Protein AF-0000000080634122 (afdb_homodimer)

Solvent-accessible surface area (backbone atoms only — not comparable to full-atom values): 27748 Å² total; per-residue (Å²): 78,55,60,84,35,41,52,73,61,52,48,47,72,72,82,83,82,85,76,82,63,89,59,87,49,74,66,45,54,50,54,50,49,52,52,48,43,43,44,41,51,14,67,86,52,100,61,82,89,54,93,64,87,66,77,56,82,45,51,72,56,54,47,49,28,40,45,61,57,36,40,55,66,54,53,77,71,48,57,76,59,56,40,48,53,52,23,52,53,48,50,38,39,75,72,64,75,42,51,67,65,57,51,49,51,51,49,50,52,40,69,75,37,74,78,59,80,73,90,81,84,83,50,71,60,48,54,51,43,34,53,48,35,72,72,69,58,81,78,48,67,39,98,49,93,64,82,63,94,69,52,64,69,39,65,31,20,28,46,75,58,24,56,77,72,42,77,88,66,56,50,64,46,45,71,36,65,32,30,28,68,38,66,50,87,51,19,37,34,46,92,50,75,44,62,73,40,53,48,20,69,64,35,34,39,30,33,31,35,31,53,38,54,76,76,35,28,88,64,55,68,81,93,40,74,43,75,45,78,40,51,51,68,43,49,40,74,55,82,88,78,55,60,84,34,41,54,73,59,51,48,47,72,72,81,83,82,82,76,82,63,90,60,86,49,74,66,46,52,49,56,50,48,50,53,48,43,43,44,42,50,14,65,87,52,99,63,83,86,53,92,62,87,64,78,56,83,46,49,72,56,54,48,50,29,39,46,62,58,35,39,52,66,55,52,77,71,48,56,77,58,55,41,50,52,52,23,53,52,48,49,38,39,76,71,65,75,41,51,70,66,57,52,50,53,52,50,50,51,40,68,75,36,74,80,58,82,73,91,80,82,82,52,71,59,48,55,50,42,35,52,49,35,71,72,68,57,83,76,48,67,40,99,50,96,66,81,63,95,68,52,64,68,39,66,30,20,28,46,74,57,26,57,77,73,44,77,86,65,57,50,65,47,45,70,34,67,31,29,28,66,37,66,50,87,51,18,37,33,47,91,52,73,42,61,74,40,54,50,20,70,63,36,35,39,31,32,31,33,31,53,39,53,76,76,35,29,85,64,55,69,81,94,41,72,44,76,44,77,39,52,51,66,43,47,40,74,54,83,88

Structure (mmCIF, N/CA/C/O backbone):
data_AF-0000000080634122-model_v1
#
loop_
_entity.id
_entity.type
_entity.pdbx_description
1 polymer 'nitrile hydratase'
#
loop_
_atom_site.group_PDB
_atom_site.id
_atom_site.type_symbol
_atom_site.label_atom_id
_atom_site.label_alt_id
_atom_site.label_comp_id
_atom_site.label_asym_id
_atom_site.label_entity_id
_atom_site.label_seq_id
_atom_site.pdbx_PDB_ins_code
_atom_site.Cartn_x
_atom_site.Cartn_y
_atom_site.Cartn_z
_atom_site.occupancy
_atom_site.B_iso_or_equiv
_atom_site.auth_seq_id
_atom_site.auth_comp_id
_atom_site.auth_asym_id
_atom_site.auth_atom_id
_atom_site.pdbx_PDB_model_num
ATOM 1 N N . MET A 1 1 ? -1.755 -7.734 4.613 1 80.75 1 MET A N 1
ATOM 2 C CA . MET A 1 1 ? -1.97 -7.074 3.33 1 80.75 1 MET A CA 1
ATOM 3 C C . MET A 1 1 ? -0.684 -7.051 2.51 1 80.75 1 MET A C 1
ATOM 5 O O . MET A 1 1 ? 0.362 -6.621 3 1 80.75 1 MET A O 1
ATOM 9 N N . LYS A 1 2 ? -0.737 -7.582 1.397 1 85.69 2 LYS A N 1
ATOM 10 C CA . LYS A 1 2 ? 0.372 -7.5 0.451 1 85.69 2 LYS A CA 1
ATOM 11 C C . LYS A 1 2 ? 0.207 -6.305 -0.486 1 85.69 2 LYS A C 1
ATOM 13 O O . LYS A 1 2 ? -0.756 -6.242 -1.253 1 85.69 2 LYS A O 1
ATOM 18 N N . LEU A 1 3 ? 1.161 -5.422 -0.369 1 86.69 3 LEU A N 1
ATOM 19 C CA . LEU A 1 3 ? 1.064 -4.148 -1.074 1 86.69 3 LEU A CA 1
ATOM 20 C C . LEU A 1 3 ? 0.856 -4.371 -2.568 1 86.69 3 LEU A C 1
ATOM 22 O O . LEU A 1 3 ? 0.128 -3.615 -3.217 1 86.69 3 LEU A O 1
ATOM 26 N N . GLN A 1 4 ? 1.394 -5.414 -3.1 1 88.25 4 GLN A N 1
ATOM 27 C CA . GLN A 1 4 ? 1.354 -5.707 -4.527 1 88.25 4 GLN A CA 1
ATOM 28 C C . GLN A 1 4 ? -0.083 -5.879 -5.016 1 88.25 4 GLN A C 1
ATOM 30 O O . GLN A 1 4 ? -0.376 -5.652 -6.191 1 88.25 4 GLN A O 1
ATOM 35 N N . HIS A 1 5 ? -0.913 -6.191 -4.086 1 89.19 5 HIS A N 1
ATOM 36 C CA . HIS A 1 5 ? -2.303 -6.449 -4.453 1 89.19 5 HIS A CA 1
ATOM 37 C C . HIS A 1 5 ? -3.154 -5.195 -4.289 1 89.19 5 HIS A C 1
ATOM 39 O O . HIS A 1 5 ? -4.352 -5.211 -4.582 1 89.19 5 HIS A O 1
ATOM 45 N N . TYR A 1 6 ? -2.516 -4.137 -3.902 1 89.19 6 TYR A N 1
ATOM 46 C CA . TYR A 1 6 ? -3.244 -2.898 -3.648 1 89.19 6 TYR A CA 1
ATOM 47 C C . TYR A 1 6 ? -2.725 -1.768 -4.527 1 89.19 6 TYR A C 1
ATOM 49 O O . TYR A 1 6 ? -2.713 -0.606 -4.113 1 89.19 6 TYR A O 1
ATOM 57 N N . LEU A 1 7 ? -2.324 -2.092 -5.66 1 88.06 7 LEU A N 1
ATOM 58 C CA . LEU A 1 7 ? -1.768 -1.087 -6.562 1 88.06 7 LEU A CA 1
ATOM 59 C C . LEU A 1 7 ? -2.877 -0.283 -7.23 1 88.06 7 LEU A C 1
ATOM 61 O O . LEU A 1 7 ? -2.676 0.88 -7.59 1 88.06 7 LEU A O 1
ATOM 65 N N . GLY A 1 8 ? -3.957 -0.978 -7.418 1 87.06 8 GLY A N 1
ATOM 66 C CA . GLY A 1 8 ? -5.066 -0.248 -8.016 1 87.06 8 GLY A CA 1
ATOM 67 C C . GLY A 1 8 ? -5.484 0.963 -7.203 1 87.06 8 GLY A C 1
ATOM 68 O O . GLY A 1 8 ? -5.879 0.835 -6.043 1 87.06 8 GLY A O 1
ATOM 69 N N . GLY A 1 9 ? -5.328 2.133 -7.812 1 86.81 9 GLY A N 1
ATOM 70 C CA . GLY A 1 9 ? -5.742 3.359 -7.148 1 86.81 9 GLY A CA 1
ATOM 71 C C . GLY A 1 9 ? -4.621 4.027 -6.379 1 86.81 9 GLY A C 1
ATOM 72 O O . GLY A 1 9 ? -4.812 5.094 -5.793 1 86.81 9 GLY A O 1
ATOM 73 N N . LEU A 1 10 ? -3.518 3.385 -6.328 1 87.19 10 LEU A N 1
ATOM 74 C CA . LEU A 1 10 ? -2.379 3.979 -5.633 1 87.19 10 LEU A CA 1
ATOM 75 C C . LEU A 1 10 ? -1.956 5.281 -6.305 1 87.19 10 LEU A C 1
ATOM 77 O O . LEU A 1 10 ? -1.804 5.336 -7.527 1 87.19 10 LEU A O 1
ATOM 81 N N . GLU A 1 11 ? -1.762 6.27 -5.496 1 86.5 11 GLU A N 1
ATOM 82 C CA . GLU A 1 11 ? -1.452 7.605 -6 1 86.5 11 GLU A CA 1
ATOM 83 C C . GLU A 1 11 ? 0.03 7.926 -5.832 1 86.5 11 GLU A C 1
ATOM 85 O O . GLU A 1 11 ? 0.728 7.277 -5.051 1 86.5 11 GLU A O 1
ATOM 90 N N . GLY A 1 12 ? 0.476 8.953 -6.625 1 85.12 12 GLY A N 1
ATOM 91 C CA . GLY A 1 12 ? 1.796 9.531 -6.426 1 85.12 12 GLY A CA 1
ATOM 92 C C . GLY A 1 12 ? 2.9 8.75 -7.109 1 85.12 12 GLY A C 1
ATOM 93 O O . GLY A 1 12 ? 4.074 8.891 -6.762 1 85.12 12 GLY A O 1
ATOM 94 N N . LEU A 1 13 ? 2.551 7.91 -7.992 1 84.75 13 LEU A N 1
ATOM 95 C CA . LEU A 1 13 ? 3.551 7.059 -8.625 1 84.75 13 LEU A CA 1
ATOM 96 C C . LEU A 1 13 ? 4.23 7.789 -9.781 1 84.75 13 LEU A C 1
ATOM 98 O O . LEU A 1 13 ? 5.297 7.375 -10.242 1 84.75 13 LEU A O 1
ATOM 102 N N . GLY A 1 14 ? 3.662 8.914 -10.195 1 82.25 14 GLY A N 1
ATOM 103 C CA . GLY A 1 14 ? 4.238 9.617 -11.328 1 82.25 14 GLY A CA 1
ATOM 104 C C . GLY A 1 14 ? 4 8.914 -12.648 1 82.25 14 GLY A C 1
ATOM 105 O O . GLY A 1 14 ? 3.188 7.992 -12.734 1 82.25 14 GLY A O 1
ATOM 106 N N . PRO A 1 15 ? 4.633 9.383 -13.656 1 84.81 15 PRO A N 1
ATOM 107 C CA . PRO A 1 15 ? 4.449 8.773 -14.984 1 84.81 15 PRO A CA 1
ATOM 108 C C . PRO A 1 15 ? 5.078 7.387 -15.086 1 84.81 15 PRO A C 1
ATOM 110 O O . PRO A 1 15 ? 6.062 7.102 -14.398 1 84.81 15 PRO A O 1
ATOM 113 N N . ILE A 1 16 ? 4.406 6.621 -15.891 1 77.56 16 ILE A N 1
ATOM 114 C CA . ILE A 1 16 ? 4.887 5.262 -16.109 1 77.56 16 ILE A CA 1
ATOM 115 C C . ILE A 1 16 ? 5.773 5.219 -17.344 1 77.56 16 ILE A C 1
ATOM 117 O O . ILE A 1 16 ? 5.418 5.766 -18.391 1 77.56 16 ILE A O 1
ATOM 121 N N . THR A 1 17 ? 7.004 4.871 -17.078 1 80.31 17 THR A N 1
ATOM 122 C CA . THR A 1 17 ? 7.875 4.57 -18.203 1 80.31 17 THR A CA 1
ATOM 123 C C . THR A 1 17 ? 7.711 3.115 -18.641 1 80.31 17 THR A C 1
ATOM 125 O O . THR A 1 17 ? 8.016 2.195 -17.875 1 80.31 17 THR A O 1
ATOM 128 N N . VAL A 1 18 ? 7.23 2.947 -19.875 1 84.38 18 VAL A N 1
ATOM 129 C CA . VAL A 1 18 ? 6.898 1.599 -20.328 1 84.38 18 VAL A CA 1
ATOM 130 C C . VAL A 1 18 ? 8.102 0.976 -21.031 1 84.38 18 VAL A C 1
ATOM 132 O O . VAL A 1 18 ? 8.656 1.558 -21.969 1 84.38 18 VAL A O 1
ATOM 135 N N . GLU A 1 19 ? 8.578 -0.032 -20.516 1 85.5 19 GLU A N 1
ATOM 136 C CA . GLU A 1 19 ? 9.539 -0.895 -21.203 1 85.5 19 GLU A CA 1
ATOM 137 C C . GLU A 1 19 ? 8.836 -1.971 -22.016 1 85.5 19 GLU A C 1
ATOM 139 O O . GLU A 1 19 ? 8.148 -2.83 -21.469 1 85.5 19 GLU A O 1
ATOM 144 N N . THR A 1 20 ? 9.016 -1.938 -23.328 1 90.19 20 THR A N 1
ATOM 145 C CA . THR A 1 20 ? 8.25 -2.838 -24.188 1 90.19 20 THR A CA 1
ATOM 146 C C . THR A 1 20 ? 9.055 -4.098 -24.5 1 90.19 20 THR A C 1
ATOM 148 O O . THR A 1 20 ? 8.5 -5.094 -24.969 1 90.19 20 THR A O 1
ATOM 151 N N . ARG A 1 21 ? 10.375 -3.977 -24.328 1 90.94 21 ARG A N 1
ATOM 152 C CA . ARG A 1 21 ? 11.164 -5.18 -24.562 1 90.94 21 ARG A CA 1
ATOM 153 C C . ARG A 1 21 ? 10.828 -6.258 -23.531 1 90.94 21 ARG A C 1
ATOM 155 O O . ARG A 1 21 ? 10.82 -5.992 -22.328 1 90.94 21 ARG A O 1
ATOM 162 N N . VAL A 1 22 ? 10.586 -7.414 -23.953 1 91.88 22 VAL A N 1
ATOM 163 C CA . VAL A 1 22 ? 10.289 -8.523 -23.047 1 91.88 22 VAL A CA 1
ATOM 164 C C . VAL A 1 22 ? 11.523 -8.836 -22.188 1 91.88 22 VAL A C 1
ATOM 166 O O . VAL A 1 22 ? 11.414 -9.023 -20.984 1 91.88 22 VAL A O 1
ATOM 169 N N . PHE A 1 23 ? 12.625 -8.953 -22.812 1 95.31 23 PHE A N 1
ATOM 170 C CA . PHE A 1 23 ? 13.914 -9.156 -22.172 1 95.31 23 PHE A CA 1
ATOM 171 C C . PHE A 1 23 ? 14.836 -7.969 -22.406 1 95.31 23 PHE A C 1
ATOM 173 O O . PHE A 1 23 ? 15.172 -7.66 -23.547 1 95.31 23 PHE A O 1
ATOM 180 N N . VAL A 1 24 ? 15.227 -7.355 -21.359 1 93 24 VAL A N 1
ATOM 181 C CA . VAL A 1 24 ? 16.094 -6.184 -21.453 1 93 24 VAL A CA 1
ATOM 182 C C . VAL A 1 24 ? 17.562 -6.617 -21.453 1 93 24 VAL A C 1
ATOM 184 O O . VAL A 1 24 ? 18.375 -6.09 -22.203 1 93 24 VAL A O 1
ATOM 187 N N . GLU A 1 25 ? 17.859 -7.551 -20.594 1 93.62 25 GLU A N 1
ATOM 188 C CA . GLU A 1 25 ? 19.188 -8.133 -20.484 1 93.62 25 GLU A CA 1
ATOM 189 C C . GLU A 1 25 ? 19.188 -9.617 -20.812 1 93.62 25 GLU A C 1
ATOM 191 O O . GLU A 1 25 ? 18.156 -10.289 -20.656 1 93.62 25 GLU A O 1
ATOM 196 N N . GLU A 1 26 ? 20.25 -10.102 -21.219 1 91.88 26 GLU A N 1
ATOM 197 C CA . GLU A 1 26 ? 20.359 -11.484 -21.672 1 91.88 26 GLU A CA 1
ATOM 198 C C . GLU A 1 26 ? 20.031 -12.453 -20.531 1 91.88 26 GLU A C 1
ATOM 200 O O . GLU A 1 26 ? 19.453 -13.516 -20.766 1 91.88 26 GLU A O 1
ATOM 205 N N . TRP A 1 27 ? 20.453 -12.117 -19.312 1 92.88 27 TRP A N 1
ATOM 206 C CA . TRP A 1 27 ? 20.234 -13.016 -18.188 1 92.88 27 TRP A CA 1
ATOM 207 C C . TRP A 1 27 ? 18.75 -13.211 -17.938 1 92.88 27 TRP A C 1
ATOM 209 O O . TRP A 1 27 ? 18.328 -14.219 -17.359 1 92.88 27 TRP A O 1
ATOM 219 N N . GLU A 1 28 ? 17.922 -12.336 -18.344 1 96.06 28 GLU A N 1
ATOM 220 C CA . GLU A 1 28 ? 16.469 -12.445 -18.172 1 96.06 28 GLU A CA 1
ATOM 221 C C . GLU A 1 28 ? 15.898 -13.586 -19 1 96.06 28 GLU A C 1
ATOM 223 O O . GLU A 1 28 ? 14.969 -14.266 -18.578 1 96.06 28 GLU A O 1
ATOM 228 N N . LYS A 1 29 ? 16.484 -13.828 -20.125 1 95.38 29 LYS A N 1
ATOM 229 C CA . LYS A 1 29 ? 16.094 -14.977 -20.922 1 95.38 29 LYS A CA 1
ATOM 230 C C . LYS A 1 29 ? 16.406 -16.281 -20.203 1 95.38 29 LYS A C 1
ATOM 232 O O . LYS A 1 29 ? 15.609 -17.234 -20.25 1 95.38 29 LYS A O 1
ATOM 237 N N . ARG A 1 30 ? 17.5 -16.25 -19.594 1 93.94 30 ARG A N 1
ATOM 238 C CA . ARG A 1 30 ? 17.953 -17.453 -18.906 1 93.94 30 ARG A CA 1
ATOM 239 C C . ARG A 1 30 ? 17.047 -17.797 -17.734 1 93.94 30 ARG A C 1
ATOM 241 O O . ARG A 1 30 ? 16.672 -18.953 -17.547 1 93.94 30 ARG A O 1
ATOM 248 N N . ILE A 1 31 ? 16.797 -16.75 -16.938 1 96.25 31 ILE A N 1
ATOM 249 C CA . ILE A 1 31 ? 15.961 -17.031 -15.773 1 96.25 31 ILE A CA 1
ATOM 250 C C . ILE A 1 31 ? 14.562 -17.453 -16.219 1 96.25 31 ILE A C 1
ATOM 252 O O . ILE A 1 31 ? 13.922 -18.281 -15.57 1 96.25 31 ILE A O 1
ATOM 256 N N . PHE A 1 32 ? 14.086 -16.938 -17.344 1 95.88 32 PHE A N 1
ATOM 257 C CA . PHE A 1 32 ? 12.828 -17.391 -17.922 1 95.88 32 PHE A CA 1
ATOM 258 C C . PHE A 1 32 ? 12.914 -18.859 -18.328 1 95.88 32 PHE A C 1
ATOM 260 O O . PHE A 1 32 ? 11.992 -19.641 -18.078 1 95.88 32 PHE A O 1
ATOM 267 N N . GLY A 1 33 ? 13.977 -19.203 -18.922 1 94.88 33 GLY A N 1
ATOM 268 C CA . GLY A 1 33 ? 14.195 -20.594 -19.297 1 94.88 33 GLY A CA 1
ATOM 269 C C . GLY A 1 33 ? 14.227 -21.531 -18.109 1 94.88 33 GLY A C 1
ATOM 270 O O . GLY A 1 33 ? 13.664 -22.625 -18.172 1 94.88 33 GLY A O 1
ATOM 271 N N . ILE A 1 34 ? 14.922 -21.109 -17.078 1 95.62 34 ILE A N 1
ATOM 272 C CA . ILE A 1 34 ? 14.992 -21.906 -15.859 1 95.62 34 ILE A CA 1
ATOM 273 C C . ILE A 1 34 ? 13.594 -22.125 -15.297 1 95.62 34 ILE A C 1
ATOM 275 O O . ILE A 1 34 ? 13.219 -23.25 -14.945 1 95.62 34 ILE A O 1
ATOM 279 N N . HIS A 1 35 ? 12.82 -21.031 -15.227 1 96.69 35 HIS A N 1
ATOM 280 C CA . HIS A 1 35 ? 11.445 -21.125 -14.766 1 96.69 35 HIS A CA 1
ATOM 281 C C . HIS A 1 35 ? 10.641 -22.109 -15.602 1 96.69 35 HIS A C 1
ATOM 283 O O . HIS A 1 35 ? 9.938 -22.969 -15.055 1 96.69 35 HIS A O 1
ATOM 289 N N . THR A 1 36 ? 10.797 -22.016 -16.859 1 95.62 36 THR A N 1
ATOM 290 C CA . THR A 1 36 ? 10.062 -22.875 -17.781 1 95.62 36 THR A CA 1
ATOM 291 C C . THR A 1 36 ? 10.461 -24.328 -17.609 1 95.62 36 THR A C 1
ATOM 293 O O . THR A 1 36 ? 9.609 -25.219 -17.609 1 95.62 36 THR A O 1
ATOM 296 N N . ALA A 1 37 ? 11.734 -24.531 -17.469 1 96.19 37 ALA A N 1
ATOM 297 C CA . ALA A 1 37 ? 12.219 -25.891 -17.234 1 96.19 37 ALA A CA 1
ATOM 298 C C . ALA A 1 37 ? 11.656 -26.453 -15.93 1 96.19 37 ALA A C 1
ATOM 300 O O . ALA A 1 37 ? 11.234 -27.609 -15.883 1 96.19 37 ALA A O 1
ATOM 301 N N . MET A 1 38 ? 11.664 -25.641 -14.914 1 97.06 38 MET A N 1
ATOM 302 C CA . MET A 1 38 ? 11.109 -26.062 -13.633 1 97.06 38 MET A CA 1
ATOM 303 C C . MET A 1 38 ? 9.641 -26.438 -13.773 1 97.06 38 MET A C 1
ATOM 305 O O . MET A 1 38 ? 9.211 -27.469 -13.258 1 97.06 38 MET A O 1
ATOM 309 N N . MET A 1 39 ? 8.938 -25.641 -14.508 1 96 39 MET A N 1
ATOM 310 C CA . MET A 1 39 ? 7.531 -25.922 -14.75 1 96 39 MET A CA 1
ATOM 311 C C . MET A 1 39 ? 7.371 -27.266 -15.477 1 96 39 MET A C 1
ATOM 313 O O . MET A 1 39 ? 6.617 -28.125 -15.031 1 96 39 MET A O 1
ATOM 317 N N . ALA A 1 40 ? 8.102 -27.422 -16.484 1 96.81 40 ALA A N 1
ATOM 318 C CA . ALA A 1 40 ? 7.992 -28.578 -17.375 1 96.81 40 ALA A CA 1
ATOM 319 C C . ALA A 1 40 ? 8.43 -29.859 -16.656 1 96.81 40 ALA A C 1
ATOM 321 O O . ALA A 1 40 ? 7.914 -30.953 -16.953 1 96.81 40 ALA A O 1
ATOM 322 N N . LEU A 1 41 ? 9.312 -29.75 -15.75 1 96.56 41 LEU A N 1
ATOM 323 C CA . LEU A 1 41 ? 9.914 -30.938 -15.133 1 96.56 41 LEU A CA 1
ATOM 324 C C . LEU A 1 41 ? 9.211 -31.281 -13.828 1 96.56 41 LEU A C 1
ATOM 326 O O . LEU A 1 41 ? 9.562 -32.25 -13.164 1 96.56 41 LEU A O 1
ATOM 330 N N . SER A 1 42 ? 8.258 -30.5 -13.477 1 95.19 42 SER A N 1
ATOM 331 C CA . SER A 1 42 ? 7.496 -30.766 -12.258 1 95.19 42 SER A CA 1
ATOM 332 C C . SER A 1 42 ? 6.766 -32.094 -12.352 1 95.19 42 SER A C 1
ATOM 334 O O . SER A 1 42 ? 6.16 -32.438 -13.375 1 95.19 42 SER A O 1
ATOM 336 N N . PRO A 1 43 ? 6.746 -32.812 -11.273 1 92.69 43 PRO A N 1
ATOM 337 C CA . PRO A 1 43 ? 6.32 -34.219 -11.344 1 92.69 43 PRO A CA 1
ATOM 338 C C . PRO A 1 43 ? 4.805 -34.375 -11.43 1 92.69 43 PRO A C 1
ATOM 340 O O . PRO A 1 43 ? 4.305 -35.469 -11.773 1 92.69 43 PRO A O 1
ATOM 343 N N . GLN A 1 44 ? 4.027 -33.406 -11.094 1 87 44 GLN A N 1
ATOM 344 C CA . GLN A 1 44 ? 2.574 -33.531 -11.094 1 87 44 GLN A CA 1
ATOM 345 C C . GLN A 1 44 ? 2.02 -33.531 -12.516 1 87 44 GLN A C 1
ATOM 347 O O . GLN A 1 44 ? 0.853 -33.875 -12.727 1 87 44 GLN A O 1
ATOM 352 N N . LEU A 1 45 ? 2.812 -33.156 -13.5 1 91.12 45 LEU A N 1
ATOM 353 C CA . LEU A 1 45 ? 2.355 -33.094 -14.883 1 91.12 45 LEU A CA 1
ATOM 354 C C . LEU A 1 45 ? 2.254 -34.5 -15.484 1 91.12 45 LEU A C 1
ATOM 356 O O . LEU A 1 45 ? 3.102 -35.344 -15.227 1 91.12 45 LEU A O 1
ATOM 360 N N . PRO A 1 46 ? 1.19 -34.656 -16.266 1 89.31 46 PRO A N 1
ATOM 361 C CA . PRO A 1 46 ? 1.049 -35.969 -16.922 1 89.31 46 PRO A CA 1
ATOM 362 C C . PRO A 1 46 ? 1.957 -36.125 -18.141 1 89.31 46 PRO A C 1
ATOM 364 O O . PRO A 1 46 ? 1.473 -36.344 -19.25 1 89.31 46 PRO A O 1
ATOM 367 N N . LEU A 1 47 ? 3.252 -36 -17.969 1 93.12 47 LEU A N 1
ATOM 368 C CA . LEU A 1 47 ? 4.262 -36.125 -19.016 1 93.12 47 LEU A CA 1
ATOM 369 C C . LEU A 1 47 ? 5.262 -37.219 -18.688 1 93.12 47 LEU A C 1
ATOM 371 O O . LEU A 1 47 ? 5.434 -37.594 -17.531 1 93.12 47 LEU A O 1
ATOM 375 N N . PRO A 1 48 ? 5.938 -37.688 -19.703 1 92.06 48 PRO A N 1
ATOM 376 C CA . PRO A 1 48 ? 6.879 -38.781 -19.469 1 92.06 48 PRO A CA 1
ATOM 377 C C . PRO A 1 48 ? 8.016 -38.406 -18.531 1 92.06 48 PRO A C 1
ATOM 379 O O . PRO A 1 48 ? 8.469 -37.25 -18.531 1 92.06 48 PRO A O 1
ATOM 382 N N . ALA A 1 49 ? 8.484 -39.406 -17.766 1 93.12 49 ALA A N 1
ATOM 383 C CA . ALA A 1 49 ? 9.609 -39.188 -16.844 1 93.12 49 ALA A CA 1
ATOM 384 C C . ALA A 1 49 ? 10.883 -38.844 -17.609 1 93.12 49 ALA A C 1
ATOM 386 O O . ALA A 1 49 ? 11.031 -39.219 -18.781 1 93.12 49 ALA A O 1
ATOM 387 N N . THR A 1 50 ? 11.688 -38.062 -17 1 95.88 50 THR A N 1
ATOM 388 C CA . THR A 1 50 ? 13 -37.688 -17.531 1 95.88 50 THR A CA 1
ATOM 389 C C . THR A 1 50 ? 14.102 -38 -16.516 1 95.88 50 THR A C 1
ATOM 391 O O . THR A 1 50 ? 13.82 -38.25 -15.352 1 95.88 50 THR A O 1
ATOM 394 N N . PRO A 1 51 ? 15.359 -38.031 -16.984 1 94.94 51 PRO A N 1
ATOM 395 C CA . PRO A 1 51 ? 16.453 -38.25 -16.047 1 94.94 51 PRO A CA 1
ATOM 396 C C . PRO A 1 51 ? 16.766 -37.031 -15.203 1 94.94 51 PRO A C 1
ATOM 398 O O . PRO A 1 51 ? 17.828 -36.969 -14.562 1 94.94 51 PRO A O 1
ATOM 401 N N . SER A 1 52 ? 15.938 -36 -15.195 1 94.62 52 SER A N 1
ATOM 402 C CA . SER A 1 52 ? 16.172 -34.781 -14.438 1 94.62 52 SER A CA 1
ATOM 403 C C . SER A 1 52 ? 16.266 -35.062 -12.945 1 94.62 52 SER A C 1
ATOM 405 O O . SER A 1 52 ? 15.555 -35.906 -12.422 1 94.62 52 SER A O 1
ATOM 407 N N . ALA A 1 53 ? 17.094 -34.281 -12.289 1 92.69 53 ALA A N 1
ATOM 408 C CA . ALA A 1 53 ? 17.234 -34.375 -10.836 1 92.69 53 ALA A CA 1
ATOM 409 C C . ALA A 1 53 ? 16.156 -33.531 -10.141 1 92.69 53 ALA A C 1
ATOM 411 O O . ALA A 1 53 ? 16.016 -33.594 -8.914 1 92.69 53 ALA A O 1
ATOM 412 N N . PHE A 1 54 ? 15.414 -32.75 -10.906 1 95.44 54 PHE A N 1
ATOM 413 C CA . PHE A 1 54 ? 14.344 -31.938 -10.344 1 95.44 54 PHE A CA 1
ATOM 414 C C . PHE A 1 54 ? 13.172 -32.812 -9.922 1 95.44 54 PHE A C 1
ATOM 416 O O . PHE A 1 54 ? 12.586 -33.531 -10.75 1 95.44 54 PHE A O 1
ATOM 423 N N . ARG A 1 55 ? 12.758 -32.781 -8.594 1 94.31 55 ARG A N 1
ATOM 424 C CA . ARG A 1 55 ? 11.805 -33.75 -8.07 1 94.31 55 ARG A CA 1
ATOM 425 C C . ARG A 1 55 ? 10.672 -33.062 -7.312 1 94.31 55 ARG A C 1
ATOM 427 O O . ARG A 1 55 ? 9.797 -33.719 -6.75 1 94.31 55 ARG A O 1
ATOM 434 N N . THR A 1 56 ? 10.719 -31.812 -7.238 1 95.69 56 THR A N 1
ATOM 435 C CA . THR A 1 56 ? 9.711 -31.062 -6.5 1 95.69 56 THR A CA 1
ATOM 436 C C . THR A 1 56 ? 8.742 -30.359 -7.453 1 95.69 56 THR A C 1
ATOM 438 O O . THR A 1 56 ? 8.977 -30.328 -8.664 1 95.69 56 THR A O 1
ATOM 441 N N . VAL A 1 57 ? 7.664 -29.906 -6.859 1 94.44 57 VAL A N 1
ATOM 442 C CA . VAL A 1 57 ? 6.613 -29.281 -7.656 1 94.44 57 VAL A CA 1
ATOM 443 C C . VAL A 1 57 ? 6.848 -27.766 -7.73 1 94.44 57 VAL A C 1
ATOM 445 O O . VAL A 1 57 ? 7.008 -27.109 -6.699 1 94.44 57 VAL A O 1
ATOM 448 N N . TRP A 1 58 ? 6.926 -27.281 -8.938 1 95.19 58 TRP A N 1
ATOM 449 C CA . TRP A 1 58 ? 7.027 -25.844 -9.203 1 95.19 58 TRP A CA 1
ATOM 450 C C . TRP A 1 58 ? 5.891 -25.375 -10.102 1 95.19 58 TRP A C 1
ATOM 452 O O . TRP A 1 58 ? 5.656 -25.953 -11.172 1 95.19 58 TRP A O 1
ATOM 462 N N . THR A 1 59 ? 5.129 -24.422 -9.633 1 92.5 59 THR A N 1
ATOM 463 C CA . THR A 1 59 ? 4.043 -23.812 -10.398 1 92.5 59 THR A CA 1
ATOM 464 C C . THR A 1 59 ? 4.16 -22.281 -10.383 1 92.5 59 THR A C 1
ATOM 466 O O . THR A 1 59 ? 5.012 -21.734 -9.68 1 92.5 59 THR A O 1
ATOM 469 N N . TRP A 1 60 ? 3.309 -21.625 -11.18 1 91.94 60 TRP A N 1
ATOM 470 C CA . TRP A 1 60 ? 3.24 -20.172 -11.172 1 91.94 60 TRP A CA 1
ATOM 471 C C . TRP A 1 60 ? 2.934 -19.656 -9.773 1 91.94 60 TRP A C 1
ATOM 473 O O . TRP A 1 60 ? 3.396 -18.578 -9.391 1 91.94 60 TRP A O 1
ATOM 483 N N . ALA A 1 61 ? 2.164 -20.391 -9 1 91.88 61 ALA A N 1
ATOM 484 C CA . ALA A 1 61 ? 1.807 -19.984 -7.645 1 91.88 61 ALA A CA 1
ATOM 485 C C . ALA A 1 61 ? 3.043 -19.891 -6.754 1 91.88 61 ALA A C 1
ATOM 487 O O . ALA A 1 61 ? 3.133 -19 -5.898 1 91.88 61 ALA A O 1
ATOM 488 N N . HIS A 1 62 ? 3.949 -20.812 -7.004 1 92.88 62 HIS A N 1
ATOM 489 C CA . HIS A 1 62 ? 5.188 -20.781 -6.234 1 92.88 62 HIS A CA 1
ATOM 490 C C . HIS A 1 62 ? 5.977 -19.5 -6.516 1 92.88 62 HIS A C 1
ATOM 492 O O . HIS A 1 62 ? 6.449 -18.844 -5.586 1 92.88 62 HIS A O 1
ATOM 498 N N . LEU A 1 63 ? 6.109 -19.234 -7.797 1 93.25 63 LEU A N 1
ATOM 499 C CA . LEU A 1 63 ? 6.832 -18.016 -8.195 1 93.25 63 LEU A CA 1
ATOM 500 C C . LEU A 1 63 ? 6.168 -16.781 -7.605 1 93.25 63 LEU A C 1
ATOM 502 O O . LEU A 1 63 ? 6.852 -15.906 -7.055 1 93.25 63 LEU A O 1
ATOM 506 N N . ARG A 1 64 ? 4.871 -16.688 -7.688 1 91.56 64 ARG A N 1
ATOM 507 C CA . ARG A 1 64 ? 4.117 -15.539 -7.203 1 91.56 64 ARG A CA 1
ATOM 508 C C . ARG A 1 64 ? 4.223 -15.414 -5.688 1 91.56 64 ARG A C 1
ATOM 510 O O . ARG A 1 64 ? 4.352 -14.305 -5.16 1 91.56 64 ARG A O 1
ATOM 517 N N . THR A 1 65 ? 4.117 -16.547 -5.035 1 91 65 THR A N 1
ATOM 518 C CA . THR A 1 65 ? 4.242 -16.547 -3.582 1 91 65 THR A CA 1
ATOM 519 C C . THR A 1 65 ? 5.602 -16 -3.156 1 91 65 THR A C 1
ATOM 521 O O . THR A 1 65 ? 5.684 -15.195 -2.225 1 91 65 THR A O 1
ATOM 524 N N . GLY A 1 66 ? 6.648 -16.453 -3.812 1 88.94 66 GLY A N 1
ATOM 525 C CA . GLY A 1 66 ? 7.977 -15.93 -3.521 1 88.94 66 GLY A CA 1
ATOM 526 C C . GLY A 1 66 ? 8.094 -14.438 -3.752 1 88.94 66 GLY A C 1
ATOM 527 O O . GLY A 1 66 ? 8.672 -13.719 -2.932 1 88.94 66 GLY A O 1
ATOM 528 N N . ALA A 1 67 ? 7.562 -14.008 -4.871 1 88.31 67 ALA A N 1
ATOM 529 C CA . ALA A 1 67 ? 7.598 -12.586 -5.207 1 88.31 67 ALA A CA 1
ATOM 530 C C . ALA A 1 67 ? 6.82 -11.758 -4.188 1 88.31 67 ALA A C 1
ATOM 532 O O . ALA A 1 67 ? 7.281 -10.695 -3.76 1 88.31 67 ALA A O 1
ATOM 533 N N . GLU A 1 68 ? 5.668 -12.25 -3.742 1 86.62 68 GLU A N 1
ATOM 534 C CA . GLU A 1 68 ? 4.805 -11.57 -2.785 1 86.62 68 GLU A CA 1
ATOM 535 C C . GLU A 1 68 ? 5.453 -11.5 -1.405 1 86.62 68 GLU A C 1
ATOM 537 O O . GLU A 1 68 ? 5.047 -10.703 -0.561 1 86.62 68 GLU A O 1
ATOM 542 N N . GLY A 1 69 ? 6.363 -12.367 -1.28 1 87.44 69 GLY A N 1
ATOM 543 C CA . GLY A 1 69 ? 7.016 -12.438 0.017 1 87.44 69 GLY A CA 1
ATOM 544 C C . GLY A 1 69 ? 8.164 -11.453 0.158 1 87.44 69 GLY A C 1
ATOM 545 O O . GLY A 1 69 ? 8.719 -11.289 1.246 1 87.44 69 GLY A O 1
ATOM 546 N N . LEU A 1 70 ? 8.469 -10.758 -0.861 1 87.31 70 LEU A N 1
ATOM 547 C CA . LEU A 1 70 ? 9.531 -9.758 -0.814 1 87.31 70 LEU A CA 1
ATOM 548 C C . LEU A 1 70 ? 9.094 -8.531 -0.028 1 87.31 70 LEU A C 1
ATOM 550 O O . LEU A 1 70 ? 7.891 -8.273 0.111 1 87.31 70 LEU A O 1
ATOM 554 N N . ASN A 1 71 ? 10.125 -7.832 0.48 1 88.69 71 ASN A N 1
ATOM 555 C CA . ASN A 1 71 ? 9.797 -6.523 1.039 1 88.69 71 ASN A CA 1
ATOM 556 C C . ASN A 1 71 ? 9.031 -5.66 0.043 1 88.69 71 ASN A C 1
ATOM 558 O O . ASN A 1 71 ? 9.469 -5.477 -1.093 1 88.69 71 ASN A O 1
ATOM 562 N N . PRO A 1 72 ? 7.906 -5.215 0.467 1 87.81 72 PRO A N 1
ATOM 563 C CA . PRO A 1 72 ? 7.031 -4.543 -0.499 1 87.81 72 PRO A CA 1
ATOM 564 C C . PRO A 1 72 ? 7.676 -3.301 -1.111 1 87.81 72 PRO A C 1
ATOM 566 O O . PRO A 1 72 ? 7.379 -2.945 -2.254 1 87.81 72 PRO A O 1
ATOM 569 N N . PHE A 1 73 ? 8.492 -2.625 -0.423 1 86.38 73 PHE A N 1
ATOM 570 C CA . PHE A 1 73 ? 9.109 -1.417 -0.956 1 86.38 73 PHE A CA 1
ATOM 571 C C . PHE A 1 73 ? 10.273 -1.765 -1.874 1 86.38 73 PHE A C 1
ATOM 573 O O . PHE A 1 73 ? 10.57 -1.028 -2.818 1 86.38 73 PHE A O 1
ATOM 580 N N . ASP A 1 74 ? 10.891 -2.84 -1.643 1 86.5 74 ASP A N 1
ATOM 581 C CA . ASP A 1 74 ? 11.953 -3.314 -2.525 1 86.5 74 ASP A CA 1
ATOM 582 C C . ASP A 1 74 ? 11.375 -3.922 -3.803 1 86.5 74 ASP A C 1
ATOM 584 O O . ASP A 1 74 ? 11.945 -3.766 -4.883 1 86.5 74 ASP A O 1
ATOM 588 N N . TYR A 1 75 ? 10.328 -4.535 -3.617 1 88 75 TYR A N 1
ATOM 589 C CA . TYR A 1 75 ? 9.648 -5.195 -4.73 1 88 75 TYR A CA 1
ATOM 590 C C . TYR A 1 75 ? 9.516 -4.254 -5.918 1 88 75 TYR A C 1
ATOM 592 O O . TYR A 1 75 ? 9.805 -4.629 -7.055 1 88 75 TYR A O 1
ATOM 600 N N . PHE A 1 76 ? 9.164 -3.055 -5.688 1 84.69 76 PHE A N 1
ATOM 601 C CA . PHE A 1 76 ? 8.828 -2.127 -6.762 1 84.69 76 PHE A CA 1
ATOM 602 C C . PHE A 1 76 ? 10.078 -1.446 -7.297 1 84.69 76 PHE A C 1
ATOM 604 O O . PHE A 1 76 ? 10.023 -0.724 -8.297 1 84.69 76 PHE A O 1
ATOM 611 N N . LYS A 1 77 ? 11.172 -1.746 -6.707 1 83.75 77 LYS A N 1
ATOM 612 C CA . LYS A 1 77 ? 12.445 -1.225 -7.203 1 83.75 77 LYS A CA 1
ATOM 613 C C . LYS A 1 77 ? 13.094 -2.201 -8.172 1 83.75 77 LYS A C 1
ATOM 615 O O . LYS A 1 77 ? 13.984 -1.821 -8.945 1 83.75 77 LYS A O 1
ATOM 620 N N . TYR A 1 78 ? 12.68 -3.359 -8.117 1 87.12 78 TYR A N 1
ATOM 621 C CA . TYR A 1 78 ? 13.273 -4.395 -8.953 1 87.12 78 TYR A CA 1
ATOM 622 C C . TYR A 1 78 ? 12.594 -4.457 -10.32 1 87.12 78 TYR A C 1
ATOM 624 O O . TYR A 1 78 ? 11.383 -4.25 -10.422 1 87.12 78 TYR A O 1
ATOM 632 N N . ARG A 1 79 ? 13.445 -4.773 -11.266 1 87.88 79 ARG A N 1
ATOM 633 C CA . ARG A 1 79 ? 12.859 -5.109 -12.555 1 87.88 79 ARG A CA 1
ATOM 634 C C . ARG A 1 79 ? 12.141 -6.453 -12.5 1 87.88 79 ARG A C 1
ATOM 636 O O . ARG A 1 79 ? 12.359 -7.246 -11.586 1 87.88 79 ARG A O 1
ATOM 643 N N . TYR A 1 80 ? 11.414 -6.723 -13.477 1 90.06 80 TYR A N 1
ATOM 644 C CA . TYR A 1 80 ? 10.477 -7.84 -13.5 1 90.06 80 TYR A CA 1
ATOM 645 C C . TYR A 1 80 ? 11.195 -9.156 -13.227 1 90.06 80 TYR A C 1
ATOM 647 O O . TYR A 1 80 ? 10.828 -9.891 -12.297 1 90.06 80 TYR A O 1
ATOM 655 N N . TYR A 1 81 ? 12.258 -9.391 -13.859 1 94.62 81 TYR A N 1
ATOM 656 C CA . TYR A 1 81 ? 12.883 -10.703 -13.789 1 94.62 81 TYR A CA 1
ATOM 657 C C . TYR A 1 81 ? 13.797 -10.812 -12.57 1 94.62 81 TYR A C 1
ATOM 659 O O . TYR A 1 81 ? 14.203 -11.914 -12.188 1 94.62 81 TYR A O 1
ATOM 667 N N . GLU A 1 82 ? 14.148 -9.711 -11.922 1 93.31 82 GLU A N 1
ATOM 668 C CA . GLU A 1 82 ? 14.891 -9.766 -10.664 1 93.31 82 GLU A CA 1
ATOM 669 C C . GLU A 1 82 ? 14.062 -10.438 -9.562 1 93.31 82 GLU A C 1
ATOM 671 O O . GLU A 1 82 ? 14.617 -11.117 -8.695 1 93.31 82 GLU A O 1
ATOM 676 N N . LYS A 1 83 ? 12.812 -10.289 -9.688 1 93.56 83 LYS A N 1
ATOM 677 C CA . LYS A 1 83 ? 11.922 -10.914 -8.719 1 93.56 83 LYS A CA 1
ATOM 678 C C . LYS A 1 83 ? 11.898 -12.43 -8.898 1 93.56 83 LYS A C 1
ATOM 680 O O . LYS A 1 83 ? 11.82 -13.172 -7.918 1 93.56 83 LYS A O 1
ATOM 685 N N . TRP A 1 84 ? 11.977 -12.727 -10.148 1 95.62 84 TRP A N 1
ATOM 686 C CA . TRP A 1 84 ? 12.039 -14.156 -10.43 1 95.62 84 TRP A CA 1
ATOM 687 C C . TRP A 1 84 ? 13.305 -14.773 -9.836 1 95.62 84 TRP A C 1
ATOM 689 O O . TRP A 1 84 ? 13.266 -15.875 -9.281 1 95.62 84 TRP A O 1
ATOM 699 N N . LEU A 1 85 ? 14.406 -14.031 -10.023 1 93.12 85 LEU A N 1
ATOM 700 C CA . LEU A 1 85 ? 15.695 -14.508 -9.523 1 93.12 85 LEU A CA 1
ATOM 701 C C . LEU A 1 85 ? 15.617 -14.812 -8.031 1 93.12 85 LEU A C 1
ATOM 703 O O . LEU A 1 85 ? 16.078 -15.859 -7.582 1 93.12 85 LEU A O 1
ATOM 707 N N . GLY A 1 86 ? 15.039 -13.914 -7.305 1 90.19 86 GLY A N 1
ATOM 708 C CA . GLY A 1 86 ? 14.891 -14.125 -5.871 1 90.19 86 GLY A CA 1
ATOM 709 C C . GLY A 1 86 ? 14 -15.312 -5.535 1 90.19 86 GLY A C 1
ATOM 710 O O . GLY A 1 86 ? 14.375 -16.156 -4.723 1 90.19 86 GLY A O 1
ATOM 711 N N . GLY A 1 87 ? 12.812 -15.398 -6.148 1 92.12 87 GLY A N 1
ATOM 712 C CA . GLY A 1 87 ? 11.867 -16.484 -5.891 1 92.12 87 GLY A CA 1
ATOM 713 C C . GLY A 1 87 ? 12.414 -17.844 -6.25 1 92.12 87 GLY A C 1
ATOM 714 O O . GLY A 1 87 ? 12.312 -18.797 -5.465 1 92.12 87 GLY A O 1
ATOM 715 N N . ILE A 1 88 ? 13.078 -17.938 -7.371 1 95.88 88 ILE A N 1
ATOM 716 C CA . ILE A 1 88 ? 13.594 -19.203 -7.871 1 95.88 88 ILE A CA 1
ATOM 717 C C . ILE A 1 88 ? 14.789 -19.641 -7.031 1 95.88 88 ILE A C 1
ATOM 719 O O . ILE A 1 88 ? 14.875 -20.812 -6.633 1 95.88 88 ILE A O 1
ATOM 723 N N . SER A 1 89 ? 15.719 -18.688 -6.73 1 94.69 89 SER A N 1
ATOM 724 C CA . SER A 1 89 ? 16.875 -19.016 -5.891 1 94.69 89 SER A CA 1
ATOM 725 C C . SER A 1 89 ? 16.422 -19.5 -4.516 1 94.69 89 SER A C 1
ATOM 727 O O . SER A 1 89 ? 16.938 -20.516 -4.016 1 94.69 89 SER A O 1
ATOM 729 N N . GLY A 1 90 ? 15.5 -18.812 -3.986 1 93.56 90 GLY A N 1
ATOM 730 C CA . GLY A 1 90 ? 14.984 -19.219 -2.689 1 93.56 90 GLY A CA 1
ATOM 731 C C . GLY A 1 90 ? 14.359 -20.594 -2.701 1 93.56 90 GLY A C 1
ATOM 732 O O . GLY A 1 90 ? 14.555 -21.375 -1.769 1 93.56 90 GLY A O 1
ATOM 733 N N . TYR A 1 91 ? 13.672 -20.891 -3.715 1 95.19 91 TYR A N 1
ATOM 734 C CA . TYR A 1 91 ? 13.023 -22.188 -3.852 1 95.19 91 TYR A CA 1
ATOM 735 C C . TYR A 1 91 ? 14.062 -23.312 -3.889 1 95.19 91 TYR A C 1
ATOM 737 O O . TYR A 1 91 ? 13.898 -24.344 -3.229 1 95.19 91 TYR A O 1
ATOM 745 N N . PHE A 1 92 ? 15.117 -23.125 -4.676 1 96.75 92 PHE A N 1
ATOM 746 C CA . PHE A 1 92 ? 16.156 -24.141 -4.797 1 96.75 92 PHE A CA 1
ATOM 747 C C . PHE A 1 92 ? 16.859 -24.359 -3.463 1 96.75 92 PHE A C 1
ATOM 749 O O . PHE A 1 92 ? 17.172 -25.5 -3.102 1 96.75 92 PHE A O 1
ATOM 756 N N . ILE A 1 93 ? 17.047 -23.312 -2.732 1 96.62 93 ILE A N 1
ATOM 757 C CA . ILE A 1 93 ? 17.703 -23.422 -1.431 1 96.62 93 ILE A CA 1
ATOM 758 C C . ILE A 1 93 ? 16.781 -24.125 -0.444 1 96.62 93 ILE A C 1
ATOM 760 O O . ILE A 1 93 ? 17.188 -25.078 0.231 1 96.62 93 ILE A O 1
ATOM 764 N N . GLU A 1 94 ? 15.562 -23.734 -0.437 1 95.19 94 GLU A N 1
ATOM 765 C CA . GLU A 1 94 ? 14.586 -24.281 0.503 1 95.19 94 GLU A CA 1
ATOM 766 C C . GLU A 1 94 ? 14.367 -25.766 0.276 1 95.19 94 GLU A C 1
ATOM 768 O O . GLU A 1 94 ? 14.109 -26.516 1.224 1 95.19 94 GLU A O 1
ATOM 773 N N . ASN A 1 95 ? 14.484 -26.219 -0.912 1 96.38 95 ASN A N 1
ATOM 774 C CA . ASN A 1 95 ? 14.203 -27.609 -1.238 1 96.38 95 ASN A CA 1
ATOM 775 C C . ASN A 1 95 ? 15.484 -28.438 -1.328 1 96.38 95 ASN A C 1
ATOM 777 O O . ASN A 1 95 ? 15.461 -29.578 -1.759 1 96.38 95 ASN A O 1
ATOM 781 N N . GLY A 1 96 ? 16.625 -27.812 -1.081 1 96.5 96 GLY A N 1
ATOM 782 C CA . GLY A 1 96 ? 17.875 -28.562 -0.879 1 96.5 96 GLY A CA 1
ATOM 783 C C . GLY A 1 96 ? 18.609 -28.828 -2.17 1 96.5 96 GLY A C 1
ATOM 784 O O . GLY A 1 96 ? 19.5 -29.688 -2.209 1 96.5 96 GLY A O 1
ATOM 785 N N . TYR A 1 97 ? 18.266 -28.219 -3.18 1 97 97 TYR A N 1
ATOM 786 C CA . TYR A 1 97 ? 18.953 -28.438 -4.441 1 97 97 TYR A CA 1
ATOM 787 C C . TYR A 1 97 ? 20.344 -27.812 -4.41 1 97 97 TYR A C 1
ATOM 789 O O . TYR A 1 97 ? 21.266 -28.297 -5.074 1 97 97 TYR A O 1
ATOM 797 N N . ILE A 1 98 ? 20.469 -26.719 -3.758 1 96.56 98 ILE A N 1
ATOM 798 C CA . ILE A 1 98 ? 21.719 -25.984 -3.578 1 96.56 98 ILE A CA 1
ATOM 799 C C . ILE A 1 98 ? 21.719 -25.297 -2.219 1 96.56 98 ILE A C 1
ATOM 801 O O . ILE A 1 98 ? 20.672 -24.875 -1.729 1 96.56 98 ILE A O 1
ATOM 805 N N . THR A 1 99 ? 22.844 -25.203 -1.59 1 97.69 99 THR A N 1
ATOM 806 C CA . THR A 1 99 ? 22.938 -24.469 -0.33 1 97.69 99 THR A CA 1
ATOM 807 C C . THR A 1 99 ? 23.203 -22.984 -0.582 1 97.69 99 THR A C 1
ATOM 809 O O . THR A 1 99 ? 23.656 -22.609 -1.666 1 97.69 99 THR A O 1
ATOM 812 N N . GLU A 1 100 ? 22.875 -22.172 0.407 1 97 100 GLU A N 1
ATOM 813 C CA . GLU A 1 100 ? 23.188 -20.75 0.314 1 97 100 GLU A CA 1
ATOM 814 C C . GLU A 1 100 ? 24.672 -20.516 0.082 1 97 100 GLU A C 1
ATOM 816 O O . GLU A 1 100 ? 25.062 -19.656 -0.699 1 97 100 GLU A O 1
ATOM 821 N N . GLU A 1 101 ? 25.5 -21.25 0.769 1 97.88 101 GLU A N 1
ATOM 822 C CA . GLU A 1 101 ? 26.953 -21.141 0.645 1 97.88 101 GLU A CA 1
ATOM 823 C C . GLU A 1 101 ? 27.406 -21.5 -0.766 1 97.88 101 GLU A C 1
ATOM 825 O O . GLU A 1 101 ? 28.281 -20.828 -1.328 1 97.88 101 GLU A O 1
ATOM 830 N N . GLU A 1 102 ? 26.875 -22.578 -1.229 1 97.44 102 GLU A N 1
ATOM 831 C CA . GLU A 1 102 ? 27.219 -23 -2.586 1 97.44 102 GLU A CA 1
ATOM 832 C C . GLU A 1 102 ? 26.844 -21.922 -3.604 1 97.44 102 GLU A C 1
ATOM 834 O O . GLU A 1 102 ? 27.609 -21.625 -4.523 1 97.44 102 GLU A O 1
ATOM 839 N N . LEU A 1 103 ? 25.641 -21.359 -3.465 1 96.81 103 LEU A N 1
ATOM 840 C CA . LEU A 1 103 ? 25.172 -20.328 -4.375 1 96.81 103 LEU A CA 1
ATOM 841 C C . LEU A 1 103 ? 26.094 -19.109 -4.305 1 96.81 103 LEU A C 1
ATOM 843 O O . LEU A 1 103 ? 26.438 -18.531 -5.336 1 96.81 103 LEU A O 1
ATOM 847 N N . GLU A 1 104 ? 26.453 -18.703 -3.127 1 96.69 104 GLU A N 1
ATOM 848 C CA . GLU A 1 104 ? 27.344 -17.562 -2.932 1 96.69 104 GLU A CA 1
ATOM 849 C C . GLU A 1 104 ? 28.703 -17.812 -3.561 1 96.69 104 GLU A C 1
ATOM 851 O O . GLU A 1 104 ? 29.297 -16.922 -4.18 1 96.69 104 GLU A O 1
ATOM 856 N N . ALA A 1 105 ? 29.219 -18.984 -3.324 1 97 105 ALA A N 1
ATOM 857 C CA . ALA A 1 105 ? 30.516 -19.344 -3.881 1 97 105 ALA A CA 1
ATOM 858 C C . ALA A 1 105 ? 30.5 -19.297 -5.406 1 97 105 ALA A C 1
ATOM 860 O O . ALA A 1 105 ? 31.422 -18.781 -6.027 1 97 105 ALA A O 1
ATOM 861 N N . ARG A 1 106 ? 29.453 -19.844 -5.969 1 95.38 106 ARG A N 1
ATOM 862 C CA . ARG A 1 106 ? 29.328 -19.828 -7.422 1 95.38 106 ARG A CA 1
ATOM 863 C C . ARG A 1 106 ? 29.141 -18.406 -7.941 1 95.38 106 ARG A C 1
ATOM 865 O O . ARG A 1 106 ? 29.672 -18.047 -9 1 95.38 106 ARG A O 1
ATOM 872 N N . THR A 1 107 ? 28.375 -17.594 -7.238 1 95.19 107 THR A N 1
ATOM 873 C CA . THR A 1 107 ? 28.188 -16.188 -7.613 1 95.19 107 THR A CA 1
ATOM 874 C C . THR A 1 107 ? 29.516 -15.445 -7.617 1 95.19 107 THR A C 1
ATOM 876 O O . THR A 1 107 ? 29.797 -14.688 -8.547 1 95.19 107 THR A O 1
ATOM 879 N N . ALA A 1 108 ? 30.266 -15.688 -6.59 1 96.81 108 ALA A N 1
ATOM 880 C CA . ALA A 1 108 ? 31.578 -15.055 -6.492 1 96.81 108 ALA A CA 1
ATOM 881 C C . ALA A 1 108 ? 32.5 -15.5 -7.625 1 96.81 108 ALA A C 1
ATOM 883 O O . ALA A 1 108 ? 33.25 -14.703 -8.18 1 96.81 108 ALA A O 1
ATOM 884 N N . GLU A 1 109 ? 32.469 -16.734 -7.906 1 96.19 109 GLU A N 1
ATOM 885 C CA . GLU A 1 109 ? 33.281 -17.297 -8.977 1 96.19 109 GLU A CA 1
ATOM 886 C C . GLU A 1 109 ? 32.969 -16.641 -10.32 1 96.19 109 GLU A C 1
ATOM 888 O O . GLU A 1 109 ? 33.875 -16.234 -11.039 1 96.19 109 GLU A O 1
ATOM 893 N N . TYR A 1 110 ? 31.703 -16.531 -10.617 1 94.88 110 TYR A N 1
ATOM 894 C CA . TYR A 1 110 ? 31.312 -15.977 -11.906 1 94.88 110 TYR A CA 1
ATOM 895 C C . TYR A 1 110 ? 31.469 -14.469 -11.922 1 94.88 110 TYR A C 1
ATOM 897 O O . TYR A 1 110 ? 31.672 -13.867 -12.977 1 94.88 110 TYR A O 1
ATOM 905 N N . LEU A 1 111 ? 31.375 -13.828 -10.734 1 95.25 111 LEU A N 1
ATOM 906 C CA . LEU A 1 111 ? 31.656 -12.398 -10.641 1 95.25 111 LEU A CA 1
ATOM 907 C C . LEU A 1 111 ? 33.125 -12.117 -10.93 1 95.25 111 LEU A C 1
ATOM 909 O O . LEU A 1 111 ? 33.469 -11.133 -11.586 1 95.25 111 LEU A O 1
ATOM 913 N N . ALA A 1 112 ? 33.969 -12.992 -10.484 1 96.94 112 ALA A N 1
ATOM 914 C CA . ALA A 1 112 ? 35.406 -12.852 -10.688 1 96.94 112 ALA A CA 1
ATOM 915 C C . ALA A 1 112 ? 35.812 -13.133 -12.133 1 96.94 112 ALA A C 1
ATOM 917 O O . ALA A 1 112 ? 36.75 -12.547 -12.664 1 96.94 112 ALA A O 1
ATOM 918 N N . ASP A 1 113 ? 35.094 -14.086 -12.789 1 96.75 113 ASP A N 1
ATOM 919 C CA . ASP A 1 113 ? 35.312 -14.43 -14.188 1 96.75 113 ASP A CA 1
ATOM 920 C C . ASP A 1 113 ? 34 -14.578 -14.93 1 96.75 113 ASP A C 1
ATOM 922 O O . ASP A 1 113 ? 33.531 -15.695 -15.172 1 96.75 113 ASP A O 1
ATOM 926 N N . PRO A 1 114 ? 33.469 -13.453 -15.336 1 91.44 114 PRO A N 1
ATOM 927 C CA . PRO A 1 114 ? 32.125 -13.469 -15.953 1 91.44 114 PRO A CA 1
ATOM 928 C C . PRO A 1 114 ? 32.094 -14.305 -17.234 1 91.44 114 PRO A C 1
ATOM 930 O O . PRO A 1 114 ? 31.016 -14.68 -17.688 1 91.44 114 PRO A O 1
ATOM 933 N N . ASP A 1 115 ? 33.281 -14.547 -17.828 1 92.94 115 ASP A N 1
ATOM 934 C CA . ASP A 1 115 ? 33.312 -15.281 -19.094 1 92.94 115 ASP A CA 1
ATOM 935 C C . ASP A 1 115 ? 33.562 -16.766 -18.859 1 92.94 115 ASP A C 1
ATOM 937 O O . ASP A 1 115 ? 33.719 -17.531 -19.812 1 92.94 115 ASP A O 1
ATOM 941 N N . LYS A 1 116 ? 33.625 -17.141 -17.625 1 94.25 116 LYS A N 1
ATOM 942 C CA . LYS A 1 116 ? 33.75 -18.562 -17.328 1 94.25 116 LYS A CA 1
ATOM 943 C C . LYS A 1 116 ? 32.688 -19.375 -18.031 1 94.25 116 LYS A C 1
ATOM 945 O O . LYS A 1 116 ? 31.5 -19 -18.047 1 94.25 116 LYS A O 1
ATOM 950 N N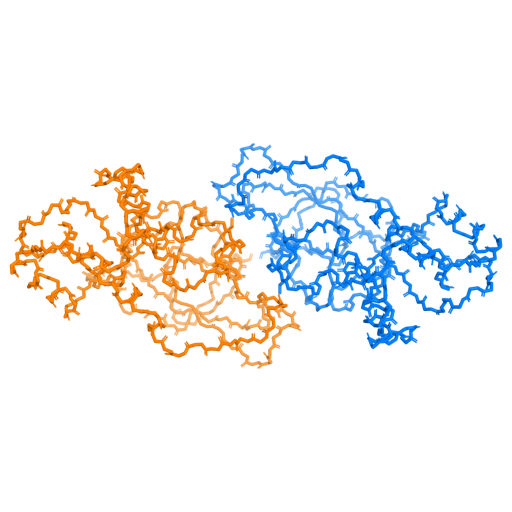 . PRO A 1 117 ? 33.094 -20.453 -18.672 1 92.31 117 PRO A N 1
ATOM 951 C CA . PRO A 1 117 ? 32.094 -21.281 -19.375 1 92.31 117 PRO A CA 1
ATOM 952 C C . PRO A 1 117 ? 31 -21.797 -18.453 1 92.31 117 PRO A C 1
ATOM 954 O O . PRO A 1 117 ? 31.281 -22.172 -17.297 1 92.31 117 PRO A O 1
ATOM 957 N N . LEU A 1 118 ? 29.812 -21.828 -18.875 1 87.69 118 LEU A N 1
ATOM 958 C CA . LEU A 1 118 ? 28.672 -22.344 -18.141 1 87.69 118 LEU A CA 1
ATOM 959 C C . LEU A 1 118 ? 28.656 -23.875 -18.141 1 87.69 118 LEU A C 1
ATOM 961 O O . LEU A 1 118 ? 29.203 -24.5 -19.062 1 87.69 118 LEU A O 1
ATOM 965 N N . PRO A 1 119 ? 28.094 -24.422 -17.109 1 84 119 PRO A N 1
ATOM 966 C CA . PRO A 1 119 ? 27.969 -25.875 -17.109 1 84 119 PRO A CA 1
ATOM 967 C C . PRO A 1 119 ? 27.203 -26.406 -18.328 1 84 119 PRO A C 1
ATOM 969 O O . PRO A 1 119 ? 26.266 -25.75 -18.797 1 84 119 PRO A O 1
ATOM 972 N N . GLN A 1 120 ? 27.703 -27.5 -18.844 1 83.12 120 GLN A N 1
ATOM 973 C CA . GLN A 1 120 ? 27.047 -28.188 -19.953 1 83.12 120 GLN A CA 1
ATOM 974 C C . GLN A 1 120 ? 26.359 -29.469 -19.484 1 83.12 120 GLN A C 1
ATOM 976 O O . GLN A 1 120 ? 26.719 -30.031 -18.453 1 83.12 120 GLN A O 1
ATOM 981 N N . GLY A 1 121 ? 25.328 -29.812 -19.969 1 78 121 GLY A N 1
ATOM 982 C CA . GLY A 1 121 ? 24.625 -31.047 -19.656 1 78 121 GLY A CA 1
ATOM 983 C C . GLY A 1 121 ? 23.172 -31.016 -20.062 1 78 121 GLY A C 1
ATOM 984 O O . GLY A 1 121 ? 22.75 -30.156 -20.844 1 78 121 GLY A O 1
ATOM 985 N N . GLY A 1 122 ? 22.609 -32.094 -19.859 1 81 122 GLY A N 1
ATOM 986 C CA . GLY A 1 122 ? 21.188 -32.281 -20.156 1 81 122 GLY A CA 1
ATOM 987 C C . GLY A 1 122 ? 20.906 -33.531 -20.969 1 81 122 GLY A C 1
ATOM 988 O O . GLY A 1 122 ? 21.828 -34.156 -21.484 1 81 122 GLY A O 1
ATOM 989 N N . ALA A 1 123 ? 19.75 -34 -20.906 1 93.12 123 ALA A N 1
ATOM 990 C CA . ALA A 1 123 ? 19.234 -35.156 -21.672 1 93.12 123 ALA A CA 1
ATOM 991 C C . ALA A 1 123 ? 18.188 -34.688 -22.672 1 93.12 123 ALA A C 1
ATOM 993 O O . ALA A 1 123 ? 17.359 -33.812 -22.391 1 93.12 123 ALA A O 1
ATOM 994 N N . PRO A 1 124 ? 18.328 -35.25 -23.922 1 94.69 124 PRO A N 1
ATOM 995 C CA . PRO A 1 124 ? 17.344 -34.875 -24.922 1 94.69 124 PRO A CA 1
ATOM 996 C C . PRO A 1 124 ? 15.898 -35.031 -24.422 1 94.69 124 PRO A C 1
ATOM 998 O O . PRO A 1 124 ? 15.016 -34.281 -24.844 1 94.69 124 PRO A O 1
ATOM 1001 N N . GLU A 1 125 ? 15.734 -36.031 -23.531 1 95.75 125 GLU A N 1
ATOM 1002 C CA . GLU A 1 125 ? 14.398 -36.25 -22.984 1 95.75 125 GLU A CA 1
ATOM 1003 C C . GLU A 1 125 ? 13.906 -35.031 -22.203 1 95.75 125 GLU A C 1
ATOM 1005 O O . GLU A 1 125 ? 12.703 -34.75 -22.172 1 95.75 125 GLU A O 1
ATOM 1010 N N . ILE A 1 126 ? 14.82 -34.312 -21.609 1 95.75 126 ILE A N 1
ATOM 1011 C CA . ILE A 1 126 ? 14.477 -33.125 -20.844 1 95.75 126 ILE A CA 1
ATOM 1012 C C . ILE A 1 126 ? 14.047 -32.031 -21.797 1 95.75 126 ILE A C 1
ATOM 1014 O O . ILE A 1 126 ? 13.016 -31.375 -21.594 1 95.75 126 ILE A O 1
ATOM 1018 N N . ASP A 1 127 ? 14.758 -31.812 -22.859 1 95.12 127 ASP A N 1
ATOM 1019 C CA . ASP A 1 127 ? 14.414 -30.812 -23.844 1 95.12 127 ASP A CA 1
ATOM 1020 C C . ASP A 1 127 ? 13.047 -31.094 -24.469 1 95.12 127 ASP A C 1
ATOM 1022 O O . ASP A 1 127 ? 12.242 -30.172 -24.656 1 95.12 127 ASP A O 1
ATOM 1026 N N . GLN A 1 128 ? 12.852 -32.312 -24.766 1 96.19 128 GLN A N 1
ATOM 1027 C CA . GLN A 1 128 ? 11.594 -32.719 -25.375 1 96.19 128 GLN A CA 1
ATOM 1028 C C . GLN A 1 128 ? 10.414 -32.438 -24.453 1 96.19 128 GLN A C 1
ATOM 1030 O O . GLN A 1 128 ? 9.359 -31.969 -24.906 1 96.19 128 GLN A O 1
ATOM 1035 N N . ARG A 1 129 ? 10.656 -32.781 -23.203 1 96.31 129 ARG A N 1
ATOM 1036 C CA . ARG A 1 129 ? 9.602 -32.531 -22.219 1 96.31 129 ARG A CA 1
ATOM 1037 C C . ARG A 1 129 ? 9.305 -31.047 -22.094 1 96.31 129 ARG A C 1
ATOM 1039 O O . ARG A 1 129 ? 8.141 -30.641 -22.016 1 96.31 129 ARG A O 1
ATOM 1046 N N . VAL A 1 130 ? 10.289 -30.156 -22.125 1 95.81 130 VAL A N 1
ATOM 1047 C CA . VAL A 1 130 ? 10.133 -28.719 -22.016 1 95.81 130 VAL A CA 1
ATOM 1048 C C . VAL A 1 130 ? 9.398 -28.188 -23.234 1 95.81 130 VAL A C 1
ATOM 1050 O O . VAL A 1 130 ? 8.484 -27.359 -23.125 1 95.81 130 VAL A O 1
ATOM 1053 N N . GLU A 1 131 ? 9.719 -28.656 -24.375 1 95.75 131 GLU A N 1
ATOM 1054 C CA . GLU A 1 131 ? 9.062 -28.25 -25.609 1 95.75 131 GLU A CA 1
ATOM 1055 C C . GLU A 1 131 ? 7.59 -28.641 -25.625 1 95.75 131 GLU A C 1
ATOM 1057 O O . GLU A 1 131 ? 6.738 -27.859 -26.047 1 95.75 131 GLU A O 1
ATOM 1062 N N . ARG A 1 132 ? 7.375 -29.812 -25.172 1 95.19 132 ARG A N 1
ATOM 1063 C CA . ARG A 1 132 ? 5.996 -30.266 -25.094 1 95.19 132 ARG A CA 1
ATOM 1064 C C . ARG A 1 132 ? 5.18 -29.406 -24.141 1 95.19 132 ARG A C 1
ATOM 1066 O O . ARG A 1 132 ? 4.047 -29.031 -24.438 1 95.19 132 ARG A O 1
ATOM 1073 N N . TYR A 1 133 ? 5.738 -29.188 -23.016 1 94.94 133 TYR A N 1
ATOM 1074 C CA . TYR A 1 133 ? 5.066 -28.344 -22.031 1 94.94 133 TYR A CA 1
ATOM 1075 C C . TYR A 1 133 ? 4.742 -26.984 -22.625 1 94.94 133 TYR A C 1
ATOM 1077 O O . TYR A 1 133 ? 3.656 -26.438 -22.391 1 94.94 133 TYR A O 1
ATOM 1085 N N . LEU A 1 134 ? 5.676 -26.359 -23.344 1 93.69 134 LEU A N 1
ATOM 1086 C CA . LEU A 1 134 ? 5.488 -25.047 -23.922 1 93.69 134 LEU A CA 1
ATOM 1087 C C . LEU A 1 134 ? 4.383 -25.078 -24.984 1 93.69 134 LEU A C 1
ATOM 1089 O O . LEU A 1 134 ? 3.666 -24.078 -25.156 1 93.69 134 LEU A O 1
ATOM 1093 N N . ALA A 1 135 ? 4.23 -26.156 -25.594 1 92.81 135 ALA A N 1
ATOM 1094 C CA . ALA A 1 135 ? 3.23 -26.297 -26.641 1 92.81 135 ALA A CA 1
ATOM 1095 C C . ALA A 1 135 ? 1.844 -26.547 -26.062 1 92.81 135 ALA A C 1
ATOM 1097 O O . ALA A 1 135 ? 0.851 -26 -26.562 1 92.81 135 ALA A O 1
ATOM 1098 N N . GLU A 1 136 ? 1.737 -27.312 -25.016 1 89.38 136 GLU A N 1
ATOM 1099 C CA . GLU A 1 136 ? 0.448 -27.766 -24.516 1 89.38 136 GLU A CA 1
ATOM 1100 C C . GLU A 1 136 ? -0.026 -26.906 -23.344 1 89.38 136 GLU A C 1
ATOM 1102 O O . GLU A 1 136 ? -1.23 -26.75 -23.125 1 89.38 136 GLU A O 1
ATOM 1107 N N . GLY A 1 137 ? 0.894 -26.406 -22.625 1 86.12 137 GLY A N 1
ATOM 1108 C CA . GLY A 1 137 ? 0.551 -25.609 -21.453 1 86.12 137 GLY A CA 1
ATOM 1109 C C . GLY A 1 137 ? -0.01 -26.438 -20.312 1 86.12 137 GLY A C 1
ATOM 1110 O O . GLY A 1 137 ? 0.112 -27.656 -20.312 1 86.12 137 GLY A O 1
ATOM 1111 N N . ASP A 1 138 ? -0.425 -25.828 -19.203 1 84 138 ASP A N 1
ATOM 1112 C CA . ASP A 1 138 ? -1.004 -26.422 -18 1 84 138 ASP A CA 1
ATOM 1113 C C . ASP A 1 138 ? -2.283 -25.688 -17.594 1 84 138 ASP A C 1
ATOM 1115 O O . ASP A 1 138 ? -2.316 -25.016 -16.562 1 84 138 ASP A O 1
ATOM 1119 N N . SER A 1 139 ? -3.367 -25.984 -18.375 1 84.81 139 SER A N 1
ATOM 1120 C CA . SER A 1 139 ? -4.637 -25.281 -18.188 1 84.81 139 SER A CA 1
ATOM 1121 C C . SER A 1 139 ? -5.258 -25.625 -16.844 1 84.81 139 SER A C 1
ATOM 1123 O O . SER A 1 139 ? -5.289 -26.781 -16.438 1 84.81 139 SER A O 1
ATOM 1125 N N . PRO A 1 140 ? -5.785 -24.578 -16.141 1 88.94 140 PRO A N 1
ATOM 1126 C CA . PRO A 1 140 ? -6.477 -24.828 -14.867 1 88.94 140 PRO A CA 1
ATOM 1127 C C . PRO A 1 140 ? -7.93 -25.25 -15.062 1 88.94 140 PRO A C 1
ATOM 1129 O O . PRO A 1 140 ? -8.625 -25.547 -14.086 1 88.94 140 PRO A O 1
ATOM 1132 N N . LYS A 1 141 ? -8.375 -25.281 -16.281 1 91.69 141 LYS A N 1
ATOM 1133 C CA . LYS A 1 141 ? -9.758 -25.625 -16.547 1 91.69 141 LYS A CA 1
ATOM 1134 C C . LYS A 1 141 ? -10.008 -27.109 -16.297 1 91.69 141 LYS A C 1
ATOM 1136 O O . LYS A 1 141 ? -9.195 -27.953 -16.672 1 91.69 141 LYS A O 1
ATOM 1141 N N . ARG A 1 142 ? -11.109 -27.375 -15.602 1 90.62 142 ARG A N 1
ATOM 1142 C CA . ARG A 1 142 ? -11.523 -28.734 -15.297 1 90.62 142 ARG A CA 1
ATOM 1143 C C . ARG A 1 142 ? -12.938 -29 -15.805 1 90.62 142 ARG A C 1
ATOM 1145 O O . ARG A 1 142 ? -13.797 -28.125 -15.75 1 90.62 142 ARG A O 1
ATOM 1152 N N . ASP A 1 143 ? -13.039 -30.156 -16.266 1 86 143 ASP A N 1
ATOM 1153 C CA . ASP A 1 143 ? -14.336 -30.562 -16.781 1 86 143 ASP A CA 1
ATOM 1154 C C . ASP A 1 143 ? -15.211 -31.141 -15.672 1 86 143 ASP A C 1
ATOM 1156 O O . ASP A 1 143 ? -15.414 -32.344 -15.594 1 86 143 ASP A O 1
ATOM 1160 N N . VAL A 1 144 ? -15.609 -30.328 -14.797 1 88.94 144 VAL A N 1
ATOM 1161 C CA . VAL A 1 144 ? -16.484 -30.703 -13.695 1 88.94 144 VAL A CA 1
ATOM 1162 C C . VAL A 1 144 ? -17.75 -29.859 -13.734 1 88.94 144 VAL A C 1
ATOM 1164 O O . VAL A 1 144 ? -17.719 -28.688 -14.133 1 88.94 144 VAL A O 1
ATOM 1167 N N . ALA A 1 145 ? -18.859 -30.5 -13.406 1 87.62 145 ALA A N 1
ATOM 1168 C CA . ALA A 1 145 ? -20.141 -29.812 -13.414 1 87.62 145 ALA A CA 1
ATOM 1169 C C . ALA A 1 145 ? -20.391 -29.109 -12.078 1 87.62 145 ALA A C 1
ATOM 1171 O O . ALA A 1 145 ? -20.906 -29.719 -11.141 1 87.62 145 ALA A O 1
ATOM 1172 N N . ILE A 1 146 ? -19.938 -28.031 -11.922 1 92.25 146 ILE A N 1
ATOM 1173 C CA . ILE A 1 146 ? -20.25 -27.188 -10.773 1 92.25 146 ILE A CA 1
ATOM 1174 C C . ILE A 1 146 ? -21.125 -26.016 -11.203 1 92.25 146 ILE A C 1
ATOM 1176 O O . ILE A 1 146 ? -20.766 -25.266 -12.109 1 92.25 146 ILE A O 1
ATOM 1180 N N . LEU A 1 147 ? -22.266 -25.906 -10.617 1 93.12 147 LEU A N 1
ATOM 1181 C CA . LEU A 1 147 ? -23.188 -24.812 -10.93 1 93.12 147 LEU A CA 1
ATOM 1182 C C . LEU A 1 147 ? -22.766 -23.531 -10.219 1 93.12 147 LEU A C 1
ATOM 1184 O O . LEU A 1 147 ? -22.562 -23.531 -9.008 1 93.12 147 LEU A O 1
ATOM 1188 N N . PRO A 1 148 ? -22.641 -22.5 -10.969 1 96.75 148 PRO A N 1
ATOM 1189 C CA . PRO A 1 148 ? -22.297 -21.219 -10.328 1 96.75 148 PRO A CA 1
ATOM 1190 C C . PRO A 1 148 ? -23.422 -20.688 -9.43 1 96.75 148 PRO A C 1
ATOM 1192 O O . PRO A 1 148 ? -24.594 -20.859 -9.734 1 96.75 148 PRO A O 1
ATOM 1195 N N . ASP A 1 149 ? -23.109 -20.031 -8.367 1 97.12 149 ASP A N 1
ATOM 1196 C CA . ASP A 1 149 ? -24.062 -19.453 -7.418 1 97.12 149 ASP A CA 1
ATOM 1197 C C . ASP A 1 149 ? -24.672 -18.172 -7.965 1 97.12 149 ASP A C 1
ATOM 1199 O O . ASP A 1 149 ? -25.75 -17.766 -7.543 1 97.12 149 ASP A O 1
ATOM 1203 N N . PHE A 1 150 ? -23.969 -17.516 -8.883 1 98.44 150 PHE A N 1
ATOM 1204 C CA . PHE A 1 150 ? -24.391 -16.234 -9.406 1 98.44 150 PHE A CA 1
ATOM 1205 C C . PHE A 1 150 ? -24.516 -16.281 -10.922 1 98.44 150 PHE A C 1
ATOM 1207 O O . PHE A 1 150 ? -23.891 -17.109 -11.578 1 98.44 150 PHE A O 1
ATOM 1214 N N . GLN A 1 151 ? -25.328 -15.422 -11.469 1 98.12 151 GLN A N 1
ATOM 1215 C CA . GLN A 1 151 ? -25.516 -15.273 -12.906 1 98.12 151 GLN A CA 1
ATOM 1216 C C . GLN A 1 151 ? -25.172 -13.859 -13.359 1 98.12 151 GLN A C 1
ATOM 1218 O O . GLN A 1 151 ? -25.016 -12.961 -12.539 1 98.12 151 GLN A O 1
ATOM 1223 N N . GLU A 1 152 ? -25.047 -13.703 -14.656 1 98.56 152 GLU A N 1
ATOM 1224 C CA . GLU A 1 152 ? -24.766 -12.383 -15.219 1 98.56 152 GLU A CA 1
ATOM 1225 C C . GLU A 1 152 ? -25.812 -11.367 -14.781 1 98.56 152 GLU A C 1
ATOM 1227 O O . GLU A 1 152 ? -27 -11.656 -14.789 1 98.56 152 GLU A O 1
ATOM 1232 N N . GLY A 1 153 ? -25.344 -10.258 -14.234 1 98.56 153 GLY A N 1
ATOM 1233 C CA . GLY A 1 153 ? -26.234 -9.203 -13.766 1 98.56 153 GLY A CA 1
ATOM 1234 C C . GLY A 1 153 ? -26.375 -9.18 -12.258 1 98.56 153 GLY A C 1
ATOM 1235 O O . GLY A 1 153 ? -26.812 -8.18 -11.688 1 98.56 153 GLY A O 1
ATOM 1236 N N . ASP A 1 154 ? -26.047 -10.242 -11.555 1 98.5 154 ASP A N 1
ATOM 1237 C CA . ASP A 1 154 ? -26.141 -10.297 -10.102 1 98.5 154 ASP A CA 1
ATOM 1238 C C . ASP A 1 154 ? -25.141 -9.344 -9.445 1 98.5 154 ASP A C 1
ATOM 1240 O O . ASP A 1 154 ? -24 -9.227 -9.891 1 98.5 154 ASP A O 1
ATOM 1244 N N . THR A 1 155 ? -25.562 -8.664 -8.398 1 98.25 155 THR A N 1
ATOM 1245 C CA . THR A 1 155 ? -24.656 -7.914 -7.543 1 98.25 155 THR A CA 1
ATOM 1246 C C . THR A 1 155 ? -23.969 -8.844 -6.547 1 98.25 155 THR A C 1
ATOM 1248 O O . THR A 1 155 ? -24.609 -9.703 -5.938 1 98.25 155 THR A O 1
ATOM 1251 N N . VAL A 1 156 ? -22.688 -8.703 -6.469 1 98.25 156 VAL A N 1
ATOM 1252 C CA . VAL A 1 156 ? -21.922 -9.5 -5.516 1 98.25 156 VAL A CA 1
ATOM 1253 C C . VAL A 1 156 ? -21.047 -8.578 -4.664 1 98.25 156 VAL A C 1
ATOM 1255 O O . VAL A 1 156 ? -20.781 -7.438 -5.043 1 98.25 156 VAL A O 1
ATOM 1258 N N . GLN A 1 157 ? -20.672 -9.07 -3.518 1 96.88 157 GLN A N 1
ATOM 1259 C CA . GLN A 1 157 ? -19.688 -8.438 -2.641 1 96.88 157 GLN A CA 1
ATOM 1260 C C . GLN A 1 157 ? -18.391 -9.242 -2.598 1 96.88 157 GLN A C 1
ATOM 1262 O O . GLN A 1 157 ? -18.422 -10.469 -2.471 1 96.88 157 GLN A O 1
ATOM 1267 N N . VAL A 1 158 ? -17.297 -8.531 -2.812 1 97.25 158 VAL A N 1
ATOM 1268 C CA . VAL A 1 158 ? -16 -9.203 -2.68 1 97.25 158 VAL A CA 1
ATOM 1269 C C . VAL A 1 158 ? -15.703 -9.445 -1.203 1 97.25 158 VAL A C 1
ATOM 1271 O O . VAL A 1 158 ? -15.812 -8.539 -0.381 1 97.25 158 VAL A O 1
ATOM 1274 N N . ARG A 1 159 ? -15.312 -10.633 -0.878 1 95.31 159 ARG A N 1
ATOM 1275 C CA . ARG A 1 159 ? -15.039 -11.039 0.498 1 95.31 159 ARG A CA 1
ATOM 1276 C C . ARG A 1 159 ? -13.703 -10.477 0.98 1 95.31 159 ARG A C 1
ATOM 1278 O O . ARG A 1 159 ? -12.852 -10.109 0.171 1 95.31 159 ARG A O 1
ATOM 1285 N N . ASN A 1 160 ? -13.617 -10.367 2.27 1 92.44 160 ASN A N 1
ATOM 1286 C CA . ASN A 1 160 ? -12.336 -10.133 2.93 1 92.44 160 ASN A CA 1
ATOM 1287 C C . ASN A 1 160 ? -11.75 -11.422 3.49 1 92.44 160 ASN A C 1
ATOM 1289 O O . ASN A 1 160 ? -11.609 -11.57 4.707 1 92.44 160 ASN A O 1
ATOM 1293 N N . VAL A 1 161 ? -11.32 -12.281 2.619 1 92.69 161 VAL A N 1
ATOM 1294 C CA . VAL A 1 161 ? -10.844 -13.602 3.012 1 92.69 161 VAL A CA 1
ATOM 1295 C C . VAL A 1 161 ? -9.453 -13.484 3.639 1 92.69 161 VAL A C 1
ATOM 1297 O O . VAL A 1 161 ? -8.68 -12.594 3.287 1 92.69 161 VAL A O 1
ATOM 1300 N N . PRO A 1 162 ? -9.164 -14.359 4.531 1 87.62 162 PRO A N 1
ATOM 1301 C CA . PRO A 1 162 ? -7.805 -14.359 5.078 1 87.62 162 PRO A CA 1
ATOM 1302 C C . PRO A 1 162 ? -6.742 -14.68 4.027 1 87.62 162 PRO A C 1
ATOM 1304 O O . PRO A 1 162 ? -6.977 -15.5 3.141 1 87.62 162 PRO A O 1
ATOM 1307 N N . THR A 1 163 ? -5.711 -13.766 4.031 1 77.75 163 THR A N 1
ATOM 1308 C CA . THR A 1 163 ? -4.59 -14.023 3.133 1 77.75 163 THR A CA 1
ATOM 1309 C C . THR A 1 163 ? -3.309 -14.266 3.922 1 77.75 163 THR A C 1
ATOM 1311 O O . THR A 1 163 ? -2.859 -13.406 4.676 1 77.75 163 THR A O 1
ATOM 1314 N N . LEU A 1 164 ? -2.766 -15.453 3.779 1 80.25 164 LEU A N 1
ATOM 1315 C CA . LEU A 1 164 ? -1.53 -15.758 4.492 1 80.25 164 LEU A CA 1
ATOM 1316 C C . LEU A 1 164 ? -0.327 -15.656 3.561 1 80.25 164 LEU A C 1
ATOM 1318 O O . LEU A 1 164 ? 0.136 -14.555 3.254 1 80.25 164 LEU A O 1
ATOM 1322 N N . GLU A 1 165 ? -0.12 -16.594 2.68 1 83.19 165 GLU A N 1
ATOM 1323 C CA . GLU A 1 165 ? 1.109 -16.594 1.894 1 83.19 165 GLU A CA 1
ATOM 1324 C C . GLU A 1 165 ? 0.86 -16.094 0.473 1 83.19 165 GLU A C 1
ATOM 1326 O O . GLU A 1 165 ? 1.75 -15.516 -0.153 1 83.19 165 GLU A O 1
ATOM 1331 N N . HIS A 1 166 ? -0.336 -16.344 0.027 1 89.12 166 HIS A N 1
ATOM 1332 C CA . HIS A 1 166 ? -0.62 -16.062 -1.374 1 89.12 166 HIS A CA 1
ATOM 1333 C C . HIS A 1 166 ? -2.111 -15.836 -1.6 1 89.12 166 HIS A C 1
ATOM 1335 O O . HIS A 1 166 ? -2.943 -16.422 -0.907 1 89.12 166 HIS A O 1
ATOM 1341 N N . THR A 1 167 ? -2.428 -14.922 -2.512 1 91.12 167 THR A N 1
ATOM 1342 C CA . THR A 1 167 ? -3.814 -14.6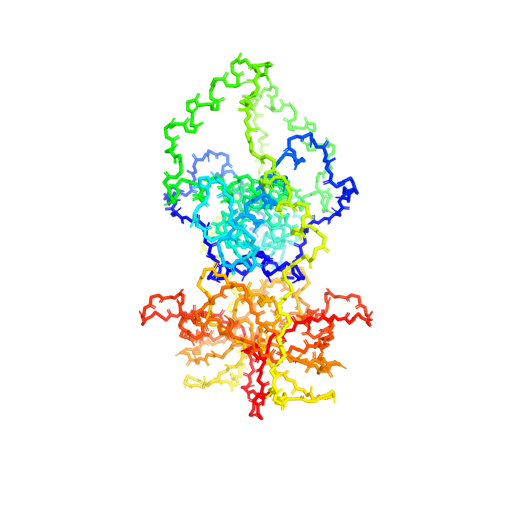95 -2.902 1 91.12 167 THR A CA 1
ATOM 1343 C C . THR A 1 167 ? -3.902 -14.305 -4.375 1 91.12 167 THR A C 1
ATOM 1345 O O . THR A 1 167 ? -2.928 -13.82 -4.957 1 91.12 167 THR A O 1
ATOM 1348 N N . ARG A 1 168 ? -5.02 -14.617 -4.934 1 94 168 ARG A N 1
ATOM 1349 C CA . ARG A 1 168 ? -5.312 -14.141 -6.281 1 94 168 ARG A CA 1
ATOM 1350 C C . ARG A 1 168 ? -6.297 -12.977 -6.246 1 94 168 ARG A C 1
ATOM 1352 O O . ARG A 1 168 ? -6.668 -12.438 -7.293 1 94 168 ARG A O 1
ATOM 1359 N N . LEU A 1 169 ? -6.703 -12.641 -5.059 1 95.5 169 LEU A N 1
ATOM 1360 C CA . LEU A 1 169 ? -7.691 -11.578 -4.898 1 95.5 169 LEU A CA 1
ATOM 1361 C C . LEU A 1 169 ? -7.023 -10.203 -4.887 1 95.5 169 LEU A C 1
ATOM 1363 O O . LEU A 1 169 ? -6.207 -9.914 -4.012 1 95.5 169 LEU A O 1
ATOM 1367 N N . PRO A 1 170 ? -7.387 -9.375 -5.906 1 95.12 170 PRO A N 1
ATOM 1368 C CA . PRO A 1 170 ? -6.914 -7.992 -5.777 1 95.12 170 PRO A CA 1
ATOM 1369 C C . PRO A 1 170 ? -7.395 -7.324 -4.488 1 95.12 170 PRO A C 1
ATOM 1371 O O . PRO A 1 170 ? -8.602 -7.234 -4.25 1 95.12 170 PRO A O 1
ATOM 1374 N N . GLY A 1 171 ? -6.516 -6.859 -3.738 1 92.5 171 GLY A N 1
ATOM 1375 C CA . GLY A 1 171 ? -6.812 -6.352 -2.408 1 92.5 171 GLY A CA 1
ATOM 1376 C C . GLY A 1 171 ? -7.727 -5.137 -2.426 1 92.5 171 GLY A C 1
ATOM 1377 O O . GLY A 1 171 ? -8.562 -4.969 -1.532 1 92.5 171 GLY A O 1
ATOM 1378 N N . PHE A 1 172 ? -7.566 -4.27 -3.412 1 92.5 172 PHE A N 1
ATOM 1379 C CA . PHE A 1 172 ? -8.305 -3.016 -3.455 1 92.5 172 PHE A CA 1
ATOM 1380 C C . PHE A 1 172 ? -9.781 -3.27 -3.758 1 92.5 172 PHE A C 1
ATOM 1382 O O . PHE A 1 172 ? -10.609 -2.365 -3.637 1 92.5 172 PHE A O 1
ATOM 1389 N N . LEU A 1 173 ? -10.133 -4.492 -4.059 1 96 173 LEU A N 1
ATOM 1390 C CA . LEU A 1 173 ? -11.523 -4.812 -4.363 1 96 173 LEU A CA 1
ATOM 1391 C C . LEU A 1 173 ? -12.242 -5.344 -3.129 1 96 173 LEU A C 1
ATOM 1393 O O . LEU A 1 173 ? -13.469 -5.441 -3.115 1 96 173 LEU A O 1
ATOM 1397 N N . ARG A 1 174 ? -11.523 -5.707 -2.098 1 93.56 174 ARG A N 1
ATOM 1398 C CA . ARG A 1 174 ? -12.102 -6.293 -0.895 1 93.56 174 ARG A CA 1
ATOM 1399 C C . ARG A 1 174 ? -13.203 -5.406 -0.327 1 93.56 174 ARG A C 1
ATOM 1401 O O . ARG A 1 174 ? -13.039 -4.184 -0.244 1 93.56 174 ARG A O 1
ATOM 1408 N N . ASN A 1 175 ? -14.312 -5.984 -0.016 1 92.62 175 ASN A N 1
ATOM 1409 C CA . ASN A 1 175 ? -15.453 -5.367 0.644 1 92.62 175 ASN A CA 1
ATOM 1410 C C . ASN A 1 175 ? -16.219 -4.445 -0.304 1 92.62 175 ASN A C 1
ATOM 1412 O O . ASN A 1 175 ? -17.109 -3.707 0.123 1 92.62 175 ASN A O 1
ATOM 1416 N N . HIS A 1 176 ? -15.852 -4.457 -1.567 1 94.81 176 HIS A N 1
ATOM 1417 C CA . HIS A 1 176 ? -16.594 -3.664 -2.539 1 94.81 176 HIS A CA 1
ATOM 1418 C C . HIS A 1 176 ? -17.625 -4.52 -3.277 1 94.81 176 HIS A C 1
ATOM 1420 O O . HIS A 1 176 ? -17.469 -5.738 -3.367 1 94.81 176 HIS A O 1
ATOM 1426 N N . SER A 1 177 ? -18.547 -3.879 -3.732 1 95.81 177 SER A N 1
ATOM 1427 C CA . SER A 1 177 ? -19.578 -4.551 -4.527 1 95.81 177 SER A CA 1
ATOM 1428 C C . SER A 1 177 ? -19.328 -4.355 -6.02 1 95.81 177 SER A C 1
ATOM 1430 O O . SER A 1 177 ? -18.812 -3.32 -6.441 1 95.81 177 SER A O 1
ATOM 1432 N N . GLY A 1 178 ? -19.672 -5.363 -6.75 1 97.62 178 GLY A N 1
ATOM 1433 C CA . GLY A 1 178 ? -19.625 -5.332 -8.203 1 97.62 178 GLY A CA 1
ATOM 1434 C C . GLY A 1 178 ? -20.781 -6.098 -8.844 1 97.62 178 GLY A C 1
ATOM 1435 O O . GLY A 1 178 ? -21.672 -6.574 -8.148 1 97.62 178 GLY A O 1
ATOM 1436 N N . VAL A 1 179 ? -20.734 -6.137 -10.156 1 98.69 179 VAL A N 1
ATOM 1437 C CA . VAL A 1 179 ? -21.781 -6.828 -10.906 1 98.69 179 VAL A CA 1
ATOM 1438 C C . VAL A 1 179 ? -21.156 -7.91 -11.781 1 98.69 179 VAL A C 1
ATOM 1440 O O . VAL A 1 179 ? -20.172 -7.656 -12.484 1 98.69 179 VAL A O 1
ATOM 1443 N N . VAL A 1 180 ? -21.734 -9.094 -11.734 1 98.88 180 VAL A N 1
ATOM 1444 C CA . VAL A 1 180 ? -21.25 -10.18 -12.578 1 98.88 180 VAL A CA 1
ATOM 1445 C C . VAL A 1 180 ? -21.5 -9.844 -14.047 1 98.88 180 VAL A C 1
ATOM 1447 O O . VAL A 1 180 ? -22.656 -9.734 -14.477 1 98.88 180 VAL A O 1
ATOM 1450 N N . GLU A 1 181 ? -20.438 -9.703 -14.758 1 98.69 181 GLU A N 1
ATOM 1451 C CA . GLU A 1 181 ? -20.531 -9.422 -16.188 1 98.69 181 GLU A CA 1
ATOM 1452 C C . GLU A 1 181 ? -20.578 -10.719 -17 1 98.69 181 GLU A C 1
ATOM 1454 O O . GLU A 1 181 ? -21.312 -10.812 -17.984 1 98.69 181 GLU A O 1
ATOM 1459 N N . THR A 1 182 ? -19.766 -11.664 -16.609 1 98.5 182 THR A N 1
ATOM 1460 C CA . THR A 1 182 ? -19.656 -12.938 -17.312 1 98.5 182 THR A CA 1
ATOM 1461 C C . THR A 1 182 ? -19.453 -14.078 -16.312 1 98.5 182 THR A C 1
ATOM 1463 O O . THR A 1 182 ? -18.672 -13.945 -15.367 1 98.5 182 THR A O 1
ATOM 1466 N N . VAL A 1 183 ? -20.219 -15.133 -16.516 1 97.88 183 VAL A N 1
ATOM 1467 C CA . VAL A 1 183 ? -19.906 -16.406 -15.867 1 97.88 183 VAL A CA 1
ATOM 1468 C C . VAL A 1 183 ? -19.109 -17.281 -16.828 1 97.88 183 VAL A C 1
ATOM 1470 O O . VAL A 1 183 ? -19.625 -17.734 -17.844 1 97.88 183 VAL A O 1
ATOM 1473 N N . TYR A 1 184 ? -17.875 -17.469 -16.531 1 95.94 184 TYR A N 1
ATOM 1474 C CA . TYR A 1 184 ? -17.047 -18.266 -17.438 1 95.94 184 TYR A CA 1
ATOM 1475 C C . TYR A 1 184 ? -17.5 -19.719 -17.453 1 95.94 184 TYR A C 1
ATOM 1477 O O . TYR A 1 184 ? -17.844 -20.281 -16.406 1 95.94 184 TYR A O 1
ATOM 1485 N N . PRO A 1 185 ? -17.531 -20.266 -18.641 1 93.5 185 PRO A N 1
ATOM 1486 C CA . PRO A 1 185 ? -17.969 -21.672 -18.719 1 93.5 185 PRO A CA 1
ATOM 1487 C C . PRO A 1 185 ? -16.984 -22.625 -18.062 1 93.5 185 PRO A C 1
ATOM 1489 O O . PRO A 1 185 ? -15.781 -22.531 -18.266 1 93.5 185 PRO A O 1
ATOM 1492 N N . GLY A 1 186 ? -17.562 -23.516 -17.25 1 93.06 186 GLY A N 1
ATOM 1493 C CA . GLY A 1 186 ? -16.766 -24.531 -16.625 1 93.06 186 GLY A CA 1
ATOM 1494 C C . GLY A 1 186 ? -16.25 -24.125 -15.25 1 93.06 186 GLY A C 1
ATOM 1495 O O . GLY A 1 186 ? -16.828 -23.25 -14.602 1 93.06 186 GLY A O 1
ATOM 1496 N N . ALA A 1 187 ? -15.344 -24.938 -14.75 1 96.62 187 ALA A N 1
ATOM 1497 C CA . ALA A 1 187 ? -14.703 -24.703 -13.461 1 96.62 187 ALA A CA 1
ATOM 1498 C C . ALA A 1 187 ? -13.188 -24.656 -13.594 1 96.62 187 ALA A C 1
ATOM 1500 O O . ALA A 1 187 ? -12.625 -25.25 -14.523 1 96.62 187 ALA A O 1
ATOM 1501 N N . TYR A 1 188 ? -12.602 -23.953 -12.742 1 96.06 188 TYR A N 1
ATOM 1502 C CA . TYR A 1 188 ? -11.164 -23.703 -12.812 1 96.06 188 TYR A CA 1
ATOM 1503 C C . TYR A 1 188 ? -10.516 -23.922 -11.453 1 96.06 188 TYR A C 1
ATOM 1505 O O . TYR A 1 188 ? -10.945 -23.344 -10.453 1 96.06 188 TYR A O 1
ATOM 1513 N N . GLY A 1 189 ? -9.562 -24.766 -11.43 1 94.69 189 GLY A N 1
ATOM 1514 C CA . GLY A 1 189 ? -8.758 -24.922 -10.234 1 94.69 189 GLY A CA 1
ATOM 1515 C C . GLY A 1 189 ? -7.605 -23.938 -10.164 1 94.69 189 GLY A C 1
ATOM 1516 O O . GLY A 1 189 ? -7.41 -23.125 -11.078 1 94.69 189 GLY A O 1
ATOM 1517 N N . TYR A 1 190 ? -6.945 -23.875 -9.055 1 93.94 190 TYR A N 1
ATOM 1518 C CA . TYR A 1 190 ? -5.691 -23.141 -8.914 1 93.94 190 TYR A CA 1
ATOM 1519 C C . TYR A 1 190 ? -4.523 -24.094 -8.703 1 93.94 190 TYR A C 1
ATOM 1521 O O . TYR A 1 190 ? -4.711 -25.234 -8.273 1 93.94 190 TYR A O 1
ATOM 1529 N N . LEU A 1 191 ? -3.395 -23.703 -8.93 1 89.06 191 LEU A N 1
ATOM 1530 C CA . LEU A 1 191 ? -2.188 -24.516 -9.016 1 89.06 191 LEU A CA 1
ATOM 1531 C C . LEU A 1 191 ? -1.806 -25.062 -7.645 1 89.06 191 LEU A C 1
ATOM 1533 O O . LEU A 1 191 ? -1.183 -26.125 -7.547 1 89.06 191 LEU A O 1
ATOM 1537 N N . THR A 1 192 ? -2.104 -24.344 -6.637 1 88.12 192 THR A N 1
ATOM 1538 C CA . THR A 1 192 ? -1.873 -24.781 -5.262 1 88.12 192 THR A CA 1
ATOM 1539 C C . THR A 1 192 ? -3.037 -24.375 -4.363 1 88.12 192 THR A C 1
ATOM 1541 O O . THR A 1 192 ? -3.824 -23.484 -4.723 1 88.12 192 THR A O 1
ATOM 1544 N N . ASP A 1 193 ? -3.188 -25.172 -3.359 1 91.38 193 ASP A N 1
ATOM 1545 C CA . ASP A 1 193 ? -4.152 -24.781 -2.334 1 91.38 193 ASP A CA 1
ATOM 1546 C C . ASP A 1 193 ? -3.654 -23.578 -1.537 1 91.38 193 ASP A C 1
ATOM 1548 O O . ASP A 1 193 ? -2.539 -23.594 -1.015 1 91.38 193 ASP A O 1
ATOM 1552 N N . THR A 1 194 ? -4.508 -22.531 -1.455 1 90.94 194 THR A N 1
ATOM 1553 C CA . THR A 1 194 ? -4.094 -21.312 -0.776 1 90.94 194 THR A CA 1
ATOM 1554 C C . THR A 1 194 ? -4.602 -21.297 0.662 1 90.94 194 THR A C 1
ATOM 1556 O O . THR A 1 194 ? -4.512 -20.266 1.346 1 90.94 194 THR A O 1
ATOM 1559 N N . GLY A 1 195 ? -5.164 -22.359 1.079 1 89.81 195 GLY A N 1
ATOM 1560 C CA . GLY A 1 195 ? -5.625 -22.484 2.453 1 89.81 195 GLY A CA 1
ATOM 1561 C C . GLY A 1 195 ? -6.871 -21.672 2.738 1 89.81 195 GLY A C 1
ATOM 1562 O O . GLY A 1 195 ? -7.867 -21.766 2.021 1 89.81 195 GLY A O 1
ATOM 1563 N N . THR A 1 196 ? -6.824 -20.75 3.66 1 88.94 196 THR A N 1
ATOM 1564 C CA . THR A 1 196 ? -7.988 -20.016 4.156 1 88.94 196 THR A CA 1
ATOM 1565 C C . THR A 1 196 ? -8.43 -18.953 3.154 1 88.94 196 THR A C 1
ATOM 1567 O O . THR A 1 196 ? -9.539 -18.438 3.244 1 88.94 196 THR A O 1
ATOM 1570 N N . ASP A 1 197 ? -7.609 -18.656 2.209 1 91.12 197 ASP A N 1
ATOM 1571 C CA . ASP A 1 197 ? -7.996 -17.766 1.116 1 91.12 197 ASP A CA 1
ATOM 1572 C C . ASP A 1 197 ? -9.109 -18.375 0.271 1 91.12 197 ASP A C 1
ATOM 1574 O O . ASP A 1 197 ? -9.914 -17.656 -0.324 1 91.12 197 ASP A O 1
ATOM 1578 N N . GLY A 1 198 ? -9.07 -19.781 0.08 1 92.44 198 GLY A N 1
ATOM 1579 C CA . GLY A 1 198 ? -10.25 -20.484 -0.4 1 92.44 198 GLY A CA 1
ATOM 1580 C C . GLY A 1 198 ? -10.109 -20.969 -1.832 1 92.44 198 GLY A C 1
ATOM 1581 O O . GLY A 1 198 ? -11.055 -21.516 -2.396 1 92.44 198 GLY A O 1
ATOM 1582 N N . VAL A 1 199 ? -8.93 -20.75 -2.443 1 94.69 199 VAL A N 1
ATOM 1583 C CA . VAL A 1 199 ? -8.82 -21.188 -3.828 1 94.69 199 VAL A CA 1
ATOM 1584 C C . VAL A 1 199 ? -7.902 -22.406 -3.906 1 94.69 199 VAL A C 1
ATOM 1586 O O . VAL A 1 199 ? -6.98 -22.547 -3.102 1 94.69 199 VAL A O 1
ATOM 1589 N N . GLY A 1 200 ? -8.172 -23.312 -4.789 1 94.5 200 GLY A N 1
ATOM 1590 C CA . GLY A 1 200 ? -7.492 -24.578 -5 1 94.5 200 GLY A CA 1
ATOM 1591 C C . GLY A 1 200 ? -8.281 -25.547 -5.867 1 94.5 200 GLY A C 1
ATOM 1592 O O . GLY A 1 200 ? -8.039 -25.641 -7.074 1 94.5 200 GLY A O 1
ATOM 1593 N N . ALA A 1 201 ? -9.336 -26.078 -5.309 1 95.25 201 ALA A N 1
ATOM 1594 C CA . ALA A 1 201 ? -10.234 -26.969 -6.039 1 95.25 201 ALA A CA 1
ATOM 1595 C C . ALA A 1 201 ? -10.984 -26.219 -7.137 1 95.25 201 ALA A C 1
ATOM 1597 O O . ALA A 1 201 ? -11.203 -25.016 -7.027 1 95.25 201 ALA A O 1
ATOM 1598 N N . PRO A 1 202 ? -11.32 -26.953 -8.188 1 96.62 202 PRO A N 1
ATOM 1599 C CA . PRO A 1 202 ? -12.047 -26.281 -9.273 1 96.62 202 PRO A CA 1
ATOM 1600 C C . PRO A 1 202 ? -13.305 -25.578 -8.781 1 96.62 202 PRO A C 1
ATOM 1602 O O . PRO A 1 202 ? -14.039 -26.109 -7.953 1 96.62 202 PRO A O 1
ATOM 1605 N N . MET A 1 203 ? -13.609 -24.406 -9.289 1 97.94 203 MET A N 1
ATOM 1606 C CA . MET A 1 203 ? -14.773 -23.594 -8.938 1 97.94 203 MET A CA 1
ATOM 1607 C C . MET A 1 203 ? -15.117 -22.625 -10.062 1 97.94 203 MET A C 1
ATOM 1609 O O . MET A 1 203 ? -14.305 -22.375 -10.953 1 97.94 203 MET A O 1
ATOM 1613 N N . PRO A 1 204 ? -16.297 -22.125 -10.039 1 97.56 204 PRO A N 1
ATOM 1614 C CA . PRO A 1 204 ? -16.656 -21.109 -11.039 1 97.56 204 PRO A CA 1
ATOM 1615 C C . PRO A 1 204 ? -15.805 -19.844 -10.914 1 97.56 204 PRO A C 1
ATOM 1617 O O . PRO A 1 204 ? -15.328 -19.516 -9.828 1 97.56 204 PRO A O 1
ATOM 1620 N N . VAL A 1 205 ? -15.609 -19.234 -12.031 1 97.81 205 VAL A N 1
ATOM 1621 C CA . VAL A 1 205 ? -14.93 -17.938 -12.102 1 97.81 205 VAL A CA 1
ATOM 1622 C C . VAL A 1 205 ? -15.852 -16.906 -12.75 1 97.81 205 VAL A C 1
ATOM 1624 O O . VAL A 1 205 ? -16.547 -17.203 -13.727 1 97.81 205 VAL A O 1
ATOM 1627 N N . TYR A 1 206 ? -15.914 -15.766 -12.188 1 98.69 206 TYR A N 1
ATOM 1628 C CA . TYR A 1 206 ? -16.75 -14.672 -12.656 1 98.69 206 TYR A CA 1
ATOM 1629 C C . TYR A 1 206 ? -15.898 -13.5 -13.141 1 98.69 206 TYR A C 1
ATOM 1631 O O . TYR A 1 206 ? -14.875 -13.172 -12.531 1 98.69 206 TYR A O 1
ATOM 1639 N N . CYS A 1 207 ? -16.266 -12.969 -14.227 1 98.81 207 CYS A N 1
ATOM 1640 C CA . CYS A 1 207 ? -15.836 -11.602 -14.516 1 98.81 207 CYS A CA 1
ATOM 1641 C C . CYS A 1 207 ? -16.75 -10.586 -13.828 1 98.81 207 CYS A C 1
ATOM 1643 O O . CYS A 1 207 ? -17.938 -10.516 -14.133 1 98.81 207 CYS A O 1
ATOM 1645 N N . VAL A 1 208 ? -16.234 -9.852 -12.914 1 98.81 208 VAL A N 1
ATOM 1646 C CA . VAL A 1 208 ? -17.031 -8.898 -12.141 1 98.81 208 VAL A CA 1
ATOM 1647 C C . VAL A 1 208 ? -16.656 -7.473 -12.539 1 98.81 208 VAL A C 1
ATOM 1649 O O . VAL A 1 208 ? -15.477 -7.137 -12.656 1 98.81 208 VAL A O 1
ATOM 1652 N N . ARG A 1 209 ? -17.656 -6.738 -12.75 1 98.62 209 ARG A N 1
ATOM 1653 C CA . ARG A 1 209 ? -17.484 -5.344 -13.141 1 98.62 209 ARG A CA 1
ATOM 1654 C C . ARG A 1 209 ? -17.641 -4.414 -11.945 1 98.62 209 ARG A C 1
ATOM 1656 O O . ARG A 1 209 ? -18.547 -4.586 -11.125 1 98.62 209 ARG A O 1
ATOM 1663 N N . PHE A 1 210 ? -16.719 -3.434 -11.898 1 97.56 210 PHE A N 1
ATOM 1664 C CA . PHE A 1 210 ? -16.734 -2.4 -10.867 1 97.56 210 PHE A CA 1
ATOM 1665 C C . PHE A 1 210 ? -16.703 -1.012 -11.5 1 97.56 210 PHE A C 1
ATOM 1667 O O . PHE A 1 210 ? -15.992 -0.784 -12.477 1 97.56 210 PHE A O 1
ATOM 1674 N N . GLU A 1 211 ? -17.469 -0.128 -10.914 1 95.06 211 GLU A N 1
ATOM 1675 C CA . GLU A 1 211 ? -17.344 1.27 -11.312 1 95.06 211 GLU A CA 1
ATOM 1676 C C . GLU A 1 211 ? -16.188 1.95 -10.578 1 95.06 211 GLU A C 1
ATOM 1678 O O . GLU A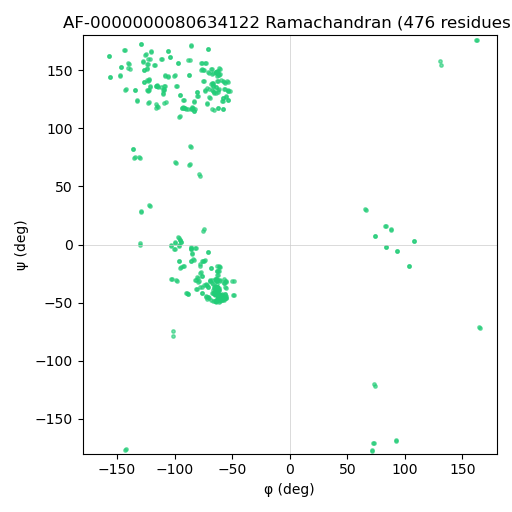 1 211 ? -16.188 2 -9.344 1 95.06 211 GLU A O 1
ATOM 1683 N N . ALA A 1 212 ? -15.289 2.465 -11.375 1 92.62 212 ALA A N 1
ATOM 1684 C CA . ALA A 1 212 ? -14.094 3.07 -10.781 1 92.62 212 ALA A CA 1
ATOM 1685 C C . ALA A 1 212 ? -14.477 4.152 -9.773 1 92.62 212 ALA A C 1
ATOM 1687 O O . ALA A 1 212 ? -13.82 4.297 -8.742 1 92.62 212 ALA A O 1
ATOM 1688 N N . LYS A 1 213 ? -15.492 4.922 -9.992 1 91.31 213 LYS A N 1
ATOM 1689 C CA . LYS A 1 213 ? -15.914 6.004 -9.117 1 91.31 213 LYS A CA 1
ATOM 1690 C C . LYS A 1 213 ? -16.328 5.473 -7.746 1 91.31 213 LYS A C 1
ATOM 1692 O O . LYS A 1 213 ? -16.234 6.18 -6.742 1 91.31 213 LYS A O 1
ATOM 1697 N N . ASP A 1 214 ? -16.781 4.172 -7.734 1 90.69 214 ASP A N 1
ATOM 1698 C CA . ASP A 1 214 ? -17.188 3.559 -6.473 1 90.69 214 ASP A CA 1
ATOM 1699 C C . ASP A 1 214 ? -15.984 3.041 -5.699 1 90.69 214 ASP A C 1
ATOM 1701 O O . ASP A 1 214 ? -15.984 3.021 -4.469 1 90.69 214 ASP A O 1
ATOM 1705 N N . LEU A 1 215 ? -14.953 2.641 -6.426 1 91.81 215 LEU A N 1
ATOM 1706 C CA . LEU A 1 215 ? -13.734 2.143 -5.809 1 91.81 215 LEU A CA 1
ATOM 1707 C C . LEU A 1 215 ? -12.898 3.291 -5.254 1 91.81 215 LEU A C 1
ATOM 1709 O O . LEU A 1 215 ? -12.344 3.186 -4.156 1 91.81 215 LEU A O 1
ATOM 1713 N N . TRP A 1 216 ? -12.836 4.355 -6.043 1 89.5 216 TRP A N 1
ATOM 1714 C CA . TRP A 1 216 ? -12.016 5.52 -5.711 1 89.5 216 TRP A CA 1
ATOM 1715 C C . TRP A 1 216 ? -12.797 6.812 -5.938 1 89.5 216 TRP A C 1
ATOM 1717 O O . TRP A 1 216 ? -12.477 7.586 -6.844 1 89.5 216 TRP A O 1
ATOM 1727 N N . PRO A 1 217 ? -13.664 7.055 -5.039 1 87.12 217 PRO A N 1
ATOM 1728 C CA . PRO A 1 217 ? -14.5 8.242 -5.234 1 87.12 217 PRO A CA 1
ATOM 1729 C C . PRO A 1 217 ? -13.68 9.523 -5.359 1 87.12 217 PRO A C 1
ATOM 1731 O O . PRO A 1 217 ? -12.82 9.805 -4.516 1 87.12 217 PRO A O 1
ATOM 1734 N N . GLY A 1 218 ? -13.945 10.258 -6.484 1 81.75 218 GLY A N 1
ATOM 1735 C CA . GLY A 1 218 ? -13.328 11.555 -6.695 1 81.75 218 GLY A CA 1
ATOM 1736 C C . GLY A 1 218 ? -11.938 11.469 -7.289 1 81.75 218 GLY A C 1
ATOM 1737 O O . GLY A 1 218 ? -11.281 12.484 -7.512 1 81.75 218 GLY A O 1
ATOM 1738 N N . ASN A 1 219 ? -11.453 10.281 -7.504 1 80.56 219 ASN A N 1
ATOM 1739 C CA . ASN A 1 219 ? -10.055 10.133 -7.887 1 80.56 219 ASN A CA 1
ATOM 1740 C C . ASN A 1 219 ? -9.906 9.273 -9.133 1 80.56 219 ASN A C 1
ATOM 1742 O O . ASN A 1 219 ? -8.984 8.453 -9.227 1 80.56 219 ASN A O 1
ATOM 1746 N N . THR A 1 220 ? -10.883 9.273 -9.961 1 83.94 220 THR A N 1
ATOM 1747 C CA . THR A 1 220 ? -10.82 8.516 -11.211 1 83.94 220 THR A CA 1
ATOM 1748 C C . THR A 1 220 ? -11.438 9.305 -12.359 1 83.94 220 THR A C 1
ATOM 1750 O O . THR A 1 220 ? -12.219 10.227 -12.133 1 83.94 220 THR A O 1
ATOM 1753 N N . GLU A 1 221 ? -11 8.969 -13.586 1 85.12 221 GLU A N 1
ATOM 1754 C CA . GLU A 1 221 ? -11.68 9.484 -14.766 1 85.12 221 GLU A CA 1
ATOM 1755 C C . GLU A 1 221 ? -13.125 8.992 -14.836 1 85.12 221 GLU A C 1
ATOM 1757 O O . GLU A 1 221 ? -13.43 7.891 -14.375 1 85.12 221 GLU A O 1
ATOM 1762 N N . PRO A 1 222 ? -13.898 9.852 -15.328 1 86.69 222 PRO A N 1
ATOM 1763 C CA . PRO A 1 222 ? -15.305 9.445 -15.414 1 86.69 222 PRO A CA 1
ATOM 1764 C C . PRO A 1 222 ? -15.516 8.266 -16.359 1 86.69 222 PRO A C 1
ATOM 1766 O O . PRO A 1 222 ? -14.742 8.086 -17.312 1 86.69 222 PRO A O 1
ATOM 1769 N N . ASN A 1 223 ? -16.453 7.434 -16.125 1 90.81 223 ASN A N 1
ATOM 1770 C CA . ASN A 1 223 ? -16.922 6.363 -17 1 90.81 223 ASN A CA 1
ATOM 1771 C C . ASN A 1 223 ? -15.859 5.293 -17.203 1 90.81 223 ASN A C 1
ATOM 1773 O O . ASN A 1 223 ? -15.656 4.816 -18.328 1 90.81 223 ASN A O 1
ATOM 1777 N N . VAL A 1 224 ? -15.086 5.168 -16.203 1 92.69 224 VAL A N 1
ATOM 1778 C CA . VAL A 1 224 ? -14.117 4.074 -16.234 1 92.69 224 VAL A CA 1
ATOM 1779 C C . VAL A 1 224 ? -14.688 2.863 -15.5 1 92.69 224 VAL A C 1
ATOM 1781 O O . VAL A 1 224 ? -15.203 2.99 -14.383 1 92.69 224 VAL A O 1
ATOM 1784 N N . THR A 1 225 ? -14.633 1.778 -16.172 1 95.75 225 THR A N 1
ATOM 1785 C CA . THR A 1 225 ? -15.078 0.514 -15.602 1 95.75 225 THR A CA 1
ATOM 1786 C C . THR A 1 225 ? -13.914 -0.456 -15.453 1 95.75 225 THR A C 1
ATOM 1788 O O . THR A 1 225 ? -13.062 -0.556 -16.344 1 95.75 225 THR A O 1
ATOM 1791 N N . LEU A 1 226 ? -13.891 -1.093 -14.32 1 96.56 226 LEU A N 1
ATOM 1792 C CA . LEU A 1 226 ? -12.875 -2.105 -14.055 1 96.56 226 LEU A CA 1
ATOM 1793 C C . LEU A 1 226 ? -13.484 -3.504 -14.07 1 96.56 226 LEU A C 1
ATOM 1795 O O . LEU A 1 226 ? -14.57 -3.719 -13.516 1 96.56 226 LEU A O 1
ATOM 1799 N N . TYR A 1 227 ? -12.789 -4.418 -14.703 1 98.25 227 TYR A N 1
ATOM 1800 C CA . TYR A 1 227 ? -13.195 -5.82 -14.711 1 98.25 227 TYR A CA 1
ATOM 1801 C C . TYR A 1 227 ? -12.148 -6.691 -14.016 1 98.25 227 TYR A C 1
ATOM 1803 O O . TYR A 1 227 ? -10.945 -6.484 -14.188 1 98.25 227 TYR A O 1
ATOM 1811 N N . ALA A 1 228 ? -12.617 -7.598 -13.203 1 98.38 228 ALA A N 1
ATOM 1812 C CA . ALA A 1 228 ? -11.734 -8.555 -12.547 1 98.38 228 ALA A CA 1
ATOM 1813 C C . ALA A 1 228 ? -12.305 -9.969 -12.625 1 98.38 228 ALA A C 1
ATOM 1815 O O . ALA A 1 228 ? -13.492 -10.188 -12.375 1 98.38 228 ALA A O 1
ATOM 1816 N N . ASP A 1 229 ? -11.461 -10.891 -13 1 98.38 229 ASP A N 1
ATOM 1817 C CA . ASP A 1 229 ? -11.82 -12.305 -12.914 1 98.38 229 ASP A CA 1
ATOM 1818 C C . ASP A 1 229 ? -11.594 -12.844 -11.508 1 98.38 229 ASP A C 1
ATOM 1820 O O . ASP A 1 229 ? -10.461 -12.844 -11.016 1 98.38 229 ASP A O 1
ATOM 1824 N N . LEU A 1 230 ? -12.688 -13.266 -10.867 1 98.56 230 LEU A N 1
ATOM 1825 C CA . LEU A 1 230 ? -12.633 -13.672 -9.461 1 98.56 230 LEU A CA 1
ATOM 1826 C C . LEU A 1 230 ? -13.141 -15.102 -9.289 1 98.56 230 LEU A C 1
ATOM 1828 O O . LEU A 1 230 ? -14.172 -15.469 -9.867 1 98.56 230 LEU A O 1
ATOM 1832 N N . TYR A 1 231 ? -12.375 -15.859 -8.562 1 98.19 231 TYR A N 1
ATOM 1833 C CA . TYR A 1 231 ? -12.859 -17.172 -8.156 1 98.19 231 TYR A CA 1
ATOM 1834 C C . TYR A 1 231 ? -14.125 -17.047 -7.312 1 98.19 231 TYR A C 1
ATOM 1836 O O . TYR A 1 231 ? -14.273 -16.094 -6.551 1 98.19 231 TYR A O 1
ATOM 1844 N N . ALA A 1 232 ? -14.984 -18 -7.328 1 98.25 232 ALA A N 1
ATOM 1845 C CA . ALA A 1 232 ? -16.219 -18.031 -6.562 1 98.25 232 ALA A CA 1
ATOM 1846 C C . ALA A 1 232 ? -15.953 -17.875 -5.07 1 98.25 232 ALA A C 1
ATOM 1848 O O . ALA A 1 232 ? -16.75 -17.266 -4.352 1 98.25 232 ALA A O 1
ATOM 1849 N N . ALA A 1 233 ? -14.844 -18.312 -4.621 1 97.12 233 ALA A N 1
ATOM 1850 C CA . ALA A 1 233 ? -14.469 -18.234 -3.209 1 97.12 233 ALA A CA 1
ATOM 1851 C C . ALA A 1 233 ? -14.367 -16.781 -2.748 1 97.12 233 ALA A C 1
ATOM 1853 O O . ALA A 1 233 ? -14.453 -16.5 -1.551 1 97.12 233 ALA A O 1
ATOM 1854 N N . TYR A 1 234 ? -14.242 -15.812 -3.727 1 97.81 234 TYR A N 1
ATOM 1855 C CA . TYR A 1 234 ? -13.93 -14.43 -3.375 1 97.81 234 TYR A CA 1
ATOM 1856 C C . TYR A 1 234 ? -15.188 -13.57 -3.375 1 97.81 234 TYR A C 1
ATOM 1858 O O . TYR A 1 234 ? -15.141 -12.391 -3.037 1 97.81 234 TYR A O 1
ATOM 1866 N N . VAL A 1 235 ? -16.328 -14.133 -3.744 1 98.25 235 VAL A N 1
ATOM 1867 C CA . VAL A 1 235 ? -17.516 -13.297 -3.852 1 98.25 235 VAL A CA 1
ATOM 1868 C C . VAL A 1 235 ? -18.641 -13.914 -3.027 1 98.25 235 VAL A C 1
ATOM 1870 O O . VAL A 1 235 ? -18.656 -15.117 -2.783 1 98.25 235 VAL A O 1
ATOM 1873 N N . THR A 1 236 ? -19.484 -13.086 -2.545 1 97.25 236 THR A N 1
ATOM 1874 C CA . THR A 1 236 ? -20.656 -13.469 -1.764 1 97.25 236 THR A CA 1
ATOM 1875 C C . THR A 1 236 ? -21.844 -12.562 -2.074 1 97.25 236 THR A C 1
ATOM 1877 O O . THR A 1 236 ? -21.703 -11.578 -2.803 1 97.25 236 THR A O 1
ATOM 1880 N N . LYS A 1 237 ? -22.984 -12.969 -1.633 1 94.56 237 LYS A N 1
ATOM 1881 C CA . LYS A 1 237 ? -24.141 -12.078 -1.728 1 94.56 237 LYS A CA 1
ATOM 1882 C C . LYS A 1 237 ? -23.938 -10.828 -0.879 1 94.56 237 LYS A C 1
ATOM 1884 O O . LYS A 1 237 ? -23.422 -10.906 0.238 1 94.56 237 LYS A O 1
ATOM 1889 N N . PRO A 1 238 ? -24.281 -9.703 -1.483 1 88.31 238 PRO A N 1
ATOM 1890 C CA . PRO A 1 238 ? -24.172 -8.5 -0.659 1 88.31 238 PRO A CA 1
ATOM 1891 C C . PRO A 1 238 ? -25 -8.586 0.623 1 88.31 238 PRO A C 1
ATOM 1893 O O . PRO A 1 238 ? -26.062 -9.219 0.639 1 88.31 238 PRO A O 1
ATOM 1896 N N . THR A 1 239 ? -24.406 -8.227 1.684 1 69.94 239 THR A N 1
ATOM 1897 C CA . THR A 1 239 ? -25.188 -8.188 2.92 1 69.94 239 THR A CA 1
ATOM 1898 C C . THR A 1 239 ? -26.328 -7.184 2.811 1 69.94 239 THR A C 1
ATOM 1900 O O . THR A 1 239 ? -26.125 -6.07 2.316 1 69.94 239 THR A O 1
ATOM 1903 N N . ALA A 1 240 ? -27.75 -7.668 2.9 1 53.97 240 ALA A N 1
ATOM 1904 C CA . ALA A 1 240 ? -28.969 -6.855 2.865 1 53.97 240 ALA A CA 1
ATOM 1905 C C . ALA A 1 240 ? -28.875 -5.695 3.854 1 53.97 240 ALA A C 1
ATOM 1907 O O . ALA A 1 240 ? -28.25 -5.816 4.906 1 53.97 240 ALA A O 1
ATOM 1908 N N . MET B 1 1 ? -5.543 6.418 -3.572 1 80.69 1 MET B N 1
ATOM 1909 C CA . MET B 1 1 ? -5.098 5.789 -2.33 1 80.69 1 MET B CA 1
ATOM 1910 C C . MET B 1 1 ? -3.674 6.211 -1.988 1 80.69 1 MET B C 1
ATOM 1912 O O . MET B 1 1 ? -2.771 6.102 -2.822 1 80.69 1 MET B O 1
ATOM 1916 N N . LYS B 1 2 ? -3.523 6.77 -0.893 1 85.75 2 LYS B N 1
ATOM 1917 C CA . LYS B 1 2 ? -2.197 7.09 -0.374 1 85.75 2 LYS B CA 1
ATOM 1918 C C . LYS B 1 2 ? -1.655 5.953 0.488 1 85.75 2 LYS B C 1
ATOM 1920 O O . LYS B 1 2 ? -2.232 5.625 1.525 1 85.75 2 LYS B O 1
ATOM 1925 N N . LEU B 1 3 ? -0.559 5.41 0 1 86.5 3 LEU B N 1
ATOM 1926 C CA . LEU B 1 3 ? -0.007 4.215 0.624 1 86.5 3 LEU B CA 1
ATOM 1927 C C . LEU B 1 3 ? 0.242 4.441 2.111 1 86.5 3 LEU B C 1
ATOM 1929 O O . LEU B 1 3 ? 0.051 3.533 2.922 1 86.5 3 LEU B O 1
ATOM 1933 N N . GLN B 1 4 ? 0.558 5.625 2.492 1 88.19 4 GLN B N 1
ATOM 1934 C CA . GLN B 1 4 ? 0.91 5.969 3.865 1 88.19 4 GLN B CA 1
ATOM 1935 C C . GLN B 1 4 ? -0.255 5.707 4.816 1 88.19 4 GLN B C 1
ATOM 1937 O O . GLN B 1 4 ? -0.05 5.473 6.008 1 88.19 4 GLN B O 1
ATOM 1942 N N . HIS B 1 5 ? -1.403 5.691 4.23 1 89 5 HIS B N 1
ATOM 1943 C CA . HIS B 1 5 ? -2.594 5.516 5.055 1 89 5 HIS B CA 1
ATOM 1944 C C . HIS B 1 5 ? -3.002 4.047 5.125 1 89 5 HIS B C 1
ATOM 1946 O O . HIS B 1 5 ? -3.977 3.701 5.797 1 89 5 HIS B O 1
ATOM 1952 N N . TYR B 1 6 ? -2.223 3.223 4.496 1 89.12 6 TYR B N 1
ATOM 1953 C CA . TYR B 1 6 ? -2.561 1.805 4.438 1 89.12 6 TYR B CA 1
ATOM 1954 C C . TYR B 1 6 ? -1.442 0.954 5.027 1 89.12 6 TYR B C 1
ATOM 1956 O O . TYR B 1 6 ? -1.195 -0.163 4.566 1 89.12 6 TYR B O 1
ATOM 1964 N N . LEU B 1 7 ? -0.817 1.446 5.98 1 87.94 7 LEU B N 1
ATOM 1965 C CA . LEU B 1 7 ? 0.297 0.726 6.586 1 87.94 7 LEU B CA 1
ATOM 1966 C C . LEU B 1 7 ? -0.206 -0.348 7.543 1 87.94 7 LEU B C 1
ATOM 1968 O O . LEU B 1 7 ? 0.458 -1.366 7.746 1 87.94 7 LEU B O 1
ATOM 1972 N N . GLY B 1 8 ? -1.324 -0.013 8.125 1 86.88 8 GLY B N 1
ATOM 1973 C CA . GLY B 1 8 ? -1.877 -1.02 9.023 1 86.88 8 GLY B CA 1
ATOM 1974 C C . GLY B 1 8 ? -2.146 -2.344 8.336 1 86.88 8 GLY B C 1
ATOM 1975 O O . GLY B 1 8 ? -2.92 -2.406 7.375 1 86.88 8 GLY B O 1
ATOM 1976 N N . GLY B 1 9 ? -1.429 -3.369 8.789 1 86.62 9 GLY B N 1
ATOM 1977 C CA . GLY B 1 9 ? -1.637 -4.695 8.234 1 86.62 9 GLY B CA 1
ATOM 1978 C C . GLY B 1 9 ? -0.697 -5.02 7.09 1 86.62 9 GLY B C 1
ATOM 1979 O O . GLY B 1 9 ? -0.734 -6.125 6.543 1 86.62 9 GLY B O 1
ATOM 1980 N N . LEU B 1 10 ? 0.057 -4.078 6.699 1 87.25 10 LEU B N 1
ATOM 1981 C CA . LEU B 1 10 ? 1.017 -4.324 5.629 1 87.25 10 LEU B CA 1
ATOM 1982 C C . LEU B 1 10 ? 2.025 -5.391 6.039 1 87.25 10 LEU B C 1
ATOM 1984 O O . LEU B 1 10 ? 2.596 -5.328 7.129 1 87.25 10 LEU B O 1
ATOM 1988 N N . GLU B 1 11 ? 2.24 -6.301 5.152 1 86.56 11 GLU B N 1
ATOM 1989 C CA . GLU B 1 11 ? 3.104 -7.441 5.445 1 86.56 11 GLU B CA 1
ATOM 1990 C C . GLU B 1 11 ? 4.465 -7.289 4.77 1 86.56 11 GLU B C 1
ATOM 1992 O O . GLU B 1 11 ? 4.613 -6.504 3.834 1 86.56 11 GLU B O 1
ATOM 1997 N N . GLY B 1 12 ? 5.445 -8.086 5.312 1 85.25 12 GLY B N 1
ATOM 1998 C CA . GLY B 1 12 ? 6.73 -8.234 4.645 1 85.25 12 GLY B CA 1
ATOM 1999 C C . GLY B 1 12 ? 7.691 -7.102 4.957 1 85.25 12 GLY B C 1
ATOM 2000 O O . GLY B 1 12 ? 8.664 -6.887 4.227 1 85.25 12 GLY B O 1
ATOM 2001 N N . LEU B 1 13 ? 7.422 -6.363 5.949 1 84.94 13 LEU B N 1
ATOM 2002 C CA . LEU B 1 13 ? 8.258 -5.207 6.254 1 84.94 13 LEU B CA 1
ATOM 2003 C C . LEU B 1 13 ? 9.484 -5.621 7.07 1 84.94 13 LEU B C 1
ATOM 2005 O O . LEU B 1 13 ? 10.453 -4.867 7.168 1 84.94 13 LEU B O 1
ATOM 2009 N N . GLY B 1 14 ? 9.453 -6.844 7.582 1 82.5 14 GLY B N 1
ATOM 2010 C CA . GLY B 1 14 ? 10.57 -7.266 8.414 1 82.5 14 GLY B CA 1
ATOM 2011 C C . GLY B 1 14 ? 10.578 -6.605 9.781 1 82.5 14 GLY B C 1
ATOM 2012 O O . GLY B 1 14 ? 9.594 -5.984 10.18 1 82.5 14 GLY B O 1
ATOM 2013 N N . PRO B 1 15 ? 11.633 -6.789 10.492 1 84.88 15 PRO B N 1
ATOM 2014 C CA . PRO B 1 15 ? 11.719 -6.203 11.836 1 84.88 15 PRO B CA 1
ATOM 2015 C C . PRO B 1 15 ? 11.867 -4.684 11.805 1 84.88 15 PRO B C 1
ATOM 2017 O O . PRO B 1 15 ? 12.422 -4.133 10.852 1 84.88 15 PRO B O 1
ATOM 2020 N N . ILE B 1 16 ? 11.305 -4.125 12.828 1 77.69 16 ILE B N 1
ATOM 2021 C CA . ILE B 1 16 ? 11.367 -2.674 12.953 1 77.69 16 ILE B CA 1
ATOM 2022 C C . ILE B 1 16 ? 12.57 -2.283 13.812 1 77.69 16 ILE B C 1
ATOM 2024 O O . ILE B 1 16 ? 12.789 -2.857 14.883 1 77.69 16 ILE B O 1
ATOM 2028 N N . THR B 1 17 ? 13.438 -1.579 13.148 1 80.25 17 THR B N 1
ATOM 2029 C CA . THR B 1 17 ? 14.508 -0.957 13.93 1 80.25 17 THR B CA 1
ATOM 2030 C C . THR B 1 17 ? 14.055 0.386 14.492 1 80.25 17 THR B C 1
ATOM 2032 O O . THR B 1 17 ? 13.75 1.312 13.734 1 80.25 17 THR B O 1
ATOM 2035 N N . VAL B 1 18 ? 14.016 0.455 15.828 1 84.38 18 VAL B N 1
ATOM 2036 C CA . VAL B 1 18 ? 13.453 1.644 16.453 1 84.38 18 VAL B CA 1
ATOM 2037 C C . VAL B 1 18 ? 14.562 2.654 16.734 1 84.38 18 VAL B C 1
ATOM 2039 O O . VAL B 1 18 ? 15.562 2.32 17.375 1 84.38 18 VAL B O 1
ATOM 2042 N N . GLU B 1 19 ? 14.477 3.736 16.172 1 85.44 19 GLU B N 1
ATOM 2043 C CA . GLU B 1 19 ? 15.289 4.895 16.547 1 85.44 19 GLU B CA 1
ATOM 2044 C C . GLU B 1 19 ? 14.594 5.738 17.609 1 85.44 19 GLU B C 1
ATOM 2046 O O . GLU B 1 19 ? 13.531 6.309 17.359 1 85.44 19 GLU B O 1
ATOM 2051 N N . THR B 1 20 ? 15.195 5.828 18.797 1 90.12 20 THR B N 1
ATOM 2052 C CA . THR B 1 20 ? 14.523 6.488 19.906 1 90.12 20 THR B CA 1
ATOM 2053 C C . THR B 1 20 ? 14.945 7.953 20 1 90.12 20 THR B C 1
ATOM 2055 O O . THR B 1 20 ? 14.297 8.75 20.672 1 90.12 20 THR B O 1
ATOM 2058 N N . ARG B 1 21 ? 16.094 8.242 19.375 1 90.88 21 ARG B N 1
ATOM 2059 C CA . ARG B 1 21 ? 16.5 9.641 19.391 1 90.88 21 ARG B CA 1
ATOM 2060 C C . ARG B 1 21 ? 15.516 10.5 18.594 1 90.88 21 ARG B C 1
ATOM 2062 O O . ARG B 1 21 ? 15.195 10.18 17.453 1 90.88 21 ARG B O 1
ATOM 2069 N N . VAL B 1 22 ? 15.07 11.539 19.141 1 91.81 22 VAL B N 1
ATOM 2070 C CA . VAL B 1 22 ? 14.164 12.445 18.453 1 91.81 22 VAL B CA 1
ATOM 2071 C C . VAL B 1 22 ? 14.875 13.078 17.25 1 91.81 22 VAL B C 1
ATOM 2073 O O . VAL B 1 22 ? 14.312 13.148 16.156 1 91.81 22 VAL B O 1
ATOM 2076 N N . PHE B 1 23 ? 16.031 13.562 17.484 1 95.31 23 PHE B N 1
ATOM 2077 C CA . PHE B 1 23 ? 16.891 14.125 16.438 1 95.31 23 PHE B CA 1
ATOM 2078 C C . PHE B 1 23 ? 18.156 13.297 16.297 1 95.31 23 PHE B C 1
ATOM 2080 O O . PHE B 1 23 ? 18.938 13.172 17.234 1 95.31 23 PHE B O 1
ATOM 2087 N N . VAL B 1 24 ? 18.359 12.789 15.148 1 93 24 VAL B N 1
ATOM 2088 C CA . VAL B 1 24 ? 19.516 11.953 14.875 1 93 24 VAL B CA 1
ATOM 2089 C C . VAL B 1 24 ? 20.688 12.82 14.398 1 93 24 VAL B C 1
ATOM 2091 O O . VAL B 1 24 ? 21.828 12.609 14.805 1 93 24 VAL B O 1
ATOM 2094 N N . GLU B 1 25 ? 20.375 13.758 13.562 1 93.56 25 GLU B N 1
ATOM 2095 C CA . GLU B 1 25 ? 21.344 14.719 13.039 1 93.56 25 GLU B CA 1
ATOM 2096 C C . GLU B 1 25 ? 20.984 16.141 13.445 1 93.56 25 GLU B C 1
ATOM 2098 O O . GLU B 1 25 ? 19.812 16.453 13.68 1 93.56 25 GLU 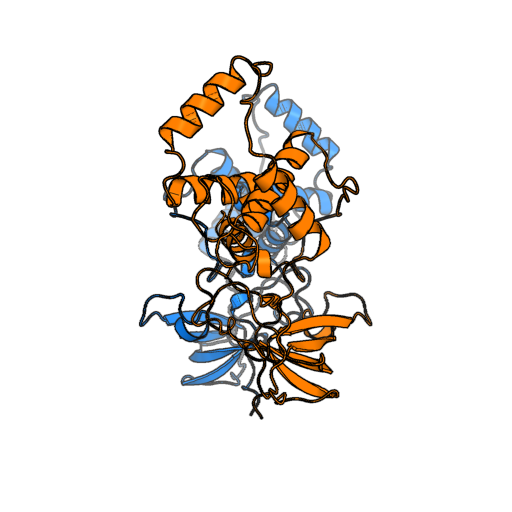B O 1
ATOM 2103 N N . GLU B 1 26 ? 21.922 16.969 13.5 1 91.94 26 GLU B N 1
ATOM 2104 C CA . GLU B 1 26 ? 21.734 18.328 13.961 1 91.94 26 GLU B CA 1
ATOM 2105 C C . GLU B 1 26 ? 20.75 19.094 13.062 1 91.94 26 GLU B C 1
ATOM 2107 O O . GLU B 1 26 ? 19.984 19.922 13.539 1 91.94 26 GLU B O 1
ATOM 2112 N N . TRP B 1 27 ? 20.828 18.828 11.758 1 92.81 27 TRP B N 1
ATOM 2113 C CA . TRP B 1 27 ? 19.984 19.562 10.82 1 92.81 27 TRP B CA 1
ATOM 2114 C C . TRP B 1 27 ? 18.5 19.266 11.094 1 92.81 27 TRP B C 1
ATOM 2116 O O . TRP B 1 27 ? 17.625 20.062 10.75 1 92.81 27 TRP B O 1
ATOM 2126 N N . GLU B 1 28 ? 18.188 18.203 11.703 1 96.06 28 GLU B N 1
ATOM 2127 C CA . GLU B 1 28 ? 16.812 17.828 12.031 1 96.06 28 GLU B CA 1
ATOM 2128 C C . GLU B 1 28 ? 16.219 18.781 13.062 1 96.06 28 GLU B C 1
ATOM 2130 O O . GLU B 1 28 ? 15.031 19.109 13.016 1 96.06 28 GLU B O 1
ATOM 2135 N N . LYS B 1 29 ? 17.031 19.25 13.945 1 95.31 29 LYS B N 1
ATOM 2136 C CA . LYS B 1 29 ? 16.594 20.266 14.906 1 95.31 29 LYS B CA 1
ATOM 2137 C C . LYS B 1 29 ? 16.219 21.562 14.195 1 95.31 29 LYS B C 1
ATOM 2139 O O . LYS B 1 29 ? 15.234 22.203 14.555 1 95.31 29 LYS B O 1
ATOM 2144 N N . ARG B 1 30 ? 17 21.844 13.227 1 93.81 30 ARG B N 1
ATOM 2145 C CA . ARG B 1 30 ? 16.797 23.094 12.516 1 93.81 30 ARG B CA 1
ATOM 2146 C C . ARG B 1 30 ? 15.492 23.062 11.727 1 93.81 30 ARG B C 1
ATOM 2148 O O . ARG B 1 30 ? 14.727 24.031 11.734 1 93.81 30 ARG B O 1
ATOM 2155 N N . ILE B 1 31 ? 15.32 21.969 11.008 1 96.19 31 ILE B N 1
ATOM 2156 C CA . ILE B 1 31 ? 14.102 21.891 10.203 1 96.19 31 ILE B CA 1
ATOM 2157 C C . ILE B 1 31 ? 12.883 21.891 11.117 1 96.19 31 ILE B C 1
ATOM 2159 O O . ILE B 1 31 ? 11.828 22.438 10.766 1 96.19 31 ILE B O 1
ATOM 2163 N N . PHE B 1 32 ? 12.992 21.297 12.305 1 95.88 32 PHE B N 1
ATOM 2164 C CA . PHE B 1 32 ? 11.93 21.359 13.297 1 95.88 32 PHE B CA 1
ATOM 2165 C C . PHE B 1 32 ? 11.68 22.797 13.734 1 95.88 32 PHE B C 1
ATOM 2167 O O . PHE B 1 32 ? 10.531 23.219 13.852 1 95.88 32 PHE B O 1
ATOM 2174 N N . GLY B 1 33 ? 12.711 23.5 13.969 1 94.81 33 GLY B N 1
ATOM 2175 C CA . GLY B 1 33 ? 12.594 24.906 14.328 1 94.81 33 GLY B CA 1
ATOM 2176 C C . GLY B 1 33 ? 11.93 25.734 13.25 1 94.81 33 GLY B C 1
ATOM 2177 O O . GLY B 1 33 ? 11.102 26.609 13.555 1 94.81 33 GLY B O 1
ATOM 2178 N N . ILE B 1 34 ? 12.336 25.5 12.023 1 95.62 34 ILE B N 1
ATOM 2179 C CA . ILE B 1 34 ? 11.75 26.219 10.898 1 95.62 34 ILE B CA 1
ATOM 2180 C C . ILE B 1 34 ? 10.25 25.953 10.844 1 95.62 34 ILE B C 1
ATOM 2182 O O . ILE B 1 34 ? 9.445 26.875 10.711 1 95.62 34 ILE B O 1
ATOM 2186 N N . HIS B 1 35 ? 9.883 24.672 10.969 1 96.75 35 HIS B N 1
ATOM 2187 C CA . HIS B 1 35 ? 8.477 24.281 10.992 1 96.75 35 HIS B CA 1
ATOM 2188 C C . HIS B 1 35 ? 7.73 25.016 12.109 1 96.75 35 HIS B C 1
ATOM 2190 O O . HIS B 1 35 ? 6.652 25.578 11.875 1 96.75 35 HIS B O 1
ATOM 2196 N N . THR B 1 36 ? 8.32 25.047 13.25 1 95.62 36 THR B N 1
ATOM 2197 C CA . THR B 1 36 ? 7.703 25.672 14.414 1 95.62 36 THR B CA 1
ATOM 2198 C C . THR B 1 36 ? 7.539 27.172 14.195 1 95.62 36 THR B C 1
ATOM 2200 O O . THR B 1 36 ? 6.5 27.75 14.531 1 95.62 36 THR B O 1
ATOM 2203 N N . ALA B 1 37 ? 8.562 27.75 13.656 1 96.19 37 ALA B N 1
ATOM 2204 C CA . ALA B 1 37 ? 8.484 29.188 13.352 1 96.19 37 ALA B CA 1
ATOM 2205 C C . ALA B 1 37 ? 7.375 29.469 12.344 1 96.19 37 ALA B C 1
ATOM 2207 O O . ALA B 1 37 ? 6.621 30.438 12.508 1 96.19 37 ALA B O 1
ATOM 2208 N N . MET B 1 38 ? 7.309 28.641 11.336 1 97.06 38 MET B N 1
ATOM 2209 C CA . MET B 1 38 ? 6.254 28.797 10.336 1 97.06 38 MET B CA 1
ATOM 2210 C C . MET B 1 38 ? 4.875 28.703 10.984 1 97.06 38 MET B C 1
ATOM 2212 O O . MET B 1 38 ? 3.99 29.516 10.703 1 97.06 38 MET B O 1
ATOM 2216 N N . MET B 1 39 ? 4.754 27.75 11.859 1 96 39 MET B N 1
ATOM 2217 C CA . MET B 1 39 ? 3.49 27.594 12.578 1 96 39 MET B CA 1
ATOM 2218 C C . MET B 1 39 ? 3.17 28.844 13.391 1 96 39 MET B C 1
ATOM 2220 O O . MET B 1 39 ? 2.078 29.406 13.281 1 96 39 MET B O 1
ATOM 2224 N N . ALA B 1 40 ? 4.102 29.297 14.102 1 96.81 40 ALA B N 1
ATOM 2225 C CA . ALA B 1 40 ? 3.934 30.391 15.047 1 96.81 40 ALA B CA 1
ATOM 2226 C C . ALA B 1 40 ? 3.68 31.703 14.305 1 96.81 40 ALA B C 1
ATOM 2228 O O . ALA B 1 40 ? 2.979 32.594 14.812 1 96.81 40 ALA B O 1
ATOM 2229 N N . LEU B 1 41 ? 4.203 31.844 13.148 1 96.56 41 LEU B N 1
ATOM 2230 C CA . LEU B 1 41 ? 4.16 33.125 12.445 1 96.56 41 LEU B CA 1
ATOM 2231 C C . LEU B 1 41 ? 2.99 33.156 11.461 1 96.56 41 LEU B C 1
ATOM 2233 O O . LEU B 1 41 ? 2.771 34.156 10.789 1 96.56 41 LEU B O 1
ATOM 2237 N N . SER B 1 42 ? 2.268 32.094 11.414 1 95.19 42 SER B N 1
ATOM 2238 C CA . SER B 1 42 ? 1.101 32.062 10.539 1 95.19 42 SER B CA 1
ATOM 2239 C C . SER B 1 42 ? 0.064 33.094 10.953 1 95.19 42 SER B C 1
ATOM 2241 O O . SER B 1 42 ? -0.229 33.25 12.141 1 95.19 42 SER B O 1
ATOM 2243 N N . PRO B 1 43 ? -0.541 33.719 9.977 1 92.62 43 PRO B N 1
ATOM 2244 C CA . PRO B 1 43 ? -1.33 34.906 10.273 1 92.62 43 PRO B CA 1
ATOM 2245 C C . PRO B 1 43 ? -2.699 34.594 10.859 1 92.62 43 PRO B C 1
ATOM 22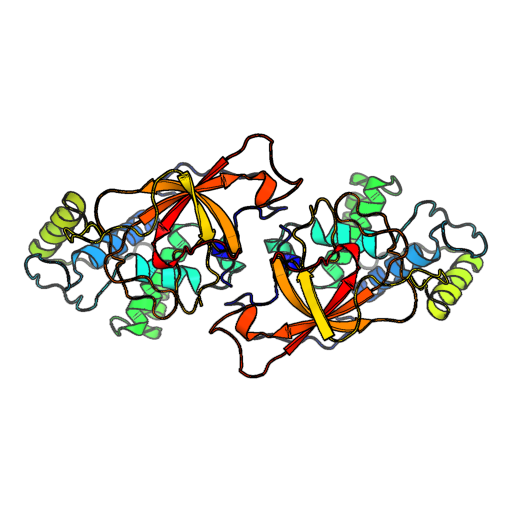47 O O . PRO B 1 43 ? -3.357 35.469 11.43 1 92.62 43 PRO B O 1
ATOM 2250 N N . GLN B 1 44 ? -3.188 33.406 10.75 1 86.81 44 GLN B N 1
ATOM 2251 C CA . GLN B 1 44 ? -4.523 33.062 11.242 1 86.81 44 GLN B CA 1
ATOM 2252 C C . GLN B 1 44 ? -4.539 32.969 12.766 1 86.81 44 GLN B C 1
ATOM 2254 O O . GLN B 1 44 ? -5.609 32.938 13.375 1 86.81 44 GLN B O 1
ATOM 2259 N N . LEU B 1 45 ? -3.393 32.906 13.406 1 91.06 45 LEU B N 1
ATOM 2260 C CA . LEU B 1 45 ? -3.314 32.781 14.859 1 91.06 45 LEU B CA 1
ATOM 2261 C C . LEU B 1 45 ? -3.643 34.094 15.547 1 91.06 45 LEU B C 1
ATOM 2263 O O . LEU B 1 45 ? -3.25 35.156 15.062 1 91.06 45 LEU B O 1
ATOM 2267 N N . PRO B 1 46 ? -4.371 33.938 16.641 1 89.25 46 PRO B N 1
ATOM 2268 C CA . PRO B 1 46 ? -4.691 35.188 17.391 1 89.25 46 PRO B CA 1
ATOM 2269 C C . PRO B 1 46 ? -3.525 35.656 18.234 1 89.25 46 PRO B C 1
ATOM 2271 O O . PRO B 1 46 ? -3.66 35.781 19.453 1 89.25 46 PRO B O 1
ATOM 2274 N N . LEU B 1 47 ? -2.4 35.969 17.641 1 93.06 47 LEU B N 1
ATOM 2275 C CA . LEU B 1 47 ? -1.188 36.438 18.297 1 93.06 47 LEU B CA 1
ATOM 2276 C C . LEU B 1 47 ? -0.751 37.781 17.734 1 93.06 47 LEU B C 1
ATOM 2278 O O . LEU B 1 47 ? -1.102 38.125 16.594 1 93.06 47 LEU B O 1
ATOM 2282 N N . PRO B 1 48 ? 0.048 38.469 18.5 1 92.06 48 PRO B N 1
ATOM 2283 C CA . PRO B 1 48 ? 0.469 39.812 18.031 1 92.06 48 PRO B CA 1
ATOM 2284 C C . PRO B 1 48 ? 1.282 39.75 16.75 1 92.06 48 PRO B C 1
ATOM 2286 O O . PRO B 1 48 ? 2.057 38.812 16.531 1 92.06 48 PRO B O 1
ATOM 2289 N N . ALA B 1 49 ? 1.112 40.812 15.922 1 93 49 ALA B N 1
ATOM 2290 C CA . ALA B 1 49 ? 1.866 40.906 14.672 1 93 49 ALA B CA 1
ATOM 2291 C C . ALA B 1 49 ? 3.361 41.031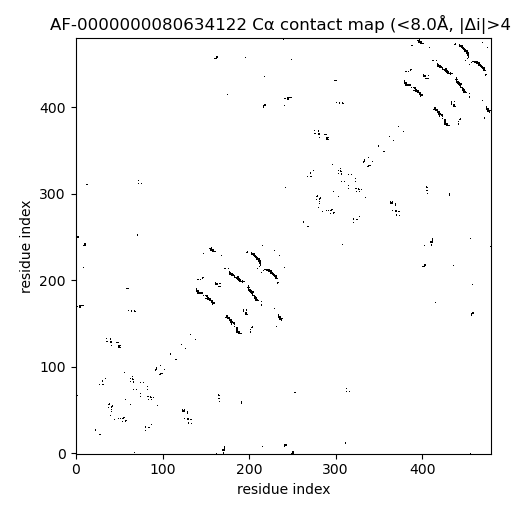 14.945 1 93 49 ALA B C 1
ATOM 2293 O O . ALA B 1 49 ? 3.768 41.5 16.016 1 93 49 ALA B O 1
ATOM 2294 N N . THR B 1 50 ? 4.121 40.5 14.031 1 95.81 50 THR B N 1
ATOM 2295 C CA . THR B 1 50 ? 5.574 40.594 14.078 1 95.81 50 THR B CA 1
ATOM 2296 C C . THR B 1 50 ? 6.113 41.188 12.773 1 95.81 50 THR B C 1
ATOM 2298 O O . THR B 1 50 ? 5.391 41.281 11.781 1 95.81 50 THR B O 1
ATOM 2301 N N . PRO B 1 51 ? 7.387 41.656 12.812 1 94.81 51 PRO B N 1
ATOM 2302 C CA . PRO B 1 51 ? 7.977 42.156 11.57 1 94.81 51 PRO B CA 1
ATOM 2303 C C . PRO B 1 51 ? 8.367 41.062 10.602 1 94.81 51 PRO B C 1
ATOM 2305 O O . PRO B 1 51 ? 9.102 41.281 9.641 1 94.81 51 PRO B O 1
ATOM 2308 N N . SER B 1 52 ? 7.922 39.812 10.797 1 94.56 52 SER B N 1
ATOM 2309 C CA . SER B 1 52 ? 8.258 38.688 9.938 1 94.56 52 SER B CA 1
ATOM 2310 C C . SER B 1 52 ? 7.762 38.906 8.516 1 94.56 52 SER B C 1
ATOM 2312 O O . SER B 1 52 ? 6.691 39.469 8.305 1 94.56 52 SER B O 1
ATOM 2314 N N . ALA B 1 53 ? 8.539 38.406 7.586 1 92.69 53 ALA B N 1
ATOM 2315 C CA . ALA B 1 53 ? 8.148 38.469 6.18 1 92.69 53 ALA B CA 1
ATOM 2316 C C . ALA B 1 53 ? 7.227 37.281 5.828 1 92.69 53 ALA B C 1
ATOM 2318 O O . ALA B 1 53 ? 6.688 37.219 4.723 1 92.69 53 ALA B O 1
ATOM 2319 N N . PHE B 1 54 ? 7.059 36.344 6.766 1 95.5 54 PHE B N 1
ATOM 2320 C CA . PHE B 1 54 ? 6.172 35.219 6.539 1 95.5 54 PHE B CA 1
ATOM 2321 C C . PHE B 1 54 ? 4.711 35.656 6.582 1 95.5 54 PHE B C 1
ATOM 2323 O O . PHE B 1 54 ? 4.246 36.188 7.598 1 95.5 54 PHE B O 1
ATOM 2330 N N . ARG B 1 55 ? 3.924 35.438 5.449 1 94.38 55 ARG B N 1
ATOM 2331 C CA . ARG B 1 55 ? 2.596 36.031 5.34 1 94.38 55 ARG B CA 1
ATOM 2332 C C . ARG B 1 55 ? 1.558 35 4.953 1 94.38 55 ARG B C 1
ATOM 2334 O O . ARG B 1 55 ? 0.385 35.312 4.75 1 94.38 55 ARG B O 1
ATOM 2341 N N . THR B 1 56 ? 1.964 33.812 4.805 1 95.69 56 THR B N 1
ATOM 2342 C CA . THR B 1 56 ? 1.056 32.719 4.398 1 95.69 56 THR B CA 1
ATOM 2343 C C . THR B 1 56 ? 0.733 31.812 5.574 1 95.69 56 THR B C 1
ATOM 2345 O O . THR B 1 56 ? 1.347 31.938 6.641 1 95.69 56 THR B O 1
ATOM 2348 N N . VAL B 1 57 ? -0.27 31 5.344 1 94.38 57 VAL B N 1
ATOM 2349 C CA . VAL B 1 57 ? -0.741 30.125 6.406 1 94.38 57 VAL B CA 1
ATOM 2350 C C . VAL B 1 57 ? -0.037 28.766 6.309 1 94.38 57 VAL B C 1
ATOM 2352 O O . VAL B 1 57 ? -0.033 28.141 5.246 1 94.38 57 VAL B O 1
ATOM 2355 N N . TRP B 1 58 ? 0.585 28.391 7.395 1 95.19 58 TRP B N 1
ATOM 2356 C CA . TRP B 1 58 ? 1.213 27.078 7.527 1 95.19 58 TRP B CA 1
ATOM 2357 C C . TRP B 1 58 ? 0.652 26.312 8.727 1 95.19 58 TRP B C 1
ATOM 2359 O O . TRP B 1 58 ? 0.624 26.844 9.844 1 95.19 58 TRP B O 1
ATOM 2369 N N . THR B 1 59 ? 0.118 25.156 8.477 1 92.44 59 THR B N 1
ATOM 2370 C CA . THR B 1 59 ? -0.399 24.281 9.516 1 92.44 59 THR B CA 1
ATOM 2371 C C . THR B 1 59 ? 0.173 22.875 9.375 1 92.44 59 THR B C 1
ATOM 2373 O O . THR B 1 59 ? 0.866 22.578 8.398 1 92.44 59 THR B O 1
ATOM 2376 N N . TRP B 1 60 ? -0.116 22.031 10.367 1 91.88 60 TRP B N 1
ATOM 2377 C CA . TRP B 1 60 ? 0.276 20.625 10.297 1 91.88 60 TRP B CA 1
ATOM 2378 C C . TRP B 1 60 ? -0.302 19.969 9.055 1 91.88 60 TRP B C 1
ATOM 2380 O O . TRP B 1 60 ? 0.32 19.062 8.477 1 91.88 60 TRP B O 1
ATOM 2390 N N . ALA B 1 61 ? -1.467 20.391 8.633 1 91.75 61 ALA B N 1
ATOM 2391 C CA . ALA B 1 61 ? -2.107 19.812 7.453 1 91.75 61 ALA B CA 1
ATOM 2392 C C . ALA B 1 61 ? -1.275 20.062 6.199 1 91.75 61 ALA B C 1
ATOM 2394 O O . ALA B 1 61 ? -1.206 19.203 5.309 1 91.75 61 ALA B O 1
ATOM 2395 N N . HIS B 1 62 ? -0.679 21.234 6.188 1 92.88 62 HIS B N 1
ATOM 2396 C CA . HIS B 1 62 ? 0.174 21.562 5.047 1 92.88 62 HIS B CA 1
ATOM 2397 C C . HIS B 1 62 ? 1.368 20.609 4.977 1 92.88 62 HIS B C 1
ATOM 2399 O O . HIS B 1 62 ? 1.685 20.078 3.906 1 92.88 62 HIS B O 1
ATOM 2405 N N . LEU B 1 63 ? 1.996 20.453 6.129 1 93.19 63 LEU B N 1
ATOM 2406 C CA . LEU B 1 63 ? 3.145 19.547 6.191 1 93.19 63 LEU B CA 1
ATOM 2407 C C . LEU B 1 63 ? 2.746 18.141 5.789 1 93.19 63 LEU B C 1
ATOM 2409 O O . LEU B 1 63 ? 3.438 17.484 4.996 1 93.19 63 LEU B O 1
ATOM 2413 N N . ARG B 1 64 ? 1.648 17.656 6.293 1 91.56 64 ARG B N 1
ATOM 2414 C CA . ARG B 1 64 ? 1.174 16.297 6.027 1 91.56 64 ARG B CA 1
ATOM 2415 C C . ARG B 1 64 ? 0.8 16.125 4.559 1 91.56 64 ARG B C 1
ATOM 2417 O O . ARG B 1 64 ? 1.083 15.094 3.955 1 91.56 64 ARG B O 1
ATOM 2424 N N . THR B 1 65 ? 0.141 17.141 4.035 1 90.88 65 THR B N 1
ATOM 2425 C CA . THR B 1 65 ? -0.231 17.094 2.625 1 90.88 65 THR B CA 1
ATOM 2426 C C . THR B 1 65 ? 1.008 16.969 1.743 1 90.88 65 THR B C 1
ATOM 2428 O O . THR B 1 65 ? 1.022 16.188 0.793 1 90.88 65 THR B O 1
ATOM 2431 N N . GLY B 1 66 ? 2.014 17.766 2.039 1 88.81 66 GLY B N 1
ATOM 2432 C CA . GLY B 1 66 ? 3.26 17.672 1.295 1 88.81 66 GLY B CA 1
ATOM 2433 C C . GLY B 1 66 ? 3.904 16.297 1.386 1 88.81 66 GLY B C 1
ATOM 2434 O O . GLY B 1 66 ? 4.367 15.758 0.379 1 88.81 66 GLY B O 1
ATOM 2435 N N . ALA B 1 67 ? 3.93 15.789 2.596 1 88.31 67 ALA B N 1
ATOM 2436 C CA . ALA B 1 67 ? 4.512 14.469 2.82 1 88.31 67 ALA B CA 1
ATOM 2437 C C . ALA B 1 67 ? 3.736 13.391 2.064 1 88.31 67 ALA B C 1
ATOM 2439 O O . ALA B 1 67 ? 4.332 12.508 1.446 1 88.31 67 ALA B O 1
ATOM 2440 N N . GLU B 1 68 ? 2.416 13.477 2.057 1 86.62 68 GLU B N 1
ATOM 2441 C CA . GLU B 1 68 ? 1.54 12.516 1.398 1 86.62 68 GLU B CA 1
ATOM 2442 C C . GLU B 1 68 ? 1.678 12.586 -0.119 1 86.62 68 GLU B C 1
ATOM 2444 O O . GLU B 1 68 ? 1.28 11.656 -0.83 1 86.62 68 GLU B O 1
ATOM 2449 N N . GLY B 1 69 ? 2.176 13.688 -0.491 1 87.31 69 GLY B N 1
ATOM 2450 C CA . GLY B 1 69 ? 2.305 13.891 -1.926 1 87.31 69 GLY B CA 1
ATOM 2451 C C . GLY B 1 69 ? 3.582 13.312 -2.498 1 87.31 69 GLY B C 1
ATOM 2452 O O . GLY B 1 69 ? 3.762 13.266 -3.717 1 87.31 69 GLY B O 1
ATOM 2453 N N . LEU B 1 70 ? 4.414 12.797 -1.677 1 87.19 70 LEU B N 1
ATOM 2454 C CA . LEU B 1 70 ? 5.652 12.18 -2.133 1 87.19 70 LEU B CA 1
ATOM 2455 C C . LEU B 1 70 ? 5.375 10.836 -2.799 1 87.19 70 LEU B C 1
ATOM 2457 O O . LEU B 1 70 ? 4.34 10.219 -2.549 1 87.19 70 LEU B O 1
ATOM 2461 N N . ASN B 1 71 ? 6.352 10.469 -3.664 1 88.56 71 ASN B N 1
ATOM 2462 C CA . ASN B 1 71 ? 6.285 9.094 -4.156 1 88.56 71 ASN B CA 1
ATOM 2463 C C . ASN B 1 71 ? 6.207 8.086 -3.014 1 88.56 71 ASN B C 1
ATOM 2465 O O . ASN B 1 71 ? 7.035 8.109 -2.104 1 88.56 71 ASN B O 1
ATOM 2469 N N . PRO B 1 72 ? 5.195 7.281 -3.062 1 87.75 72 PRO B N 1
ATOM 2470 C CA . PRO B 1 72 ? 4.957 6.422 -1.9 1 87.75 72 PRO B CA 1
ATOM 2471 C C . PRO B 1 72 ? 6.125 5.477 -1.619 1 87.75 72 PRO B C 1
ATOM 2473 O O . PRO B 1 72 ? 6.355 5.102 -0.467 1 87.75 72 PRO B O 1
ATOM 2476 N N . PHE B 1 73 ? 6.828 5.066 -2.566 1 86.25 73 PHE B N 1
ATOM 2477 C CA . PHE B 1 73 ? 7.934 4.141 -2.348 1 86.25 73 PHE B CA 1
ATOM 2478 C C . PHE B 1 73 ? 9.172 4.883 -1.858 1 86.25 73 PHE B C 1
ATOM 2480 O O . PHE B 1 73 ? 9.992 4.32 -1.13 1 86.25 73 PHE B O 1
ATOM 2487 N N . ASP B 1 74 ? 9.289 6.09 -2.209 1 86.38 74 ASP B N 1
ATOM 2488 C CA . ASP B 1 74 ? 10.391 6.918 -1.708 1 86.38 74 ASP B CA 1
ATOM 2489 C C . ASP B 1 74 ? 10.117 7.379 -0.278 1 86.38 74 ASP B C 1
ATOM 2491 O O . ASP B 1 74 ? 11.039 7.469 0.537 1 86.38 74 ASP B O 1
ATOM 2495 N N . TYR B 1 75 ? 8.938 7.625 -0.062 1 87.69 75 TYR B N 1
ATOM 2496 C CA . TYR B 1 75 ? 8.508 8.102 1.248 1 87.69 75 TYR B CA 1
ATOM 2497 C C . TYR B 1 75 ? 9.078 7.23 2.359 1 87.69 75 TYR B C 1
ATOM 2499 O O . TYR B 1 75 ? 9.609 7.746 3.348 1 87.69 75 TYR B O 1
ATOM 2507 N N . PHE B 1 76 ? 9.062 5.977 2.199 1 84.5 76 PHE B N 1
ATOM 2508 C CA . PHE B 1 76 ? 9.422 5.055 3.27 1 84.5 76 PHE B CA 1
ATOM 2509 C C . PHE B 1 76 ? 10.93 4.832 3.316 1 84.5 76 PHE B C 1
ATOM 2511 O O . PHE B 1 76 ? 11.438 4.188 4.234 1 84.5 76 PHE B O 1
ATOM 2518 N N . LYS B 1 77 ? 11.602 5.414 2.404 1 83.62 77 LYS B N 1
ATOM 2519 C CA . LYS B 1 77 ? 13.055 5.344 2.41 1 83.62 77 LYS B CA 1
ATOM 2520 C C . LYS B 1 77 ? 13.664 6.527 3.164 1 83.62 77 LYS B C 1
ATOM 2522 O O . LYS B 1 77 ? 14.828 6.48 3.568 1 83.62 77 LYS B O 1
ATOM 2527 N N . TYR B 1 78 ? 12.906 7.488 3.318 1 87 78 TYR B N 1
ATOM 2528 C CA . TYR B 1 78 ? 13.391 8.703 3.963 1 87 78 TYR B CA 1
ATOM 2529 C C . TYR B 1 78 ? 13.227 8.625 5.473 1 87 78 TYR B C 1
ATOM 2531 O O . TYR B 1 78 ? 12.242 8.062 5.965 1 87 78 TYR B O 1
ATOM 2539 N N . ARG B 1 79 ? 14.195 9.242 6.102 1 87.69 79 ARG B N 1
ATOM 2540 C CA . ARG B 1 79 ? 14.008 9.445 7.535 1 87.69 79 ARG B CA 1
ATOM 2541 C C . ARG B 1 79 ? 12.93 10.492 7.801 1 87.69 79 ARG B C 1
ATOM 2543 O O . ARG B 1 79 ? 12.578 11.266 6.91 1 87.69 79 ARG B O 1
ATOM 2550 N N . TYR B 1 80 ? 12.539 10.57 8.984 1 89.94 80 TYR B N 1
ATOM 2551 C CA . TYR B 1 80 ? 11.367 11.336 9.383 1 89.94 80 TYR B CA 1
ATOM 2552 C C . TYR B 1 80 ? 11.492 12.797 8.961 1 89.94 80 TYR B C 1
ATOM 2554 O O . TYR B 1 80 ? 10.633 13.328 8.258 1 89.94 80 TYR B O 1
ATOM 2562 N N . TYR B 1 81 ? 12.578 13.391 9.203 1 94.56 81 TYR B N 1
ATOM 2563 C CA . TYR B 1 81 ? 12.703 14.836 9.008 1 94.56 81 TYR B CA 1
ATOM 2564 C C . TYR B 1 81 ? 13.07 15.156 7.562 1 94.56 81 TYR B C 1
ATOM 2566 O O . TYR B 1 81 ? 12.961 16.312 7.133 1 94.56 81 TYR B O 1
ATOM 2574 N N . GLU B 1 82 ? 13.508 14.188 6.766 1 93.12 82 GLU B N 1
ATOM 2575 C CA . GLU B 1 82 ? 13.727 14.398 5.336 1 93.12 82 GLU B CA 1
ATOM 2576 C C . GLU B 1 82 ? 12.414 14.719 4.621 1 93.12 82 GLU B C 1
ATOM 2578 O O . GLU B 1 82 ? 12.406 15.492 3.66 1 93.12 82 GLU B O 1
ATOM 2583 N N . LYS B 1 83 ? 11.398 14.203 5.145 1 93.5 83 LYS B N 1
ATOM 2584 C CA . LYS B 1 83 ? 10.086 14.469 4.566 1 93.5 83 LYS B CA 1
ATOM 2585 C C . LYS B 1 83 ? 9.648 15.906 4.828 1 93.5 83 LYS B C 1
ATOM 2587 O O . LYS B 1 83 ? 9.016 16.531 3.977 1 93.5 83 LYS B O 1
ATOM 2592 N N . TRP B 1 84 ? 10.039 16.281 6.012 1 95.56 84 TRP B N 1
ATOM 2593 C CA . TRP B 1 84 ? 9.742 17.672 6.34 1 95.56 84 TRP B CA 1
ATOM 2594 C C . TRP B 1 84 ? 10.477 18.625 5.398 1 95.56 84 TRP B C 1
ATOM 2596 O O . TRP B 1 84 ? 9.914 19.625 4.957 1 95.56 84 TRP B O 1
ATOM 2606 N N . LEU B 1 85 ? 11.75 18.266 5.141 1 93 85 LEU B N 1
ATOM 2607 C CA . LEU B 1 85 ? 12.578 19.078 4.266 1 93 85 LEU B CA 1
ATOM 2608 C C . LEU B 1 85 ? 11.922 19.281 2.906 1 93 85 LEU B C 1
ATOM 2610 O O . LEU B 1 85 ? 11.852 20.391 2.395 1 93 85 LEU B O 1
ATOM 2614 N N . GLY B 1 86 ? 11.43 18.203 2.369 1 90.12 86 GLY B N 1
ATOM 2615 C CA . GLY B 1 86 ? 10.75 18.297 1.086 1 90.12 86 GLY B CA 1
ATOM 2616 C C . GLY B 1 86 ? 9.477 19.125 1.137 1 90.12 86 GLY B C 1
ATOM 2617 O O . GLY B 1 86 ? 9.273 20 0.299 1 90.12 86 GLY B O 1
ATOM 2618 N N . GLY B 1 87 ? 8.609 18.859 2.121 1 92.12 87 GLY B N 1
ATOM 2619 C CA . GLY B 1 87 ? 7.344 19.562 2.256 1 92.12 87 GLY B CA 1
ATOM 2620 C C . GLY B 1 87 ? 7.52 21.047 2.494 1 92.12 87 GLY B C 1
ATOM 2621 O O . GLY B 1 87 ? 6.863 21.875 1.847 1 92.12 87 GLY B O 1
ATOM 2622 N N . ILE B 1 88 ? 8.453 21.406 3.328 1 95.81 88 ILE B N 1
ATOM 2623 C CA . ILE B 1 88 ? 8.68 22.797 3.705 1 95.81 88 ILE B CA 1
ATOM 2624 C C . ILE B 1 88 ? 9.32 23.547 2.545 1 95.81 88 ILE B C 1
ATOM 2626 O O . ILE B 1 88 ? 8.906 24.656 2.205 1 95.81 88 ILE B O 1
ATOM 2630 N N . SER B 1 89 ? 10.344 22.906 1.891 1 94.69 89 SER B N 1
ATOM 2631 C CA . SER B 1 89 ? 10.984 23.547 0.738 1 94.69 89 SER B CA 1
ATOM 2632 C C . SER B 1 89 ? 9.977 23.797 -0.383 1 94.69 89 SER B C 1
ATOM 2634 O O . SER B 1 89 ? 9.953 24.875 -0.967 1 94.69 89 SER B O 1
ATOM 2636 N N . GLY B 1 90 ? 9.211 22.812 -0.601 1 93.56 90 GLY B N 1
ATOM 2637 C CA . GLY B 1 90 ? 8.195 22.969 -1.629 1 93.56 90 GLY B CA 1
ATOM 2638 C C . GLY B 1 90 ? 7.207 24.078 -1.328 1 93.56 90 GLY B C 1
ATOM 2639 O O . GLY B 1 90 ? 6.82 24.844 -2.223 1 93.56 90 GLY B O 1
ATOM 2640 N N . TYR B 1 91 ? 6.832 24.203 -0.123 1 95.12 91 TYR B N 1
ATOM 2641 C CA . TYR B 1 91 ? 5.895 25.234 0.296 1 95.12 91 TYR B CA 1
ATOM 2642 C C . TYR B 1 91 ? 6.477 26.625 0.054 1 95.12 91 TYR B C 1
ATOM 2644 O O . TYR B 1 91 ? 5.789 27.516 -0.449 1 95.12 91 TYR B O 1
ATOM 2652 N N . PHE B 1 92 ? 7.734 26.812 0.43 1 96.69 92 PHE B N 1
ATOM 2653 C CA . PHE B 1 92 ? 8.383 28.109 0.259 1 96.69 92 PHE B CA 1
ATOM 2654 C C . PHE B 1 92 ? 8.484 28.484 -1.218 1 96.69 92 PHE B C 1
ATOM 2656 O O . PHE B 1 92 ? 8.289 29.641 -1.595 1 96.69 92 PHE B O 1
ATOM 2663 N N . ILE B 1 93 ? 8.742 27.516 -2.033 1 96.62 93 ILE B N 1
ATOM 2664 C CA . ILE B 1 93 ? 8.852 27.75 -3.469 1 96.62 93 ILE B CA 1
ATOM 2665 C C . ILE B 1 93 ? 7.477 28.078 -4.047 1 96.62 93 ILE B C 1
ATOM 2667 O O . ILE B 1 93 ? 7.316 29.062 -4.762 1 96.62 93 ILE B O 1
ATOM 2671 N N . GLU B 1 94 ? 6.523 27.328 -3.668 1 95.12 94 GLU B N 1
ATOM 2672 C CA . GLU B 1 94 ? 5.172 27.484 -4.195 1 95.12 94 GLU B CA 1
ATOM 2673 C C . GLU B 1 94 ? 4.582 28.828 -3.82 1 95.12 94 GLU B C 1
ATOM 2675 O O . GLU B 1 94 ? 3.803 29.406 -4.582 1 95.12 94 GLU B O 1
ATOM 2680 N N . ASN B 1 95 ? 4.953 29.359 -2.709 1 96.38 95 ASN B N 1
ATOM 2681 C CA . ASN B 1 95 ? 4.375 30.609 -2.227 1 96.38 95 ASN B CA 1
ATOM 2682 C C . ASN B 1 95 ? 5.285 31.797 -2.518 1 96.38 95 ASN B C 1
ATOM 2684 O O . ASN B 1 95 ? 5.043 32.906 -2.037 1 96.38 95 ASN B O 1
ATOM 2688 N N . GLY B 1 96 ? 6.41 31.562 -3.18 1 96.56 96 GLY B N 1
ATOM 2689 C CA . GLY B 1 96 ? 7.207 32.656 -3.736 1 96.56 96 GLY B CA 1
ATOM 2690 C C . GLY B 1 96 ? 8.219 33.219 -2.754 1 96.56 96 GLY B C 1
ATOM 2691 O O . GLY B 1 96 ? 8.75 34.312 -2.963 1 96.56 96 GLY B O 1
ATOM 2692 N N . TYR B 1 97 ? 8.438 32.562 -1.714 1 97 97 TYR B N 1
ATOM 2693 C CA . TYR B 1 97 ? 9.406 33.062 -0.744 1 97 97 TYR B CA 1
ATOM 2694 C C . TYR B 1 97 ? 10.828 32.906 -1.269 1 97 97 TYR B C 1
ATOM 2696 O O . TYR B 1 97 ? 11.719 33.688 -0.922 1 97 97 TYR B O 1
ATOM 2704 N N . ILE B 1 98 ? 11.055 31.859 -1.997 1 96.56 98 ILE B N 1
ATOM 2705 C CA . ILE B 1 98 ? 12.336 31.562 -2.625 1 96.56 98 ILE B CA 1
ATOM 2706 C C . ILE B 1 98 ? 12.109 30.828 -3.945 1 96.56 98 ILE B C 1
ATOM 2708 O O . ILE B 1 98 ? 11.141 30.078 -4.086 1 96.56 98 ILE B O 1
ATOM 2712 N N . THR B 1 99 ? 12.93 31.062 -4.914 1 97.69 99 THR B N 1
ATOM 2713 C CA . THR B 1 99 ? 12.812 30.328 -6.168 1 97.69 99 THR B CA 1
ATOM 2714 C C . THR B 1 99 ? 13.609 29.031 -6.109 1 97.69 99 THR B C 1
ATOM 2716 O O . THR B 1 99 ? 14.484 28.859 -5.262 1 97.69 99 THR B O 1
ATOM 2719 N N . GLU B 1 100 ? 13.242 28.094 -6.988 1 97.06 100 GLU B N 1
ATOM 2720 C CA . GLU B 1 100 ? 14 26.859 -7.086 1 97.06 100 GLU B CA 1
ATOM 2721 C C . GLU B 1 100 ? 15.469 27.125 -7.379 1 97.06 100 GLU B C 1
ATOM 2723 O O . GLU B 1 100 ? 16.344 26.453 -6.824 1 97.06 100 GLU B O 1
ATOM 2728 N N . GLU B 1 101 ? 15.742 28.031 -8.25 1 97.88 101 GLU B N 1
ATOM 2729 C CA . GLU B 1 101 ? 17.109 28.406 -8.625 1 97.88 101 GLU B CA 1
ATOM 2730 C C . GLU B 1 101 ? 17.875 28.953 -7.43 1 97.88 101 GLU B C 1
ATOM 2732 O O . GLU B 1 101 ? 19.047 28.625 -7.227 1 97.88 101 GLU B O 1
ATOM 2737 N N . GLU B 1 102 ? 17.219 29.844 -6.738 1 97.44 102 GLU B N 1
ATOM 2738 C CA . GLU B 1 102 ? 17.844 30.406 -5.551 1 97.44 102 GLU B CA 1
ATOM 2739 C C . GLU B 1 102 ? 18.172 29.328 -4.527 1 97.44 102 GLU B C 1
ATOM 2741 O O . GLU B 1 102 ? 19.25 29.328 -3.936 1 97.44 102 GLU B O 1
ATOM 2746 N N . LEU B 1 103 ? 17.25 28.406 -4.301 1 96.81 103 LEU B N 1
ATOM 2747 C CA . LEU B 1 103 ? 17.469 27.312 -3.355 1 96.81 103 LEU B CA 1
ATOM 2748 C C . LEU B 1 103 ? 18.641 26.453 -3.795 1 96.81 103 LEU B C 1
ATOM 2750 O O . LEU B 1 103 ? 19.484 26.062 -2.973 1 96.81 103 LEU B O 1
ATOM 2754 N N . GLU B 1 104 ? 18.688 26.125 -5.039 1 96.75 104 GLU B N 1
ATOM 2755 C CA . GLU B 1 104 ? 19.766 25.312 -5.59 1 96.75 104 GLU B CA 1
ATOM 2756 C C . GLU B 1 104 ? 21.109 26.016 -5.438 1 96.75 104 GLU B C 1
ATOM 2758 O O . GLU B 1 104 ? 22.125 25.375 -5.102 1 96.75 104 GLU B O 1
ATOM 2763 N N . ALA B 1 105 ? 21.109 27.266 -5.762 1 97 105 ALA B N 1
ATOM 2764 C CA . ALA B 1 105 ? 22.344 28.047 -5.648 1 97 105 ALA B CA 1
ATOM 2765 C C . ALA B 1 105 ? 22.844 28.062 -4.207 1 97 105 ALA B C 1
ATOM 2767 O O . ALA B 1 105 ? 24.047 27.922 -3.963 1 97 105 ALA B O 1
ATOM 2768 N N . ARG B 1 106 ? 21.938 28.297 -3.293 1 95.38 106 ARG B N 1
ATOM 2769 C CA . ARG B 1 106 ? 22.312 28.312 -1.885 1 95.38 106 ARG B CA 1
ATOM 2770 C C . ARG B 1 106 ? 22.781 26.938 -1.418 1 95.38 106 ARG B C 1
ATOM 2772 O O . ARG B 1 106 ? 23.703 26.828 -0.622 1 95.38 106 ARG B O 1
ATOM 2779 N N . THR B 1 107 ? 22.109 25.891 -1.879 1 95.12 107 THR B N 1
ATOM 2780 C CA . THR B 1 107 ? 22.5 24.516 -1.543 1 95.12 107 THR B CA 1
ATOM 2781 C C . THR B 1 107 ? 23.922 24.234 -2.027 1 95.12 107 THR B C 1
ATOM 2783 O O . THR B 1 107 ? 24.734 23.656 -1.296 1 95.12 107 THR B O 1
ATOM 2786 N N . ALA B 1 108 ? 24.172 24.656 -3.227 1 96.81 108 ALA B N 1
ATOM 2787 C CA . ALA B 1 108 ? 25.516 24.453 -3.795 1 96.81 108 ALA B CA 1
ATOM 2788 C C . ALA B 1 108 ? 26.562 25.234 -3.006 1 96.81 108 ALA B C 1
ATOM 2790 O O . ALA B 1 108 ? 27.672 24.734 -2.791 1 96.81 108 ALA B O 1
ATOM 2791 N N . GLU B 1 109 ? 26.25 26.391 -2.658 1 96.12 109 GLU B N 1
ATOM 2792 C CA . GLU B 1 109 ? 27.156 27.25 -1.886 1 96.12 109 GLU B CA 1
ATOM 2793 C C . GLU B 1 109 ? 27.531 26.594 -0.562 1 96.12 109 GLU B C 1
ATOM 2795 O O . GLU B 1 109 ? 28.719 26.516 -0.213 1 96.12 109 GLU B O 1
ATOM 2800 N N . TYR B 1 110 ? 26.531 26.094 0.13 1 94.81 110 TYR B N 1
ATOM 2801 C CA . TYR B 1 110 ? 26.797 25.5 1.438 1 94.81 110 TYR B CA 1
ATOM 2802 C C . TYR B 1 110 ? 27.422 24.125 1.298 1 94.81 110 TYR B C 1
ATOM 2804 O O . TYR B 1 110 ? 28.141 23.672 2.189 1 94.81 110 TYR B O 1
ATOM 2812 N N . LEU B 1 111 ? 27.141 23.438 0.167 1 95.25 111 LEU B N 1
ATOM 2813 C CA . LEU B 1 111 ? 27.812 22.172 -0.104 1 95.25 111 LEU B CA 1
ATOM 2814 C C . LEU B 1 111 ? 29.297 22.375 -0.335 1 95.25 111 LEU B C 1
ATOM 2816 O O . LEU B 1 111 ? 30.125 21.578 0.11 1 95.25 111 LEU B O 1
ATOM 2820 N N . ALA B 1 112 ? 29.625 23.453 -0.968 1 97 112 ALA B N 1
ATOM 2821 C CA . ALA B 1 112 ? 31.016 23.781 -1.268 1 97 112 ALA B CA 1
ATOM 2822 C C . ALA B 1 112 ? 31.75 24.25 -0.013 1 97 112 ALA B C 1
ATOM 2824 O O . ALA B 1 112 ? 32.969 24.016 0.13 1 97 112 ALA B O 1
ATOM 2825 N N . ASP B 1 113 ? 31.062 24.953 0.889 1 96.75 113 ASP B N 1
ATOM 2826 C CA . ASP B 1 113 ? 31.609 25.422 2.158 1 96.75 113 ASP B CA 1
ATOM 2827 C C . ASP B 1 113 ? 30.625 25.188 3.303 1 96.75 113 ASP B C 1
ATOM 2829 O O . ASP B 1 113 ? 29.938 26.109 3.75 1 96.75 113 ASP B O 1
ATOM 2833 N N . PRO B 1 114 ? 30.641 23.969 3.797 1 91.38 114 PRO B N 1
ATOM 2834 C CA . PRO B 1 114 ? 29.672 23.594 4.824 1 91.38 114 PRO B CA 1
ATOM 2835 C C . PRO B 1 114 ? 29.797 24.438 6.09 1 91.38 114 PRO B C 1
ATOM 2837 O O . PRO B 1 114 ? 28.859 24.484 6.902 1 91.38 114 PRO B O 1
ATOM 2840 N N . ASP B 1 115 ? 30.984 25.094 6.27 1 92.94 115 ASP B N 1
ATOM 2841 C CA . ASP B 1 115 ? 31.203 25.859 7.488 1 92.94 115 ASP B CA 1
ATOM 2842 C C . ASP B 1 115 ? 30.875 27.328 7.277 1 92.94 115 ASP B C 1
ATOM 2844 O O . ASP B 1 115 ? 31.078 28.156 8.172 1 92.94 115 ASP B O 1
ATOM 2848 N N . LYS B 1 116 ? 30.391 27.641 6.117 1 94.19 116 LYS B N 1
ATOM 2849 C CA . LYS B 1 116 ? 29.969 29.016 5.875 1 94.19 116 LYS B CA 1
ATOM 2850 C C . LYS B 1 116 ? 28.984 29.484 6.949 1 94.19 116 LYS B C 1
ATOM 2852 O O . LYS B 1 116 ? 28.078 28.75 7.32 1 94.19 116 LYS B O 1
ATOM 2857 N N . PRO B 1 117 ? 29.219 30.672 7.484 1 92.25 117 PRO B N 1
ATOM 2858 C CA . PRO B 1 117 ? 28.312 31.156 8.523 1 92.25 117 PRO B CA 1
ATOM 2859 C C . PRO B 1 117 ? 26.875 31.266 8.047 1 92.25 117 PRO B C 1
ATOM 2861 O O . PRO B 1 117 ? 26.625 31.656 6.898 1 92.25 117 PRO B O 1
ATOM 2864 N N . LEU B 1 118 ? 25.953 30.938 8.859 1 87.56 118 LEU B N 1
ATOM 2865 C CA . LEU B 1 118 ? 24.531 31.031 8.57 1 87.56 118 LEU B CA 1
ATOM 2866 C C . LEU B 1 118 ? 24.031 32.469 8.68 1 87.56 118 LEU B C 1
ATOM 2868 O O . LEU B 1 118 ? 24.625 33.281 9.406 1 87.56 118 LEU B O 1
ATOM 2872 N N . PRO B 1 119 ? 23.031 32.781 7.914 1 83.81 119 PRO B N 1
ATOM 2873 C CA . PRO B 1 119 ? 22.453 34.125 8.055 1 83.81 119 PRO B CA 1
ATOM 2874 C C . PRO B 1 119 ? 22 34.438 9.477 1 83.81 119 PRO B C 1
ATOM 2876 O O . PRO B 1 119 ? 21.547 33.531 10.188 1 83.81 119 PRO B O 1
ATOM 2879 N N . GLN B 1 120 ? 22.281 35.656 9.875 1 82.69 120 GLN B N 1
ATOM 2880 C CA . GLN B 1 120 ? 21.859 36.125 11.18 1 82.69 120 GLN B CA 1
ATOM 2881 C C . GLN B 1 120 ? 20.688 37.094 11.047 1 82.69 120 GLN B C 1
ATOM 2883 O O . GLN B 1 120 ? 20.484 37.688 9.984 1 82.69 120 GLN B O 1
ATOM 2888 N N . GLY B 1 121 ? 19.828 37.125 11.859 1 77.56 121 GLY B N 1
ATOM 2889 C CA . GLY B 1 121 ? 18.703 38.062 11.859 1 77.56 121 GLY B CA 1
ATOM 2890 C C . GLY B 1 121 ? 17.547 37.625 12.742 1 77.56 121 GLY B C 1
ATOM 2891 O O . GLY B 1 121 ? 17.719 36.719 13.57 1 77.56 121 GLY B O 1
ATOM 2892 N N . GLY B 1 122 ? 16.641 38.438 12.797 1 80.56 122 GLY B N 1
ATOM 2893 C CA . GLY B 1 122 ? 15.43 38.156 13.555 1 80.56 122 GLY B CA 1
ATOM 2894 C C . GLY B 1 122 ? 15.047 39.312 14.484 1 80.56 122 GLY B C 1
ATOM 2895 O O . GLY B 1 122 ? 15.859 40.188 14.758 1 80.56 122 GLY B O 1
ATOM 2896 N N . ALA B 1 123 ? 13.844 39.406 14.781 1 92.88 123 ALA B N 1
ATOM 2897 C CA . ALA B 1 123 ? 13.281 40.375 15.727 1 92.88 123 ALA B CA 1
ATOM 2898 C C . ALA B 1 123 ? 12.82 39.688 17 1 92.88 123 ALA B C 1
ATOM 2900 O O . ALA B 1 123 ? 12.281 38.562 16.953 1 92.88 123 ALA B O 1
ATOM 2901 N N . PRO B 1 124 ? 13.203 40.312 18.156 1 94.62 124 PRO B N 1
ATOM 2902 C CA . PRO B 1 124 ? 12.773 39.688 19.422 1 94.62 124 PRO B CA 1
ATOM 2903 C C . PRO B 1 124 ? 11.289 39.344 19.438 1 94.62 124 PRO B C 1
ATOM 2905 O O . PRO B 1 124 ? 10.875 38.375 20.078 1 94.62 124 PRO B O 1
ATOM 2908 N N . GLU B 1 125 ? 10.523 40.188 18.703 1 95.75 125 GLU B N 1
ATOM 2909 C CA . GLU B 1 125 ? 9.086 39.969 18.656 1 95.75 125 GLU B CA 1
ATOM 2910 C C . GLU B 1 125 ? 8.766 38.625 18.016 1 95.75 125 GLU B C 1
ATOM 2912 O O . GLU B 1 125 ? 7.777 37.969 18.375 1 95.75 125 GLU B O 1
ATOM 2917 N N . ILE B 1 126 ? 9.602 38.188 17.125 1 95.69 126 ILE B N 1
ATOM 2918 C CA . ILE B 1 126 ? 9.422 36.906 16.438 1 95.69 126 ILE B CA 1
ATOM 2919 C C . ILE B 1 126 ? 9.703 35.781 17.422 1 95.69 126 ILE B C 1
ATOM 2921 O O . ILE B 1 126 ? 8.922 34.844 17.516 1 95.69 126 ILE B O 1
ATOM 2925 N N . ASP B 1 127 ? 10.758 35.875 18.141 1 95.06 127 ASP B N 1
ATOM 2926 C CA . ASP B 1 127 ? 11.102 34.875 19.141 1 95.06 127 ASP B CA 1
ATOM 2927 C C . ASP B 1 127 ? 10 34.719 20.188 1 95.06 127 ASP B C 1
ATOM 2929 O O . ASP B 1 127 ? 9.633 33.625 20.578 1 95.06 127 ASP B O 1
ATOM 2933 N N . GLN B 1 128 ? 9.547 35.844 20.609 1 96.12 128 GLN B N 1
ATOM 2934 C CA . GLN B 1 128 ? 8.5 35.844 21.625 1 96.12 128 GLN B CA 1
ATOM 2935 C C . GLN B 1 128 ? 7.234 35.156 21.125 1 96.12 128 GLN B C 1
ATOM 2937 O O . GLN B 1 128 ? 6.586 34.406 21.875 1 96.12 128 GLN B O 1
ATOM 2942 N N . ARG B 1 129 ? 6.918 35.5 19.891 1 96.31 129 ARG B N 1
ATOM 2943 C CA . ARG B 1 129 ? 5.73 34.906 19.312 1 96.31 129 ARG B CA 1
ATOM 2944 C C . ARG B 1 129 ? 5.891 33.375 19.188 1 96.31 129 ARG B C 1
ATOM 2946 O O . ARG B 1 129 ? 4.961 32.625 19.469 1 96.31 129 ARG B O 1
ATOM 2953 N N . VAL B 1 130 ? 7.055 32.875 18.844 1 95.75 130 VAL B N 1
ATOM 2954 C CA . VAL B 1 130 ? 7.332 31.438 18.703 1 95.75 130 VAL B CA 1
ATOM 2955 C C . VAL B 1 130 ? 7.258 30.766 20.078 1 95.75 130 VAL B C 1
ATOM 2957 O O . VAL B 1 130 ? 6.668 29.688 20.219 1 95.75 130 VAL B O 1
ATOM 2960 N N . GLU B 1 131 ? 7.773 31.375 21.062 1 95.75 131 GLU B N 1
ATOM 2961 C CA . GLU B 1 131 ? 7.742 30.828 22.422 1 95.75 131 GLU B CA 1
ATOM 2962 C C . GLU B 1 131 ? 6.312 30.734 22.938 1 95.75 131 GLU B C 1
ATOM 2964 O O . GLU B 1 131 ? 5.945 29.75 23.578 1 95.75 131 GLU B O 1
ATOM 2969 N N . ARG B 1 132 ? 5.605 31.766 22.656 1 95.25 132 ARG B N 1
ATOM 2970 C CA . ARG B 1 132 ? 4.207 31.766 23.078 1 95.25 132 ARG B CA 1
ATOM 2971 C C . ARG B 1 132 ? 3.432 30.641 22.391 1 95.25 132 ARG B C 1
ATOM 2973 O O . ARG B 1 132 ? 2.633 29.953 23.031 1 95.25 132 ARG B O 1
ATOM 2980 N N . TYR B 1 133 ? 3.619 30.547 21.141 1 95 133 TYR B N 1
ATOM 2981 C CA . TYR B 1 133 ? 2.963 29.484 20.391 1 95 133 TYR B CA 1
ATOM 2982 C C . TYR B 1 133 ? 3.301 28.125 20.969 1 95 133 TYR B C 1
ATOM 2984 O O . TYR B 1 133 ? 2.43 27.25 21.094 1 95 133 TYR B O 1
ATOM 2992 N N . LEU B 1 134 ? 4.57 27.875 21.297 1 93.75 134 LEU B N 1
ATOM 2993 C CA . LEU B 1 134 ? 5.02 26.594 21.828 1 93.75 134 LEU B CA 1
ATOM 2994 C C . LEU B 1 134 ? 4.379 26.328 23.188 1 93.75 134 LEU B C 1
ATOM 2996 O O . LEU B 1 134 ? 4.109 25.172 23.531 1 93.75 134 LEU B O 1
ATOM 3000 N N . ALA B 1 135 ? 4.113 27.344 23.891 1 92.81 135 ALA B N 1
ATOM 3001 C CA . ALA B 1 135 ? 3.535 27.219 25.219 1 92.81 135 ALA B CA 1
ATOM 3002 C C . ALA B 1 135 ? 2.029 26.984 25.141 1 92.81 135 ALA B C 1
ATOM 3004 O O . ALA B 1 135 ? 1.48 26.188 25.906 1 92.81 135 ALA B O 1
ATOM 3005 N N . GLU B 1 136 ? 1.34 27.609 24.25 1 89.5 136 GLU B N 1
ATOM 3006 C CA . GLU B 1 136 ? -0.12 27.609 24.219 1 89.5 136 GLU B CA 1
ATOM 3007 C C . GLU B 1 136 ? -0.66 26.594 23.234 1 89.5 136 GLU B C 1
ATOM 3009 O O . GLU B 1 136 ? -1.757 26.062 23.422 1 89.5 136 GLU B O 1
ATOM 3014 N N . GLY B 1 137 ? 0.077 26.375 22.203 1 86.12 137 GLY B N 1
ATOM 3015 C CA . GLY B 1 137 ? -0.368 25.453 21.172 1 86.12 137 GLY B CA 1
ATOM 3016 C C . GLY B 1 137 ? -1.505 26 20.344 1 86.12 137 GLY B C 1
ATOM 3017 O O . GLY B 1 137 ? -1.778 27.203 20.359 1 86.12 137 GLY B O 1
ATOM 3018 N N . ASP B 1 138 ? -2.041 25.25 19.406 1 84.19 138 ASP B N 1
ATOM 3019 C CA . ASP B 1 138 ? -3.141 25.562 18.484 1 84.19 138 ASP B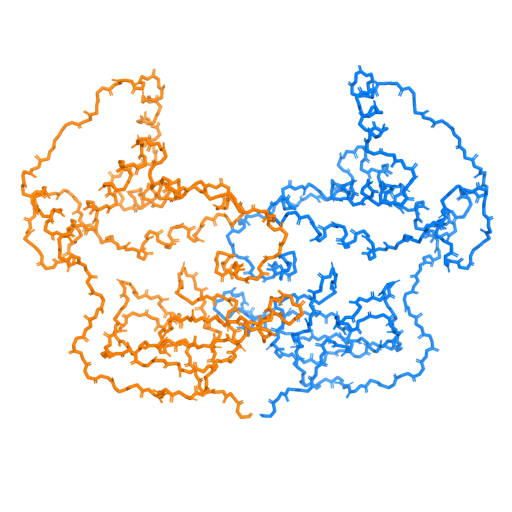 CA 1
ATOM 3020 C C . ASP B 1 138 ? -4.191 24.453 18.5 1 84.19 138 ASP B C 1
ATOM 3022 O O . ASP B 1 138 ? -4.352 23.734 17.5 1 84.19 138 ASP B O 1
ATOM 3026 N N . SER B 1 139 ? -4.988 24.453 19.625 1 85 139 SER B N 1
ATOM 3027 C CA . SER B 1 139 ? -5.969 23.391 19.828 1 85 139 SER B CA 1
ATOM 3028 C C . SER B 1 139 ? -7.078 23.453 18.797 1 85 139 SER B C 1
ATOM 3030 O O . SER B 1 139 ? -7.605 24.516 18.5 1 85 139 SER B O 1
ATOM 3032 N N . PRO B 1 140 ? -7.461 22.25 18.234 1 89.12 140 PRO B N 1
ATOM 3033 C CA . PRO B 1 140 ? -8.578 22.203 17.281 1 89.12 140 PRO B CA 1
ATOM 3034 C C . PRO B 1 140 ? -9.938 22.172 17.984 1 89.12 140 PRO B C 1
ATOM 3036 O O . PRO B 1 140 ? -10.977 22.188 17.312 1 89.12 140 PRO B O 1
ATOM 3039 N N . LYS B 1 141 ? -9.938 22.125 19.281 1 91.75 141 LYS B N 1
ATOM 3040 C CA . LYS B 1 141 ? -11.188 22.047 20.016 1 91.75 141 LYS B CA 1
ATOM 3041 C C . LYS B 1 141 ? -11.961 23.359 19.938 1 91.75 141 LYS B C 1
ATOM 3043 O O . LYS B 1 141 ? -11.383 24.438 20.047 1 91.75 141 LYS B O 1
ATOM 3048 N N . ARG B 1 142 ? -13.25 23.219 19.656 1 90.81 142 ARG B N 1
ATOM 3049 C CA . ARG B 1 142 ? -14.148 24.359 19.594 1 90.81 142 ARG B CA 1
ATOM 3050 C C . ARG B 1 142 ? -15.32 24.188 20.547 1 90.81 142 ARG B C 1
ATOM 3052 O O . ARG B 1 142 ? -15.828 23.094 20.734 1 90.81 142 ARG B O 1
ATOM 3059 N N . ASP B 1 143 ? -15.617 25.281 21.109 1 86.06 143 ASP B N 1
ATOM 3060 C CA . ASP B 1 143 ? -16.734 25.281 22.047 1 86.06 143 ASP B CA 1
ATOM 3061 C C . ASP B 1 143 ? -18.062 25.5 21.328 1 86.06 143 ASP B C 1
ATOM 3063 O O . ASP B 1 143 ? -18.641 26.578 21.391 1 86.06 143 ASP B O 1
ATOM 3067 N N . VAL B 1 144 ? -18.453 24.547 20.594 1 88.94 144 VAL B N 1
ATOM 3068 C CA . VAL B 1 144 ? -19.719 24.562 19.875 1 88.94 144 VAL B CA 1
ATOM 3069 C C . VAL B 1 144 ? -20.562 23.375 20.281 1 88.94 144 VAL B C 1
ATOM 3071 O O . VAL B 1 144 ? -20.031 22.297 20.594 1 88.94 144 VAL B O 1
ATOM 3074 N N . ALA B 1 145 ? -21.859 23.641 20.391 1 87.44 145 ALA B N 1
ATOM 3075 C CA . ALA B 1 145 ? -22.781 22.578 20.797 1 87.44 145 ALA B CA 1
ATOM 3076 C C . ALA B 1 145 ? -23.234 21.75 19.594 1 87.44 145 ALA B C 1
ATOM 3078 O O . ALA B 1 145 ? -24.203 22.094 18.906 1 87.44 145 ALA B O 1
ATOM 3079 N N . ILE B 1 146 ? -22.531 20.859 19.219 1 92.12 146 ILE B N 1
ATOM 3080 C CA . ILE B 1 146 ? -22.922 19.891 18.203 1 92.12 146 ILE B CA 1
ATOM 3081 C C . ILE B 1 146 ? -23.203 18.531 18.844 1 92.12 146 ILE B C 1
ATOM 3083 O O . ILE B 1 146 ? -22.344 17.984 19.547 1 92.12 146 ILE B O 1
ATOM 3087 N N . LEU B 1 147 ? -24.375 18.031 18.656 1 93.12 147 LEU B N 1
ATOM 3088 C CA . LEU B 1 147 ? -24.734 16.734 19.203 1 93.12 147 LEU B CA 1
ATOM 3089 C C . LEU B 1 147 ? -24.203 15.602 18.328 1 93.12 147 LEU B C 1
ATOM 3091 O O . LEU B 1 147 ? -24.422 15.586 17.109 1 93.12 147 LEU B O 1
ATOM 3095 N N . PRO B 1 148 ? -23.5 14.688 18.938 1 96.75 148 PRO B N 1
ATOM 3096 C CA . PRO B 1 148 ? -23.016 13.555 18.141 1 96.75 148 PRO B CA 1
ATOM 3097 C C . PRO B 1 148 ? -24.125 12.656 17.641 1 96.75 148 PRO B C 1
ATOM 3099 O O . PRO B 1 148 ? -25.141 12.461 18.328 1 96.75 148 PRO B O 1
ATOM 3102 N N . ASP B 1 149 ? -24 12.055 16.516 1 97.06 149 ASP B N 1
ATOM 3103 C CA . ASP B 1 149 ? -24.984 11.164 15.906 1 97.06 149 ASP B CA 1
ATOM 3104 C C . ASP B 1 149 ? -24.938 9.781 16.562 1 97.06 149 ASP B C 1
ATOM 3106 O O . ASP B 1 149 ? -25.922 9.031 16.5 1 97.06 149 ASP B O 1
ATOM 3110 N N . PHE B 1 150 ? -23.812 9.445 17.141 1 98.44 150 PHE B N 1
ATOM 3111 C CA . PHE B 1 150 ? -23.594 8.117 17.719 1 98.44 150 PHE B CA 1
ATOM 3112 C C . PHE B 1 150 ? -23.219 8.211 19.188 1 98.44 150 PHE B C 1
ATOM 3114 O O . PHE B 1 150 ? -22.703 9.242 19.641 1 98.44 150 PHE B O 1
ATOM 3121 N N . GLN B 1 151 ? -23.484 7.172 19.922 1 98.12 151 GLN B N 1
ATOM 3122 C CA . GLN B 1 151 ? -23.125 7.055 21.328 1 98.12 151 GLN B CA 1
ATOM 3123 C C . GLN B 1 151 ? -22.219 5.848 21.562 1 98.12 151 GLN B C 1
ATOM 3125 O O . GLN B 1 151 ? -22.062 5.004 20.672 1 98.12 151 GLN B O 1
ATOM 3130 N N . GLU B 1 152 ? -21.609 5.82 22.719 1 98.56 152 GLU B N 1
ATOM 3131 C CA . GLU B 1 152 ? -20.75 4.691 23.078 1 98.56 152 GLU B CA 1
ATOM 3132 C C . GLU B 1 152 ? -21.516 3.369 22.969 1 98.56 152 GLU B C 1
ATOM 3134 O O . GLU B 1 152 ? -22.656 3.266 23.406 1 98.56 152 GLU B O 1
ATOM 3139 N N . GLY B 1 153 ? -20.938 2.43 22.25 1 98.56 153 GLY B N 1
ATOM 3140 C CA . GLY B 1 153 ? -21.562 1.129 22.047 1 98.56 153 GLY B CA 1
ATOM 3141 C C . GLY B 1 153 ? -22.188 0.973 20.672 1 98.56 153 GLY B C 1
ATOM 3142 O O . GLY B 1 153 ? -22.453 -0.145 20.234 1 98.56 153 GLY B O 1
ATOM 3143 N N . ASP B 1 154 ? -22.453 2.045 19.953 1 98.5 154 ASP B N 1
AT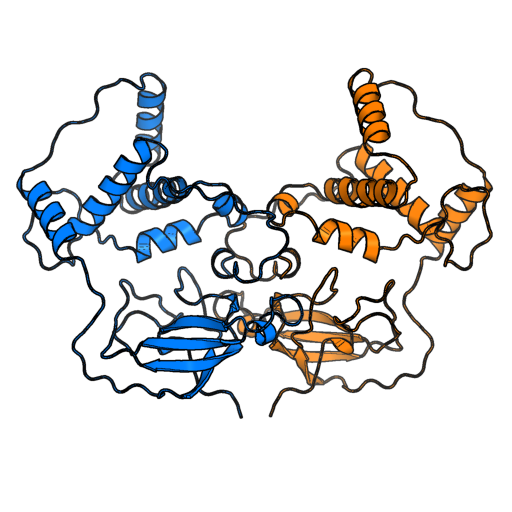OM 3144 C CA . ASP B 1 154 ? -23.047 1.987 18.625 1 98.5 154 ASP B CA 1
ATOM 3145 C C . ASP B 1 154 ? -22.094 1.361 17.625 1 98.5 154 ASP B C 1
ATOM 3147 O O . ASP B 1 154 ? -20.891 1.637 17.656 1 98.5 154 ASP B O 1
ATOM 3151 N N . THR B 1 155 ? -22.609 0.521 16.75 1 98.25 155 THR B N 1
ATOM 3152 C CA . THR B 1 155 ? -21.844 0.05 15.586 1 98.25 155 THR B CA 1
ATOM 3153 C C . THR B 1 155 ? -21.859 1.089 14.469 1 98.25 155 THR B C 1
ATOM 3155 O O . THR B 1 155 ? -22.906 1.666 14.164 1 98.25 155 THR B O 1
ATOM 3158 N N . VAL B 1 156 ? -20.719 1.359 13.961 1 98.25 156 VAL B N 1
ATOM 3159 C CA . VAL B 1 156 ? -20.609 2.303 12.852 1 98.25 156 VAL B CA 1
ATOM 3160 C C . VAL B 1 156 ? -19.828 1.662 11.703 1 98.25 156 VAL B C 1
ATOM 3162 O O . VAL B 1 156 ? -19.094 0.688 11.906 1 98.25 156 VAL B O 1
ATOM 3165 N N . GLN B 1 157 ? -20.047 2.18 10.523 1 96.94 157 GLN B N 1
ATOM 3166 C CA . GLN B 1 157 ? -19.266 1.841 9.336 1 96.94 157 GLN B CA 1
ATOM 3167 C C . GLN B 1 157 ? -18.391 3.008 8.898 1 96.94 157 GLN B C 1
ATOM 3169 O O . GLN B 1 157 ? -18.844 4.156 8.859 1 96.94 157 GLN B O 1
ATOM 3174 N N . VAL B 1 158 ? -17.109 2.689 8.688 1 97.25 158 VAL B N 1
ATOM 3175 C CA . VAL B 1 158 ? -16.219 3.729 8.164 1 97.25 158 VAL B CA 1
ATOM 3176 C C . VAL B 1 158 ? -16.531 3.971 6.691 1 97.25 158 VAL B C 1
ATOM 3178 O O . VAL B 1 158 ? -16.625 3.021 5.906 1 97.25 158 VAL B O 1
ATOM 3181 N N . ARG B 1 159 ? -16.656 5.199 6.324 1 95.31 159 ARG B N 1
ATOM 3182 C CA . ARG B 1 159 ? -17.016 5.594 4.961 1 95.31 159 ARG B CA 1
ATOM 3183 C C . ARG B 1 159 ? -15.812 5.457 4.027 1 95.31 159 ARG B C 1
ATOM 3185 O O . ARG B 1 159 ? -14.664 5.418 4.48 1 95.31 159 ARG B O 1
ATOM 3192 N N . ASN B 1 160 ? -16.141 5.305 2.773 1 92.38 160 ASN B N 1
ATOM 3193 C CA . ASN B 1 160 ? -15.141 5.441 1.712 1 92.38 160 ASN B CA 1
ATOM 3194 C C . ASN B 1 160 ? -15.211 6.82 1.06 1 92.38 160 ASN B C 1
ATOM 3196 O O . ASN B 1 160 ? -15.531 6.938 -0.123 1 92.38 160 ASN B O 1
ATOM 3200 N N . VAL B 1 161 ? -14.797 7.82 1.791 1 92.56 161 VAL B N 1
ATOM 3201 C CA . VAL B 1 161 ? -14.906 9.203 1.334 1 92.56 161 VAL B CA 1
ATOM 3202 C C . VAL B 1 161 ? -13.852 9.477 0.267 1 92.56 161 VAL B C 1
ATOM 3204 O O . VAL B 1 161 ? -12.773 8.875 0.276 1 92.56 161 VAL B O 1
ATOM 3207 N N . PRO B 1 162 ? -14.164 10.352 -0.62 1 87.56 162 PRO B N 1
ATOM 3208 C CA . PRO B 1 162 ? -13.133 10.742 -1.59 1 87.56 162 PRO B CA 1
ATOM 3209 C C . PRO B 1 162 ? -11.922 11.398 -0.935 1 87.56 162 PRO B C 1
ATOM 3211 O O . PRO B 1 162 ? -12.062 12.141 0.041 1 87.56 162 PRO B O 1
ATOM 3214 N N . THR B 1 163 ? -10.734 10.844 -1.378 1 77.56 163 THR B N 1
ATOM 3215 C CA . THR B 1 163 ? -9.508 11.477 -0.902 1 77.56 163 THR B CA 1
ATOM 3216 C C . THR B 1 163 ? -8.75 12.125 -2.057 1 77.56 163 THR B C 1
ATOM 3218 O O . THR B 1 163 ? -8.359 11.453 -3.012 1 77.56 163 THR B O 1
ATOM 3221 N N . LEU B 1 164 ? -8.594 13.422 -1.979 1 80.38 164 LEU B N 1
ATOM 3222 C CA . LEU B 1 164 ? -7.863 14.125 -3.029 1 80.38 164 LEU B CA 1
ATOM 3223 C C . LEU B 1 164 ? -6.441 14.445 -2.582 1 80.38 164 LEU B C 1
ATOM 3225 O O . LEU B 1 164 ? -5.59 13.555 -2.514 1 80.38 164 LEU B O 1
ATOM 3229 N N . GLU B 1 165 ? -6.227 15.445 -1.797 1 82.69 165 GLU B N 1
ATOM 3230 C CA . GLU B 1 165 ? -4.863 15.867 -1.475 1 82.69 165 GLU B CA 1
ATOM 3231 C C . GLU B 1 165 ? -4.453 15.391 -0.085 1 82.69 165 GLU B C 1
ATOM 3233 O O . GLU B 1 165 ? -3.273 15.133 0.165 1 82.69 165 GLU B O 1
ATOM 3238 N N . HIS B 1 166 ? -5.438 15.281 0.755 1 89 166 HIS B N 1
ATOM 3239 C CA . HIS B 1 166 ? -5.133 14.992 2.15 1 89 166 HIS B CA 1
ATOM 3240 C C . HIS B 1 166 ? -6.32 14.336 2.85 1 89 166 HIS B C 1
ATOM 3242 O O . HIS B 1 166 ? -7.473 14.617 2.518 1 89 166 HIS B O 1
ATOM 3248 N N . THR B 1 167 ? -6.012 13.414 3.764 1 91 167 THR B N 1
ATOM 3249 C CA . THR B 1 167 ? -7.043 12.789 4.582 1 91 167 THR B CA 1
ATOM 3250 C C . THR B 1 167 ? -6.504 12.461 5.977 1 91 167 THR B C 1
ATOM 3252 O O . THR B 1 167 ? -5.293 12.344 6.164 1 91 167 THR B O 1
ATOM 3255 N N . ARG B 1 168 ? -7.418 12.438 6.898 1 93.94 168 ARG B N 1
ATOM 3256 C CA . ARG B 1 168 ? -7.07 11.969 8.234 1 93.94 168 ARG B CA 1
ATOM 3257 C C . ARG B 1 168 ? -7.59 10.555 8.469 1 93.94 168 ARG B C 1
ATOM 3259 O O . ARG B 1 168 ? -7.398 9.984 9.547 1 93.94 168 ARG B O 1
ATOM 3266 N N . LEU B 1 169 ? -8.242 10.047 7.461 1 95.44 169 LEU B N 1
ATOM 3267 C CA . LEU B 1 169 ? -8.836 8.719 7.586 1 95.44 169 LEU B CA 1
ATOM 3268 C C . LEU B 1 169 ? -7.816 7.629 7.277 1 95.44 169 LEU B C 1
ATOM 3270 O O . LEU B 1 169 ? -7.293 7.562 6.164 1 95.44 169 LEU B O 1
ATOM 3274 N N . PRO B 1 170 ? -7.539 6.77 8.32 1 95.06 170 PRO B N 1
ATOM 3275 C CA . PRO B 1 170 ? -6.727 5.602 7.961 1 95.06 170 PRO B CA 1
ATOM 3276 C C . PRO B 1 170 ? -7.375 4.746 6.875 1 95.06 170 PRO B C 1
ATOM 3278 O O . PRO B 1 170 ? -8.5 4.273 7.047 1 95.06 170 PRO B O 1
ATOM 3281 N N . GLY B 1 171 ? -6.699 4.539 5.836 1 92.44 171 GLY B N 1
ATOM 3282 C CA . GLY B 1 171 ? -7.25 3.889 4.66 1 92.44 171 GLY B CA 1
ATOM 3283 C C . GLY B 1 171 ? -7.676 2.455 4.914 1 92.44 171 GLY B C 1
ATOM 3284 O O . GLY B 1 171 ? -8.664 1.986 4.348 1 92.44 171 GLY B O 1
ATOM 3285 N N . PHE B 1 172 ? -6.938 1.736 5.734 1 92.44 172 PHE B N 1
ATOM 3286 C CA . PHE B 1 172 ? -7.191 0.317 5.957 1 92.44 172 PHE B CA 1
ATOM 3287 C C . PHE B 1 172 ? -8.477 0.115 6.754 1 92.44 172 PHE B C 1
ATOM 3289 O O . PHE B 1 172 ? -8.969 -1.008 6.871 1 92.44 172 PHE B O 1
ATOM 3296 N N . LEU B 1 173 ? -9.062 1.182 7.219 1 95.94 173 LEU B N 1
ATOM 3297 C CA . LEU B 1 173 ? -10.297 1.067 7.992 1 95.94 173 LEU B CA 1
ATOM 3298 C C . LEU B 1 173 ? -11.516 1.274 7.105 1 95.94 173 LEU B C 1
ATOM 3300 O O . LEU B 1 173 ? -12.641 0.978 7.508 1 95.94 173 LEU B O 1
ATOM 3304 N N . ARG B 1 174 ? -11.336 1.784 5.914 1 93.5 174 ARG B N 1
ATOM 3305 C CA . ARG B 1 174 ? -12.438 2.092 5.012 1 93.5 174 ARG B CA 1
ATOM 3306 C C . ARG B 1 174 ? -13.328 0.874 4.801 1 93.5 174 ARG B C 1
ATOM 3308 O O . ARG B 1 174 ? -12.836 -0.237 4.594 1 93.5 174 ARG B O 1
ATOM 3315 N N . ASN B 1 175 ? -14.602 1.059 4.922 1 92.62 175 ASN B N 1
ATOM 3316 C CA . ASN B 1 175 ? -15.648 0.079 4.656 1 92.62 175 ASN B CA 1
ATOM 3317 C C . ASN B 1 175 ? -15.719 -0.98 5.75 1 92.62 175 ASN B C 1
ATOM 3319 O O . ASN B 1 175 ? -16.438 -1.977 5.613 1 92.62 175 ASN B O 1
ATOM 3323 N N . HIS B 1 176 ? -14.969 -0.795 6.809 1 94.81 176 HIS B N 1
ATOM 3324 C CA . HIS B 1 176 ? -15.055 -1.725 7.93 1 94.81 176 HIS B CA 1
ATOM 3325 C C . HIS B 1 176 ? -15.984 -1.192 9.016 1 94.81 176 HIS B C 1
ATOM 3327 O O . HIS B 1 176 ? -16.203 0.018 9.117 1 94.81 176 HIS B O 1
ATOM 3333 N N . SER B 1 177 ? -16.453 -2.059 9.734 1 95.88 177 SER B N 1
ATOM 3334 C CA . SER B 1 177 ? -17.297 -1.701 10.859 1 95.88 177 SER B CA 1
ATOM 3335 C C . SER B 1 177 ? -16.531 -1.731 12.172 1 95.88 177 SER B C 1
ATOM 3337 O O . SER B 1 177 ? -15.602 -2.531 12.336 1 95.88 177 SER B O 1
ATOM 3339 N N . GLY B 1 178 ? -16.875 -0.851 13.023 1 97.62 178 GLY B N 1
ATOM 3340 C CA . GLY B 1 178 ? -16.344 -0.794 14.383 1 97.62 178 GLY B CA 1
ATOM 3341 C C . GLY B 1 178 ? -17.391 -0.386 15.406 1 97.62 178 GLY B C 1
ATOM 3342 O O . GLY B 1 178 ? -18.562 -0.251 15.086 1 97.62 178 GLY B O 1
ATOM 3343 N N . VAL B 1 179 ? -16.922 -0.253 16.625 1 98.69 179 VAL B N 1
ATOM 3344 C CA . VAL B 1 179 ? -17.812 0.122 17.719 1 98.69 179 VAL B CA 1
ATOM 3345 C C . VAL B 1 179 ? -17.297 1.396 18.391 1 98.69 179 VAL B C 1
ATOM 3347 O O . VAL B 1 179 ? -16.109 1.505 18.703 1 98.69 179 VAL B O 1
ATOM 3350 N N . VAL B 1 180 ? -18.219 2.322 18.609 1 98.88 180 VAL B N 1
ATOM 3351 C CA . VAL B 1 180 ? -17.828 3.551 19.297 1 98.88 180 VAL B CA 1
ATOM 3352 C C . VAL B 1 180 ? -17.469 3.234 20.75 1 98.88 180 VAL B C 1
ATOM 3354 O O . VAL B 1 180 ? -18.312 2.797 21.531 1 98.88 180 VAL B O 1
ATOM 3357 N N . GLU B 1 181 ? -16.234 3.471 21.047 1 98.69 181 GLU B N 1
ATOM 3358 C CA . GLU B 1 181 ? -15.742 3.266 22.406 1 98.69 181 GLU B CA 1
ATOM 3359 C C . GLU B 1 181 ? -15.922 4.52 23.25 1 98.69 181 GLU B C 1
ATOM 3361 O O . GLU B 1 181 ? -16.281 4.43 24.438 1 98.69 181 GLU B O 1
ATOM 3366 N N . THR B 1 182 ? -15.625 5.656 22.672 1 98.5 182 THR B N 1
ATOM 3367 C CA . THR B 1 182 ? -15.711 6.938 23.359 1 98.5 182 THR B CA 1
ATOM 3368 C C . THR B 1 182 ? -16.219 8.031 22.422 1 98.5 182 THR B C 1
ATOM 3370 O O . THR B 1 182 ? -15.805 8.094 21.266 1 98.5 182 THR B O 1
ATOM 3373 N N . VAL B 1 183 ? -17.156 8.789 22.922 1 97.88 183 VAL B N 1
ATOM 3374 C CA . VAL B 1 183 ? -17.5 10.062 22.297 1 97.88 183 VAL B CA 1
ATOM 3375 C C . VAL B 1 183 ? -16.734 11.195 22.984 1 97.88 183 VAL B C 1
ATOM 3377 O O . VAL B 1 183 ? -17 11.516 24.141 1 97.88 183 VAL B O 1
ATOM 3380 N N . TYR B 1 184 ? -15.812 11.758 22.281 1 96 184 TYR B N 1
ATOM 3381 C CA . TYR B 1 184 ? -15.031 12.82 22.906 1 96 184 TYR B CA 1
ATOM 3382 C C . TYR B 1 184 ? -15.891 14.055 23.156 1 96 184 TYR B C 1
ATOM 3384 O O . TYR B 1 184 ? -16.719 14.43 22.312 1 96 184 TYR B O 1
ATOM 3392 N N . PRO B 1 185 ? -15.703 14.641 24.312 1 93.5 185 PRO B N 1
ATOM 3393 C CA . PRO B 1 185 ? -16.5 15.836 24.609 1 93.5 185 PRO B CA 1
ATOM 3394 C C . PRO B 1 185 ? -16.156 17.016 23.703 1 93.5 185 PRO B C 1
ATOM 3396 O O . PRO B 1 185 ? -14.977 17.297 23.484 1 93.5 185 PRO B O 1
ATOM 3399 N N . GLY B 1 186 ? -17.203 17.609 23.188 1 93.12 186 GLY B N 1
ATOM 3400 C CA . GLY B 1 186 ? -17.031 18.812 22.375 1 93.12 186 GLY B CA 1
ATOM 3401 C C . GLY B 1 186 ? -16.906 18.5 20.891 1 93.12 186 GLY B C 1
ATOM 3402 O O . GLY B 1 186 ? -17.359 17.453 20.438 1 93.12 186 GLY B O 1
ATOM 3403 N N . ALA B 1 187 ? -16.516 19.531 20.172 1 96.62 187 ALA B N 1
ATOM 3404 C CA . ALA B 1 187 ? -16.312 19.438 18.719 1 96.62 187 ALA B CA 1
ATOM 3405 C C . ALA B 1 187 ? -14.898 19.875 18.344 1 96.62 187 ALA B C 1
ATOM 3407 O O . ALA B 1 187 ? -14.266 20.656 19.062 1 96.62 187 ALA B O 1
ATOM 3408 N N . TYR B 1 188 ? -14.438 19.328 17.297 1 96.12 188 TYR B N 1
ATOM 3409 C CA . TYR B 1 188 ? -13.062 19.562 16.859 1 96.12 188 TYR B CA 1
ATOM 3410 C C . TYR B 1 188 ? -13.008 19.891 15.375 1 96.12 188 TYR B C 1
ATOM 3412 O O . TYR B 1 188 ? -13.547 19.141 14.547 1 96.12 188 TYR B O 1
ATOM 3420 N N . GLY B 1 189 ? -12.438 20.984 15.086 1 94.69 189 GLY B N 1
ATOM 3421 C CA . GLY B 1 189 ? -12.172 21.312 13.695 1 94.69 189 GLY B CA 1
ATOM 3422 C C . GLY B 1 189 ? -10.867 20.734 13.188 1 94.69 189 GLY B C 1
ATOM 3423 O O . GLY B 1 189 ? -10.141 20.078 13.93 1 94.69 189 GLY B O 1
ATOM 3424 N N . TYR B 1 190 ? -10.625 20.828 11.93 1 93.94 190 TYR B N 1
ATOM 3425 C CA . TYR B 1 190 ? -9.328 20.516 11.328 1 93.94 190 TYR B CA 1
ATOM 3426 C C . TYR B 1 190 ? -8.664 21.766 10.789 1 93.94 190 TYR B C 1
ATOM 3428 O O . TYR B 1 190 ? -9.344 22.766 10.5 1 93.94 190 TYR B O 1
ATOM 3436 N N . LEU B 1 191 ? -7.461 21.781 10.594 1 89 191 LEU B N 1
ATOM 3437 C CA . LEU B 1 191 ? -6.621 22.938 10.312 1 89 191 LEU B CA 1
ATOM 3438 C C . LEU B 1 191 ? -6.914 23.5 8.922 1 89 191 LEU B C 1
ATOM 3440 O O . LEU B 1 191 ? -6.719 24.688 8.672 1 89 191 LEU B O 1
ATOM 3444 N N . THR B 1 192 ? -7.277 22.656 8.039 1 88 192 THR B N 1
ATOM 3445 C CA . THR B 1 192 ? -7.668 23.047 6.688 1 88 192 THR B CA 1
ATOM 3446 C C . THR B 1 192 ? -8.875 22.25 6.211 1 88 192 THR B C 1
ATOM 3448 O O . THR B 1 192 ? -9.172 21.188 6.766 1 88 192 THR B O 1
ATOM 3451 N N . ASP B 1 193 ? -9.602 22.906 5.367 1 91.06 193 ASP B N 1
ATOM 3452 C CA . ASP B 1 193 ? -10.688 22.188 4.711 1 91.06 193 ASP B CA 1
ATOM 3453 C C . ASP B 1 193 ? -10.141 21.156 3.725 1 91.06 193 ASP B C 1
ATOM 3455 O O . ASP B 1 193 ? -9.344 21.484 2.848 1 91.06 193 ASP B O 1
ATOM 3459 N N . THR B 1 194 ? -10.586 19.891 3.887 1 90.62 194 THR B N 1
ATOM 3460 C CA . THR B 1 194 ? -10.07 18.812 3.043 1 90.62 194 THR B CA 1
ATOM 3461 C C . THR B 1 194 ? -11 18.562 1.86 1 90.62 194 THR B C 1
ATOM 3463 O O . THR B 1 194 ? -10.82 17.594 1.121 1 90.62 194 THR B O 1
ATOM 3466 N N . GLY B 1 195 ? -11.977 19.359 1.719 1 89.5 195 GLY B N 1
ATOM 3467 C CA . GLY B 1 195 ? -12.891 19.25 0.594 1 89.5 195 GLY B CA 1
ATOM 3468 C C . GLY B 1 195 ? -13.844 18.078 0.708 1 89.5 195 GLY B C 1
ATOM 3469 O O . GLY B 1 195 ? -14.508 17.906 1.73 1 89.5 195 GLY B O 1
ATOM 3470 N N . THR B 1 196 ? -13.867 17.172 -0.232 1 88.69 196 THR B N 1
ATOM 3471 C CA . THR B 1 196 ? -14.844 16.094 -0.332 1 88.69 196 THR B CA 1
ATOM 3472 C C . THR B 1 196 ? -14.555 15.008 0.691 1 88.69 196 THR B C 1
ATOM 3474 O O . THR B 1 196 ? -15.406 14.156 0.963 1 88.69 196 THR B O 1
ATOM 3477 N N . ASP B 1 197 ? -13.414 15.016 1.276 1 90.56 197 ASP B N 1
ATOM 3478 C CA . ASP B 1 197 ? -13.102 14.125 2.387 1 90.56 197 ASP B CA 1
ATOM 3479 C C . ASP B 1 197 ? -13.992 14.406 3.592 1 90.56 197 ASP B C 1
ATOM 3481 O O . ASP B 1 197 ? -14.281 13.508 4.383 1 90.56 197 ASP B O 1
ATOM 3485 N N . GLY B 1 198 ? -14.336 15.758 3.84 1 92.19 198 GLY B N 1
ATOM 3486 C CA . GLY B 1 198 ? -15.43 16.094 4.734 1 92.19 198 GLY B CA 1
ATOM 3487 C C . GLY B 1 198 ? -14.969 16.672 6.055 1 92.19 198 GLY B C 1
ATOM 3488 O O . GLY B 1 198 ? -15.781 16.953 6.938 1 92.19 198 GLY B O 1
ATOM 3489 N N . VAL B 1 199 ? -13.648 16.859 6.207 1 94.62 199 VAL B N 1
ATOM 3490 C CA . VAL B 1 199 ? -13.211 17.391 7.492 1 94.62 199 VAL B CA 1
ATOM 3491 C C . VAL B 1 199 ? -12.758 18.828 7.324 1 94.62 199 VAL B C 1
ATOM 3493 O O . VAL B 1 199 ? -12.25 19.219 6.262 1 94.62 199 VAL B O 1
ATOM 3496 N N . GLY B 1 200 ? -12.984 19.656 8.289 1 94.44 200 GLY B N 1
ATOM 3497 C CA . GLY B 1 200 ? -12.703 21.094 8.336 1 94.44 200 GLY B CA 1
ATOM 3498 C C . GLY B 1 200 ? -13.422 21.812 9.461 1 94.44 200 GLY B C 1
ATOM 3499 O O . GLY B 1 200 ? -12.836 22.047 10.523 1 94.44 200 GLY B O 1
ATOM 3500 N N . ALA B 1 201 ? -14.711 21.938 9.328 1 95.19 201 ALA B N 1
ATOM 3501 C CA . ALA B 1 201 ? -15.539 22.547 10.367 1 95.19 201 ALA B CA 1
ATOM 3502 C C . ALA B 1 201 ? -15.602 21.672 11.609 1 95.19 201 ALA B C 1
ATOM 3504 O O . ALA B 1 201 ? -15.453 20.453 11.516 1 95.19 201 ALA B O 1
ATOM 3505 N N . PRO B 1 202 ? -15.773 22.312 12.758 1 96.62 202 PRO B N 1
ATOM 3506 C CA . PRO B 1 202 ? -15.852 21.516 13.984 1 96.62 202 PRO B CA 1
ATOM 3507 C C . PRO B 1 202 ? -16.906 20.422 13.914 1 96.62 202 PRO B C 1
ATOM 3509 O O . PRO B 1 202 ? -18.016 20.656 13.398 1 96.62 202 PRO B O 1
ATOM 3512 N N . MET B 1 203 ? -16.641 19.25 14.43 1 97.94 203 MET B N 1
ATOM 3513 C CA . MET B 1 203 ? -17.547 18.094 14.445 1 97.94 203 MET B CA 1
ATOM 3514 C C . MET B 1 203 ? -17.172 17.141 15.57 1 97.94 203 MET B C 1
ATOM 3516 O O . MET B 1 203 ? -16.062 17.219 16.125 1 97.94 203 MET B O 1
ATOM 3520 N N . PRO B 1 204 ? -18.062 16.297 15.914 1 97.56 204 PRO B N 1
ATOM 3521 C CA . PRO B 1 204 ? -17.734 15.281 16.922 1 97.56 204 PRO B CA 1
ATOM 3522 C C . PRO B 1 204 ? -16.625 14.336 16.453 1 97.56 204 PRO B C 1
ATOM 3524 O O . PRO B 1 204 ? -16.469 14.109 15.242 1 97.56 204 PRO B O 1
ATOM 3527 N N . VAL B 1 205 ? -15.883 13.875 17.391 1 97.81 205 VAL B N 1
ATOM 3528 C CA . VAL B 1 205 ? -14.852 12.867 17.156 1 97.81 205 VAL B CA 1
ATOM 3529 C C . VAL B 1 205 ? -15.125 11.633 18.016 1 97.81 205 VAL B C 1
ATOM 3531 O O . VAL B 1 205 ? -15.5 11.75 19.172 1 97.81 205 VAL B O 1
ATOM 3534 N N . TYR B 1 206 ? -14.992 10.508 17.438 1 98.69 206 TYR B N 1
ATOM 3535 C CA . TYR B 1 206 ? -15.227 9.227 18.109 1 98.69 206 TYR B CA 1
ATOM 3536 C C . TYR B 1 206 ? -13.945 8.414 18.203 1 98.69 206 TYR B C 1
ATOM 3538 O O . TYR B 1 206 ? -13.141 8.391 17.266 1 98.69 206 TYR B O 1
ATOM 3546 N N . CYS B 1 207 ? -13.742 7.848 19.328 1 98.81 207 CYS B N 1
ATOM 3547 C CA . CYS B 1 207 ? -12.836 6.707 19.375 1 98.81 207 CYS B CA 1
ATOM 3548 C C . CYS B 1 207 ? -13.555 5.422 18.984 1 98.81 207 CYS B C 1
ATOM 3550 O O . CYS B 1 207 ? -14.492 4.996 19.656 1 98.81 207 CYS B O 1
ATOM 3552 N N . VAL B 1 208 ? -13.172 4.84 17.906 1 98.81 208 VAL B N 1
ATOM 3553 C CA . VAL B 1 208 ? -13.836 3.645 17.391 1 98.81 208 VAL B CA 1
ATOM 3554 C C . VAL B 1 208 ? -12.922 2.432 17.562 1 98.81 208 VAL B C 1
ATOM 3556 O O . VAL B 1 208 ? -11.734 2.492 17.266 1 98.81 208 VAL B O 1
ATOM 3559 N N . ARG B 1 209 ? -13.508 1.438 18.062 1 98.62 209 ARG B N 1
ATOM 3560 C CA . ARG B 1 209 ? -12.789 0.19 18.297 1 98.62 209 ARG B CA 1
ATOM 3561 C C . ARG B 1 209 ? -13.031 -0.809 17.172 1 98.62 209 ARG B C 1
ATOM 3563 O O . ARG B 1 209 ? -14.172 -0.982 16.734 1 98.62 209 ARG B O 1
ATOM 3570 N N . PHE B 1 210 ? -11.922 -1.45 16.766 1 97.56 210 PHE B N 1
ATOM 3571 C CA . PHE B 1 210 ? -11.961 -2.496 15.75 1 97.56 210 PHE B CA 1
ATOM 3572 C C . PHE B 1 210 ? -11.289 -3.768 16.25 1 97.56 210 PHE B C 1
ATOM 3574 O O . PHE B 1 210 ? -10.258 -3.705 16.922 1 97.56 210 PHE B O 1
ATOM 3581 N N . GLU B 1 211 ? -11.898 -4.867 15.906 1 95.12 211 GLU B N 1
ATOM 3582 C CA . GLU B 1 211 ? -11.211 -6.129 16.156 1 95.12 211 GLU B CA 1
ATOM 3583 C C . GLU B 1 211 ? -10.219 -6.449 15.039 1 95.12 211 GLU B C 1
ATOM 3585 O O . GLU B 1 211 ? -10.609 -6.555 13.875 1 95.12 211 GLU B O 1
ATOM 3590 N N . ALA B 1 212 ? -8.984 -6.625 15.453 1 92.69 212 ALA B N 1
ATOM 3591 C CA . ALA B 1 212 ? -7.938 -6.852 14.461 1 92.69 212 ALA B CA 1
ATOM 3592 C C . ALA B 1 212 ? -8.266 -8.055 13.578 1 92.69 212 ALA B C 1
ATOM 3594 O O . ALA B 1 212 ? -7.996 -8.039 12.375 1 92.69 212 ALA B O 1
ATOM 3595 N N . LYS B 1 213 ? -8.852 -9.078 14.086 1 91.38 213 LYS B N 1
ATOM 3596 C CA . LYS B 1 213 ? -9.188 -10.289 13.336 1 91.38 213 LYS B CA 1
ATOM 3597 C C . LYS B 1 213 ? -10.188 -9.992 12.227 1 91.38 213 LYS B C 1
ATOM 3599 O O . LYS B 1 213 ? -10.211 -10.68 11.203 1 91.38 213 LYS B O 1
ATOM 3604 N N . ASP B 1 214 ? -11 -8.906 12.445 1 90.75 214 ASP B N 1
ATOM 3605 C CA . ASP B 1 214 ? -11.977 -8.523 11.43 1 90.75 214 ASP B CA 1
ATOM 3606 C C . ASP B 1 214 ? -11.328 -7.691 10.32 1 90.75 214 ASP B C 1
ATOM 3608 O O . ASP B 1 214 ? -11.75 -7.742 9.164 1 90.75 214 ASP B O 1
ATOM 3612 N N . LEU B 1 215 ? -10.297 -6.945 10.68 1 91.88 215 LEU B N 1
ATOM 3613 C CA . LEU B 1 215 ? -9.578 -6.117 9.719 1 91.88 215 LEU B CA 1
ATOM 3614 C C . LEU B 1 215 ? -8.664 -6.973 8.852 1 91.88 215 LEU B C 1
ATOM 3616 O O . LEU B 1 215 ? -8.57 -6.754 7.641 1 91.88 215 LEU B O 1
ATOM 3620 N N . TRP B 1 216 ? -8.008 -7.93 9.508 1 89.56 216 TRP B N 1
ATOM 3621 C CA . TRP B 1 216 ? -7.027 -8.789 8.859 1 89.56 216 TRP B CA 1
ATOM 3622 C C . TRP B 1 216 ? -7.234 -10.25 9.258 1 89.56 216 TRP B C 1
ATOM 3624 O O . TRP B 1 216 ? -6.398 -10.836 9.945 1 89.56 216 TRP B O 1
ATOM 3634 N N . PRO B 1 217 ? -8.242 -10.805 8.695 1 87.19 217 PRO B N 1
ATOM 3635 C CA . PRO B 1 217 ? -8.539 -12.18 9.094 1 87.19 217 PRO B CA 1
ATOM 3636 C C . PRO B 1 217 ? -7.367 -13.133 8.859 1 87.19 217 PRO B C 1
ATOM 3638 O O . PRO B 1 217 ? -6.812 -13.172 7.758 1 87.19 217 PRO B O 1
ATOM 3641 N N . GLY B 1 218 ? -6.996 -13.836 9.961 1 82 218 GLY B N 1
ATOM 3642 C CA . GLY B 1 218 ? -5.969 -14.859 9.875 1 82 218 GLY B CA 1
ATOM 3643 C C . GLY B 1 218 ? -4.562 -14.297 9.961 1 82 218 GLY B C 1
ATOM 3644 O O . GLY B 1 218 ? -3.584 -15.047 9.891 1 82 218 GLY B O 1
ATOM 3645 N N . ASN B 1 219 ? -4.43 -13.023 10.062 1 80.69 219 ASN B N 1
ATOM 3646 C CA . ASN B 1 219 ? -3.104 -12.414 9.961 1 80.69 219 ASN B CA 1
ATOM 3647 C C . ASN B 1 219 ? -2.82 -11.477 11.125 1 80.69 219 ASN B C 1
ATOM 3649 O O . ASN B 1 219 ? -2.229 -10.414 10.945 1 80.69 219 ASN B O 1
ATOM 3653 N N . THR B 1 220 ? -3.404 -11.742 12.242 1 84.19 220 THR B N 1
ATOM 3654 C CA . THR B 1 220 ? -3.16 -10.938 13.43 1 84.19 220 THR B CA 1
ATOM 3655 C C . THR B 1 220 ? -3.072 -11.82 14.672 1 84.19 220 THR B C 1
ATOM 3657 O O . THR B 1 220 ? -3.551 -12.953 14.672 1 84.19 220 THR B O 1
ATOM 3660 N N . GLU B 1 221 ? -2.373 -11.297 15.695 1 85.31 221 GLU B N 1
ATOM 3661 C CA . GLU B 1 221 ? -2.416 -11.945 17 1 85.31 221 GLU B CA 1
ATOM 3662 C C . GLU B 1 221 ? -3.83 -11.938 17.578 1 85.31 221 GLU B C 1
ATOM 3664 O O . GLU B 1 221 ? -4.605 -11.016 17.312 1 85.31 221 GLU B O 1
ATOM 3669 N N . PRO B 1 222 ? -4.082 -12.961 18.25 1 86.88 222 PRO B N 1
ATOM 3670 C CA . PRO B 1 222 ? -5.422 -13.016 18.844 1 86.88 222 PRO B CA 1
ATOM 3671 C C . PRO B 1 222 ? -5.66 -11.914 19.875 1 86.88 222 PRO B C 1
ATOM 3673 O O . PRO B 1 222 ? -4.715 -11.445 20.5 1 86.88 222 PRO B O 1
ATOM 3676 N N . ASN B 1 223 ? -6.82 -11.43 20.016 1 91 223 ASN B N 1
ATOM 3677 C CA . ASN B 1 223 ? -7.285 -10.523 21.062 1 91 223 ASN B CA 1
ATOM 3678 C C . ASN B 1 223 ? -6.605 -9.156 20.953 1 91 223 ASN B C 1
ATOM 3680 O O . ASN B 1 223 ? -6.199 -8.586 21.969 1 91 223 ASN B O 1
ATOM 3684 N N . VAL B 1 224 ? -6.297 -8.852 19.766 1 92.75 224 VAL B N 1
ATOM 3685 C CA . VAL B 1 224 ? -5.777 -7.508 19.531 1 92.75 224 VAL B CA 1
ATOM 3686 C C . VAL B 1 224 ? -6.914 -6.582 19.094 1 92.75 224 VAL B C 1
ATOM 3688 O O . VAL B 1 224 ? -7.711 -6.934 18.219 1 92.75 224 VAL B O 1
ATOM 3691 N N . THR B 1 225 ? -6.98 -5.496 19.766 1 95.75 225 THR B N 1
ATOM 3692 C CA . THR B 1 225 ? -7.969 -4.473 19.453 1 95.75 225 THR B CA 1
ATOM 3693 C C . THR B 1 225 ? -7.285 -3.193 18.969 1 95.75 225 THR B C 1
ATOM 3695 O O . THR B 1 225 ? -6.262 -2.785 19.516 1 95.75 225 THR B O 1
ATOM 3698 N N . LEU B 1 226 ? -7.863 -2.643 17.938 1 96.56 226 LEU B N 1
ATOM 3699 C CA . LEU B 1 226 ? -7.371 -1.378 17.406 1 96.56 226 LEU B CA 1
ATOM 3700 C C . LEU B 1 226 ? -8.344 -0.244 17.703 1 96.56 226 LEU B C 1
ATOM 3702 O O . LEU B 1 226 ? -9.555 -0.409 17.562 1 96.56 226 LEU B O 1
ATOM 3706 N N . TYR B 1 227 ? -7.812 0.883 18.125 1 98.25 227 TYR B N 1
ATOM 3707 C CA . TYR B 1 227 ? -8.609 2.084 18.344 1 98.25 227 TYR B CA 1
ATOM 3708 C C . TYR B 1 227 ? -8.195 3.199 17.391 1 98.25 227 TYR B C 1
ATOM 3710 O O . TYR B 1 227 ? -7.004 3.395 17.141 1 98.25 227 TYR B O 1
ATOM 3718 N N . ALA B 1 228 ? -9.156 3.857 16.844 1 98.38 228 ALA B N 1
ATOM 3719 C CA . ALA B 1 228 ? -8.898 5.008 15.977 1 98.38 228 ALA B CA 1
ATOM 3720 C C . ALA B 1 228 ? -9.82 6.176 16.328 1 98.38 228 ALA B C 1
ATOM 3722 O O . ALA B 1 228 ? -11.023 5.992 16.5 1 98.38 228 ALA B O 1
ATOM 3723 N N . ASP B 1 229 ? -9.234 7.328 16.438 1 98.38 229 ASP B N 1
ATOM 3724 C CA . ASP B 1 229 ? -10.031 8.547 16.562 1 98.38 229 ASP B CA 1
ATOM 3725 C C . ASP B 1 229 ? -10.469 9.055 15.188 1 98.38 229 ASP B C 1
ATOM 3727 O O . ASP B 1 229 ? -9.633 9.391 14.344 1 98.38 229 ASP B O 1
ATOM 3731 N N . LEU B 1 230 ? -11.797 9.078 14.984 1 98.56 230 LEU B N 1
ATOM 3732 C CA . LEU B 1 230 ? -12.344 9.406 13.672 1 98.56 230 LEU B CA 1
ATOM 3733 C C . LEU B 1 230 ? -13.305 10.586 13.766 1 98.56 230 LEU B C 1
ATOM 3735 O O . LEU B 1 230 ? -14.141 10.641 14.672 1 98.56 230 LEU B O 1
ATOM 3739 N N . TYR B 1 231 ? -13.109 11.508 12.852 1 98.19 231 TYR B N 1
ATOM 3740 C CA . TYR B 1 231 ? -14.094 12.57 12.711 1 98.19 231 TYR B CA 1
ATOM 3741 C C . TYR B 1 231 ? -15.461 12.008 12.336 1 98.19 231 TYR B C 1
ATOM 3743 O O . TYR B 1 231 ? -15.547 11.008 11.617 1 98.19 231 TYR B O 1
ATOM 3751 N N . ALA B 1 232 ? -16.516 12.656 12.695 1 98.19 232 ALA B N 1
ATOM 3752 C CA . ALA B 1 232 ? -17.891 12.25 12.398 1 98.19 232 ALA B CA 1
ATOM 3753 C C . ALA B 1 232 ? -18.094 12.086 10.898 1 98.19 232 ALA B C 1
ATOM 3755 O O . ALA B 1 232 ? -18.859 11.227 10.453 1 98.19 232 ALA B O 1
ATOM 3756 N N . ALA B 1 233 ? -17.406 12.836 10.117 1 97.12 233 ALA B N 1
ATOM 3757 C CA . ALA B 1 233 ? -17.516 12.797 8.664 1 97.12 233 ALA B CA 1
ATOM 3758 C C . ALA B 1 233 ? -17.125 11.422 8.117 1 97.12 233 ALA B C 1
ATOM 3760 O O . ALA B 1 233 ? -17.516 11.055 7.008 1 97.12 233 ALA B O 1
ATOM 3761 N N . TYR B 1 234 ? -16.391 10.602 8.938 1 97.75 234 TYR B N 1
ATOM 3762 C CA . TYR B 1 234 ? -15.789 9.367 8.422 1 97.75 234 TYR B CA 1
ATOM 3763 C C . TYR B 1 234 ? -16.641 8.156 8.797 1 97.75 234 TYR B C 1
ATOM 3765 O O . TYR B 1 234 ? -16.344 7.035 8.391 1 97.75 234 TYR B O 1
ATOM 3773 N N . VAL B 1 235 ? -17.688 8.359 9.555 1 98.25 235 VAL B N 1
ATOM 3774 C CA . VAL B 1 235 ? -18.453 7.199 10.016 1 98.25 235 VAL B CA 1
ATOM 3775 C C . VAL B 1 235 ? -19.922 7.375 9.656 1 98.25 235 VAL B C 1
ATOM 3777 O O . VAL B 1 235 ? -20.406 8.5 9.5 1 98.25 235 VAL B O 1
ATOM 3780 N N . THR B 1 236 ? -20.578 6.297 9.445 1 97.25 236 THR B N 1
ATOM 3781 C CA . THR B 1 236 ? -22 6.25 9.125 1 97.25 236 THR B CA 1
ATOM 3782 C C . THR B 1 236 ? -22.656 5.031 9.766 1 97.25 236 THR B C 1
ATOM 3784 O O . THR B 1 236 ? -21.984 4.184 10.344 1 97.25 236 THR B O 1
ATOM 3787 N N . LYS B 1 237 ? -23.953 5.031 9.758 1 94.62 237 LYS B N 1
ATOM 3788 C CA . LYS B 1 237 ? -24.656 3.828 10.18 1 94.62 237 LYS B CA 1
ATOM 3789 C C . LYS B 1 237 ? -24.375 2.656 9.25 1 94.62 237 LYS B C 1
ATOM 3791 O O . LYS B 1 237 ? -24.312 2.828 8.031 1 94.62 237 LYS B O 1
ATOM 3796 N N . PRO B 1 238 ? -24.125 1.515 9.867 1 88.5 238 PRO B N 1
ATOM 3797 C CA . PRO B 1 238 ? -23.938 0.357 8.992 1 88.5 238 PRO B CA 1
ATOM 3798 C C . PRO B 1 238 ? -25.125 0.108 8.07 1 88.5 238 PRO B C 1
ATOM 3800 O O . PRO B 1 238 ? -26.266 0.379 8.445 1 88.5 238 PRO B O 1
ATOM 3803 N N . THR B 1 239 ? -24.828 -0.118 6.855 1 70.31 239 THR B N 1
ATOM 3804 C CA . THR B 1 239 ? -25.922 -0.467 5.953 1 70.31 239 THR B CA 1
ATOM 3805 C C . THR B 1 239 ? -26.578 -1.771 6.387 1 70.31 239 THR B C 1
ATOM 3807 O O . THR B 1 239 ? -25.891 -2.74 6.723 1 70.31 239 THR B O 1
ATOM 3810 N N . ALA B 1 240 ? -28.016 -1.746 6.793 1 54.41 240 ALA B N 1
ATOM 3811 C CA . ALA B 1 240 ? -28.828 -2.895 7.191 1 54.41 240 ALA B CA 1
ATOM 3812 C C . ALA B 1 240 ? -28.703 -4.027 6.176 1 54.41 240 ALA B C 1
ATOM 3814 O O . ALA B 1 240 ? -28.531 -3.779 4.98 1 54.41 240 ALA B O 1
#

InterPro domains:
  IPR003168 Nitrile hydratase, beta subunit [TIGR03888] (1-236)
  IPR008990 Electron transport accessory-like domain superfamily [SSF50090] (1-236)
  IPR024690 Nitrile hydratase beta subunit domain [PF02211] (139-236)
  IPR042262 Nitrile hydratase beta subunit, N-terminal [G3DSA:1.10.472.20] (1-140)
  IPR049054 Nitrile hydratase beta subunit-like, N-terminal domain [PF21006] (1-121)

pLDDT: mean 92.29, std 5.6, range [53.97, 98.88]

Secondary structure (DSSP, 8-state):
--GGGG-TT-----PPPPP--S-SSHHHHHHHHHHHHHHHH-TTSSS---S-S--S---HHHHHHHHHTS-HHHHTTS-HHHHHHHHHHHHHHHTTSS-HHHHHHHHHHHHH-TTPPPP----HHHHHHHHHHHHH----EE------S--TT-EEEE-----SS---S-GGGTT-EEEEEEE-SSEE--SS--GGG--SS-B-EEEEEEEHHHHSTTSS-TT-EEEEEEEGGGEEPPP-/--GGGG-TT-----PPPPP--S-SSHHHHHHHHHHHHHHHH-TTSSS---S-S--S---HHHHHHHHHTS-HHHHTTS-HHHHHHHHHHHHHHHTTSS-HHHHHHHHHHHHH-TTPPPP----HHHHHHHHHHHHH----EE------S--TT-EEEE-----SS---S-GGGTT-EEEEEEE-SSEE--SS--GGG--SS-B-EEEEEEEHHHHSTTSS-TT-EEEEEEEGGGEEPPP-

Nearest PDB structures (foldseek):
  1v29-assembly1_B-2  TM=8.519E-01  e=2.133E-19  Bacillus smithii
  3hht-assembly1_B-2  TM=8.550E-01  e=2.957E-18  Aeribacillus pallidus
  9d5u-assembly1_B  TM=8.810E-01  e=2.542E-17  Pseudonocardia thermophila
  9d6j-assembly1_B  TM=8.813E-01  e=3.229E-17  Pseudonocardia thermophila
  9d65-assembly1_B  TM=8.775E-01  e=3.863E-17  Pseudonocardia thermophila

Organism: NCBI:txid1064539

Sequence (480 aa):
MKLQHYLGGLEGLGPITVETRVFVEEWEKRIFGIHTAMMALSPQLPLPATPSAFRTVWTWAHLRTGAEGLNPFDYFKYRYYEKWLGGISGYFIENGYITEEELEARTAEYLADPDKPLPQGGAPEIDQRVERYLAEGDSPKRDVAILPDFQEGDTVQVRNVPTLEHTRLPGFLRNHSGVVETVYPGAYGYLTDTGTDGVGAPMPVYCVRFEAKDLWPGNTEPNVTLYADLYAAYVTKPTAMKLQHYLGGLEGLGPITVETRVFVEEWEKRIFGIHTAMMALSPQLPLPATPSAFRTVWTWAHLRTGAEGLNPFDYFKYRYYEKWLGGISGYFIENGYITEEELEARTAEYLADPDKPLPQGGAPEIDQRVERYLAEGDSPKRDVAILPDFQEGDTVQVRNVPTLEHTRLPGFLRNHSGVVETVYPGAYGYLTDTGTDGVGAPMPVYCVRFEAKDLWPGNTEPNVTLYADLYAAYVTKPTA

Foldseek 3Di:
DQVVLAPVPDDDPPDDDDDPDPDPDPVLVVLVVVLLLLQLQAPVDPDDHDPDPRYHHDDPQQLQLQLSPDDRVVSVVDDDSVSSVRSVVVVCCVVVVDHPVRVVVVVVVCVVPVPPDDDDDDDVSSVVSSVVCVVPPDFQFDADDDDAPDDFFAKKAFDPWDADRDDPHRPLRHRHIWGFHDWDPGWGADPDDRPRNDGGDTAIKTWTKDAVCRSPPPRDDPPDIDIDIDGSSGIHHPDD/DQVVLAPVPDDDPPDDDDDPDPDPDPVLVVLVVVLLLLQLQEDVDPDDHDPDPRYHHDDPQQLQLQLSPDDRVVSVVDDDSVSSVRSVVVVCCVVVVDHPVRVVVVVVVCVVPVPPDDDDDDDVSSVVSSVVCVVPPDFQFDADDDDAPDDFFAKKAFDPWDADRDDPHRPLRHRHIWTFHDWDPGWGADPDDRPRNDGGDTAIKTWTKDAPCRSPPPRDDPPDIDIDIDGSSGIHHPDD

Radius of gyration: 28.0 Å; Cα contacts (8 Å, |Δi|>4): 726; chains: 2; bounding box: 64×81×52 Å